Protein AF-A0A2P8QWW6-F1 (afdb_monomer)

Solvent-accessible surface area (backbone atoms only — not comparable to full-atom values): 24507 Å² total; per-residue (Å²): 107,53,67,57,45,26,68,71,70,24,45,79,62,78,59,72,92,77,47,53,74,68,54,44,53,53,50,50,40,53,51,19,53,49,51,36,50,43,33,29,54,46,40,26,51,48,23,67,79,36,58,87,55,84,77,66,44,39,63,42,48,73,62,30,26,38,61,78,71,45,51,36,66,62,55,50,39,55,51,20,58,80,66,56,42,40,85,56,52,35,38,54,54,59,29,52,33,32,17,50,33,38,35,34,45,54,72,91,54,95,60,62,76,27,74,38,54,46,70,51,93,80,34,44,37,66,38,93,80,54,46,69,45,56,52,55,51,40,50,53,50,34,53,40,50,40,38,38,45,40,24,41,54,26,44,50,48,16,71,66,33,93,74,34,55,73,30,72,67,20,30,37,26,29,38,52,22,20,51,39,32,44,50,46,24,49,53,52,50,47,48,64,70,70,47,71,59,52,50,62,50,42,60,73,49,61,54,28,51,30,41,57,58,51,81,61,79,78,67,68,34,46,37,82,91,62,44,58,48,63,54,41,44,48,32,44,46,29,88,64,63,39,65,72,47,95,96,39,78,18,45,70,49,55,54,59,78,44,46,71,61,41,44,66,68,57,46,52,52,43,52,52,36,66,75,48,87,15,50,53,57,54,49,24,63,73,72,72,41,59,56,73,58,58,69,74,49,54,71,68,56,50,50,52,48,33,71,77,38,60,44,51,33,24,51,20,46,28,37,28,20,54,24,48,30,39,49,42,52,51,48,49,46,42,62,45,38,54,52,52,40,57,52,35,62,77,64,66,46,69,67,65,50,43,52,69,41,64,71,82,36,43,66,74,64,46,39,58,87,44,62,56,43,48,55,37,48,36,40,49,65,32,50,50,18,49,50,37,66,38,67,71,50,39,56,50,30,56,62,58,47,58,78,60,46,91,57,69,84,78,64,56,68,67,66,35,49,33,64,62,93,65,74,74,90,73,38,81,36,55,58,67,68,68,76,63,25,88,81,70,77,63,85,74,88,70,75,69,72,78,87,125

Secondary structure (DSSP, 8-state):
-HHHHIIIIITTPPPGGG--HHHHHHHHHHHHHHHHHHHHHHHHHHHHH-TTSPP-TTTTGGG-EETTTEEHHHHHHHHHHHTT--SS--HIIIIISSSS-EEE--TT-SS-SEEE--SSTT-PEEESS--HHHHHHHHHHHHHHHHHHHHHHHHHHHHH-TT-TTSHHHHHHHHHHHHHHHHHHHHHHHHHHH--S-HHIIIIIGGGG---S-SSSSSPPP-GGG-HHHHHHHHHH-S-SS--BTTB--HHHHHHTTGGGS-HHHHHHHHHHHTS--HHHHHHHHHTS-HHHHTTS-HHHHHHHHHH-THHHHHHHHHHHHHHHHHHHHHHHIIIIIHHHHHHHHTT-GGGGG-SS-TTS-TTS--IIIIIHHHHHHHHHSHHHHHHTSHHHHHHHHHHHTTT-SS---S-HHHHEEEPS--GGG-EEES--TTSGGGT----TT-S----

Nearest PDB structures (foldseek):
  5m4y-assembly2_C  TM=2.525E-01  e=2.458E+00  Saccharomyces cerevisiae S288C

pLDDT: mean 85.43, std 16.79, range [24.7, 98.5]

Sequence (452 aa):
MASIVNDCALKDLPTIDALSTREGWQLLTLLGILGTSVERHAQQAVRRHSPAEAVLPSKGLALLLVNGKQPFLEYFQALANTLHHPHRDSFITYIEMNGPCTEVQHPGMRQPMYRLGNLFEDDSFITFTGKFQEVEFITLLKKSVSLQGAANLLIEEAINHPKGIQAHESIQALTAAATLMFAIRDLIADFIRRNPFSTDFFLDEHRQYAVRWYADRTVKASSAANDDSSLLRDLLLFTELVPLRQGFGGFRSHVRDTYHVLLPDAVARLEQAMNRESLEVLISKAIHLDLEALLTLDESQVCALIQKQPWLAACLVLYRSQHEVSKAHFSTIMKYLVWPKRKRDKLEDSREQVTVVSNTRGSTGMEPMGIMAWLDQSRARHPLAMLGHRLPIVQLCSTLLQQYVSHPIEMSFEELVTFLPTDMSDTLRPCALGRWSNRIGVDLVSLVPEAN

Foldseek 3Di:
DQVCCQVPPQADDDDLVVDDLLRLLVNLLLLQLVLLLQQLVQQLVCLVVPLPDDRAAQPSQQSHDHNNHHRSLVRSVVSCVVNQAFSHHACCSQAQQFAFKKFFDDPPDPGGLFIRHHSDPQRFGFDNPLDVLVVLVSVLLNLLLRLLVSLLVLLVCQCPPPVHCLDLSNLQSLLSSLVSLLLNLVSLVVCVVVVSDDLCCLQQPRLLSLFDNHPDLLDGGYDSVLSLSLLLVCLQADLFLFDDDVVDNTSLVVNVSNVSRDGPVSVVSNVVSNPDDHPQRSVCVVLVHHLVVLVVDDPVRNLVSCVVRVSLLSVLSSLLSSLSSLVSVLVCCCRNQVVVVVVCVVVVPPSQSSGRQHSQAHSRRHGSVPPSVSSNVSSCPRSSNVQSPDVVSVVSSVVSCVVSCPDPPPDDSCVSMDRDDDDPVPRRDHSPPVVVCVVPPDDPPCPPPPDD

Structure (mmCIF, N/CA/C/O backbone):
data_AF-A0A2P8QWW6-F1
#
_entry.id   AF-A0A2P8QWW6-F1
#
loop_
_atom_site.group_PDB
_atom_site.id
_atom_site.type_symbol
_atom_site.label_atom_id
_atom_site.label_alt_id
_atom_site.label_comp_id
_atom_site.label_asym_id
_atom_site.label_entity_id
_atom_site.label_seq_id
_atom_site.pdbx_PDB_ins_code
_atom_site.Cartn_x
_atom_site.Cartn_y
_atom_site.Cartn_z
_atom_site.occupancy
_atom_site.B_iso_or_equiv
_atom_site.auth_seq_id
_atom_site.auth_comp_id
_atom_site.auth_asym_id
_atom_site.auth_atom_id
_atom_site.pdbx_PDB_model_num
ATOM 1 N N . MET A 1 1 ? 22.592 -2.433 -25.505 1.00 58.97 1 MET A N 1
ATOM 2 C CA . MET A 1 1 ? 21.378 -2.759 -24.724 1.00 58.97 1 MET A CA 1
ATOM 3 C C . MET A 1 1 ? 20.161 -2.962 -25.625 1.00 58.97 1 MET A C 1
ATOM 5 O O . MET A 1 1 ? 19.740 -4.099 -25.734 1.00 58.97 1 MET A O 1
ATOM 9 N N . ALA A 1 2 ? 19.644 -1.938 -26.322 1.00 54.97 2 ALA A N 1
ATOM 10 C CA . ALA A 1 2 ? 18.413 -2.065 -27.127 1.00 54.97 2 ALA A CA 1
ATOM 11 C C . ALA A 1 2 ? 18.452 -3.167 -28.208 1.00 54.97 2 ALA A C 1
ATOM 13 O O . ALA A 1 2 ? 17.519 -3.951 -28.284 1.00 54.97 2 ALA A O 1
ATOM 14 N N . SER A 1 3 ? 19.543 -3.292 -28.980 1.00 55.41 3 SER A N 1
ATOM 15 C CA . SER A 1 3 ? 19.687 -4.388 -29.963 1.00 55.41 3 SER A CA 1
ATOM 16 C C . SER A 1 3 ? 19.599 -5.770 -29.306 1.00 55.41 3 SER A C 1
ATOM 18 O O . SER A 1 3 ? 18.825 -6.596 -29.760 1.00 55.41 3 SER A O 1
ATOM 20 N N . ILE A 1 4 ? 20.282 -5.988 -28.179 1.00 66.81 4 ILE A N 1
ATOM 21 C CA . ILE A 1 4 ? 20.231 -7.270 -27.460 1.00 66.81 4 ILE A CA 1
ATOM 22 C C . ILE A 1 4 ? 18.819 -7.557 -26.930 1.00 66.81 4 ILE A C 1
ATOM 24 O O . ILE A 1 4 ? 18.328 -8.672 -27.049 1.00 66.81 4 ILE A O 1
ATOM 28 N N . VAL A 1 5 ? 18.144 -6.555 -26.358 1.00 69.38 5 VAL A N 1
ATOM 29 C CA . VAL A 1 5 ? 16.765 -6.715 -25.869 1.00 69.38 5 VAL A CA 1
ATOM 30 C C . VAL A 1 5 ? 15.817 -7.050 -27.022 1.00 69.38 5 VAL A C 1
ATOM 32 O O . VAL A 1 5 ? 15.012 -7.970 -26.903 1.00 69.38 5 VAL A O 1
ATOM 35 N N . ASN A 1 6 ? 15.944 -6.350 -28.151 1.00 70.62 6 ASN A N 1
ATOM 36 C CA . ASN A 1 6 ? 15.147 -6.625 -29.341 1.00 70.62 6 ASN A CA 1
ATOM 37 C C . ASN A 1 6 ? 15.375 -8.054 -29.835 1.00 70.62 6 ASN A C 1
ATOM 39 O O . ASN A 1 6 ? 14.408 -8.768 -30.059 1.00 70.62 6 ASN A O 1
ATOM 43 N N . ASP A 1 7 ? 16.634 -8.477 -29.949 1.00 68.56 7 ASP A N 1
ATOM 44 C CA . ASP A 1 7 ? 16.998 -9.761 -30.543 1.00 68.56 7 ASP A CA 1
ATOM 45 C C . ASP A 1 7 ? 16.760 -10.969 -29.627 1.00 68.56 7 ASP A C 1
ATOM 47 O O . ASP A 1 7 ? 16.522 -12.060 -30.142 1.00 68.56 7 ASP A O 1
ATOM 51 N N . CYS A 1 8 ? 16.805 -10.794 -28.302 1.00 69.75 8 CYS A N 1
ATOM 52 C CA . CYS A 1 8 ? 16.730 -11.907 -27.348 1.00 69.75 8 CYS A CA 1
ATOM 53 C C . CYS A 1 8 ? 15.432 -11.967 -26.529 1.00 69.75 8 CYS A C 1
ATOM 55 O O . CYS A 1 8 ? 15.095 -13.037 -26.033 1.00 69.75 8 CYS A O 1
ATOM 57 N N . ALA A 1 9 ? 14.735 -10.843 -26.326 1.00 74.69 9 ALA A N 1
ATOM 58 C CA . ALA A 1 9 ? 13.559 -10.779 -25.448 1.00 74.69 9 ALA A CA 1
ATOM 59 C C . ALA A 1 9 ? 12.262 -10.386 -26.170 1.00 74.69 9 ALA A C 1
ATOM 61 O O . ALA A 1 9 ? 11.181 -10.716 -25.689 1.00 74.69 9 ALA A O 1
ATOM 62 N N . LEU A 1 10 ? 12.354 -9.659 -27.290 1.00 86.75 10 LEU A N 1
ATOM 63 C CA . LEU A 1 10 ? 11.188 -9.119 -28.006 1.00 86.75 10 LEU A CA 1
ATOM 64 C C . LEU A 1 10 ? 10.973 -9.736 -29.395 1.00 86.75 10 LEU A C 1
ATOM 66 O O . LEU A 1 10 ? 9.917 -9.539 -30.003 1.00 86.75 10 LEU A O 1
ATOM 70 N N . LYS A 1 11 ? 11.972 -10.456 -29.905 1.00 81.50 11 LYS A N 1
ATOM 71 C CA . LYS A 1 11 ? 11.916 -11.264 -31.119 1.00 81.50 11 LYS A CA 1
ATOM 72 C C . LYS A 1 11 ? 11.191 -12.558 -30.762 1.00 81.50 11 LYS A C 1
ATOM 74 O O . LYS A 1 11 ? 11.651 -13.286 -29.897 1.00 81.50 11 LYS A O 1
ATOM 79 N N . ASP A 1 12 ? 10.046 -12.791 -31.387 1.00 85.69 12 ASP A N 1
ATOM 80 C CA . ASP A 1 12 ? 9.163 -13.952 -31.197 1.00 85.69 12 ASP A CA 1
ATOM 81 C C . ASP A 1 12 ? 8.130 -13.832 -30.062 1.00 85.69 12 ASP A C 1
ATOM 83 O O . ASP A 1 12 ? 7.623 -14.839 -29.564 1.00 85.69 12 ASP A O 1
ATOM 87 N N . LEU A 1 13 ? 7.737 -12.606 -29.691 1.00 90.12 13 LEU A N 1
ATOM 88 C CA . LEU A 1 13 ? 6.557 -12.425 -28.839 1.00 90.12 13 LEU A CA 1
ATOM 89 C C . LEU A 1 13 ? 5.267 -12.799 -29.593 1.00 90.12 13 LEU A C 1
ATOM 91 O O . LEU A 1 13 ? 5.136 -12.492 -30.786 1.00 90.12 13 LEU A O 1
ATOM 95 N N . PRO A 1 14 ? 4.293 -13.429 -28.912 1.00 91.12 14 PRO A N 1
ATOM 96 C CA . PRO A 1 14 ? 3.035 -13.838 -29.526 1.00 91.12 14 PRO A CA 1
ATOM 97 C C . PRO A 1 14 ? 2.184 -12.626 -29.920 1.00 91.12 14 PRO A C 1
ATOM 99 O O . PRO A 1 14 ? 2.354 -11.524 -29.410 1.00 91.12 14 PRO A O 1
ATOM 102 N N . THR A 1 15 ? 1.222 -12.823 -30.819 1.00 91.31 15 THR A N 1
ATOM 103 C CA . THR A 1 15 ? 0.152 -11.837 -31.015 1.00 91.31 15 THR A CA 1
ATOM 104 C C . THR A 1 15 ? -0.758 -11.817 -29.791 1.00 91.31 15 THR A C 1
ATOM 106 O O . THR A 1 15 ? -1.039 -12.874 -29.230 1.00 91.31 15 THR A O 1
ATOM 109 N N . ILE A 1 16 ? -1.270 -10.643 -29.414 1.00 93.88 16 ILE A N 1
ATOM 110 C CA . ILE A 1 16 ? -2.115 -10.483 -28.217 1.00 93.88 16 ILE A CA 1
ATOM 111 C C . ILE A 1 16 ? -3.342 -11.408 -28.264 1.00 93.88 16 ILE A C 1
ATOM 113 O O . ILE A 1 16 ? -3.642 -12.060 -27.271 1.00 93.88 16 ILE A O 1
ATOM 117 N N . ASP A 1 17 ? -3.970 -11.564 -29.433 1.00 92.44 17 ASP A N 1
ATOM 118 C CA . ASP A 1 17 ? -5.147 -12.430 -29.623 1.00 92.44 17 ASP A CA 1
ATOM 119 C C . ASP A 1 17 ? -4.869 -13.930 -29.408 1.00 92.44 17 ASP A C 1
ATOM 121 O O . ASP A 1 17 ? -5.799 -14.721 -29.273 1.00 92.44 17 ASP A O 1
ATOM 125 N N . ALA A 1 18 ? -3.597 -14.341 -29.399 1.00 92.81 18 ALA A N 1
ATOM 126 C CA . ALA A 1 18 ? -3.201 -15.731 -29.178 1.00 92.81 18 ALA A CA 1
ATOM 127 C C . ALA A 1 18 ? -2.972 -16.062 -27.693 1.00 92.81 18 ALA A C 1
ATOM 129 O O . ALA A 1 18 ? -2.724 -17.222 -27.367 1.00 92.81 18 ALA A O 1
ATOM 130 N N . LEU A 1 19 ? -3.017 -15.064 -26.806 1.00 94.25 19 LEU A N 1
ATOM 131 C CA . LEU A 1 19 ? -2.768 -15.226 -25.378 1.00 94.25 19 LEU A CA 1
ATOM 132 C C . LEU A 1 19 ? -4.067 -15.533 -24.632 1.00 94.25 19 LEU A C 1
ATOM 134 O O . LEU A 1 19 ? -5.073 -14.841 -24.790 1.00 94.25 19 LEU A O 1
ATOM 138 N N . SER A 1 20 ? -4.030 -16.510 -23.728 1.00 94.81 20 SER A N 1
ATOM 139 C CA . SER A 1 20 ? -5.026 -16.579 -22.656 1.00 94.81 20 SER A CA 1
ATOM 140 C C . SER A 1 20 ? -4.877 -15.387 -21.703 1.00 94.81 20 SER A C 1
ATOM 142 O O . SER A 1 20 ? -3.819 -14.761 -21.617 1.00 94.81 20 SER A O 1
ATOM 144 N N . THR A 1 21 ? -5.908 -15.099 -20.902 1.00 94.06 21 THR A N 1
ATOM 145 C CA . THR A 1 21 ? -5.851 -14.028 -19.892 1.00 94.06 21 THR A CA 1
ATOM 146 C C . THR A 1 21 ? -4.653 -14.184 -18.952 1.00 94.06 21 THR A C 1
ATOM 148 O O . THR A 1 21 ? -3.960 -13.207 -18.672 1.00 94.06 21 THR A O 1
ATOM 151 N N . ARG A 1 22 ? -4.364 -15.410 -18.489 1.00 92.12 22 ARG A N 1
ATOM 152 C CA . ARG A 1 22 ? -3.235 -15.676 -17.584 1.00 92.12 22 ARG A CA 1
ATOM 153 C C . ARG A 1 22 ? -1.890 -15.417 -18.260 1.00 92.12 22 ARG A C 1
ATOM 155 O O . ARG A 1 22 ? -1.037 -14.761 -17.665 1.00 92.12 22 ARG A O 1
ATOM 162 N N . GLU A 1 23 ? -1.708 -15.904 -19.485 1.00 93.81 23 GLU A N 1
ATOM 163 C CA . GLU A 1 23 ? -0.478 -15.667 -20.251 1.00 93.81 23 GLU A CA 1
ATOM 164 C C . GLU A 1 23 ? -0.303 -14.177 -20.563 1.00 93.81 23 GLU A C 1
ATOM 166 O O . GLU A 1 23 ? 0.811 -13.662 -20.488 1.00 93.81 23 GLU A O 1
ATOM 171 N N . GLY A 1 24 ? -1.402 -13.465 -20.828 1.00 95.62 24 GLY A N 1
ATOM 172 C CA . GLY A 1 24 ? -1.415 -12.015 -20.980 1.00 95.62 24 GLY A CA 1
ATOM 173 C C . GLY A 1 24 ? -0.881 -11.300 -19.740 1.00 95.62 24 GLY A C 1
ATOM 174 O O . GLY A 1 24 ? 0.023 -10.475 -19.857 1.00 95.62 24 GLY A O 1
ATOM 175 N N . TRP A 1 25 ? -1.378 -11.643 -18.548 1.00 94.56 25 TRP A N 1
ATOM 176 C CA . TRP A 1 25 ? -0.896 -11.075 -17.282 1.00 94.56 25 TRP A CA 1
ATOM 177 C C . TRP A 1 25 ? 0.580 -11.389 -17.011 1.00 94.56 25 TRP A C 1
ATOM 179 O O . TRP A 1 25 ? 1.337 -10.506 -16.595 1.00 94.56 25 TRP A O 1
ATOM 189 N N . GLN A 1 26 ? 1.005 -12.631 -17.266 1.00 92.56 26 GLN A N 1
ATOM 190 C CA . GLN A 1 26 ? 2.402 -13.055 -17.123 1.00 92.56 26 GLN A CA 1
ATOM 191 C C . GLN A 1 26 ? 3.316 -12.256 -18.052 1.00 92.56 26 GLN A C 1
ATOM 193 O O . GLN A 1 26 ? 4.313 -11.688 -17.601 1.00 92.56 26 GLN A O 1
ATOM 198 N N . LEU A 1 27 ? 2.952 -12.157 -19.333 1.00 93.81 27 LEU A N 1
ATOM 199 C CA . LEU A 1 27 ? 3.709 -11.393 -20.314 1.00 93.81 27 LEU A CA 1
ATOM 200 C C . LEU A 1 27 ? 3.738 -9.905 -19.953 1.00 93.81 27 LEU A C 1
ATOM 202 O O . LEU A 1 27 ? 4.806 -9.300 -19.962 1.00 93.81 27 LEU A O 1
ATOM 206 N N . LEU A 1 28 ? 2.598 -9.324 -19.574 1.00 95.50 28 LEU A N 1
ATOM 207 C CA . LEU A 1 28 ? 2.507 -7.921 -19.178 1.00 95.50 28 LEU A CA 1
ATOM 208 C C . LEU A 1 28 ? 3.417 -7.607 -17.980 1.00 95.50 28 LEU A C 1
ATOM 210 O O . LEU A 1 28 ? 4.113 -6.593 -17.995 1.00 95.50 28 LEU A O 1
ATOM 214 N N . THR A 1 29 ? 3.474 -8.493 -16.984 1.00 92.88 29 THR A N 1
ATOM 215 C CA . THR A 1 29 ? 4.354 -8.339 -15.813 1.00 92.88 29 THR A CA 1
ATOM 216 C C . THR A 1 29 ? 5.827 -8.321 -16.223 1.00 92.88 29 THR A C 1
ATOM 218 O O . THR A 1 29 ? 6.574 -7.420 -15.835 1.00 92.88 29 THR A O 1
ATOM 221 N N . LEU A 1 30 ? 6.243 -9.274 -17.064 1.00 92.12 30 LEU A N 1
ATOM 222 C CA . LEU A 1 30 ? 7.626 -9.369 -17.543 1.00 92.12 30 LEU A CA 1
ATOM 223 C C . LEU A 1 30 ? 8.014 -8.164 -18.411 1.00 92.12 30 LEU A C 1
ATOM 225 O O . LEU A 1 30 ? 9.088 -7.587 -18.226 1.00 92.12 30 LEU A O 1
ATOM 229 N N . LEU A 1 31 ? 7.133 -7.739 -19.322 1.00 94.25 31 LEU A N 1
ATOM 230 C CA . LEU A 1 31 ? 7.363 -6.560 -20.158 1.00 94.25 31 LEU A CA 1
ATOM 231 C C . LEU A 1 31 ? 7.384 -5.270 -19.328 1.00 94.25 31 LEU A C 1
ATOM 233 O O . LEU A 1 31 ? 8.167 -4.373 -19.630 1.00 94.25 31 LEU A O 1
ATOM 237 N N . GLY A 1 32 ? 6.586 -5.180 -18.262 1.00 93.94 32 GLY A N 1
ATOM 238 C CA . GLY A 1 32 ? 6.617 -4.063 -17.318 1.00 93.94 32 GLY A CA 1
ATOM 239 C C . GLY A 1 32 ? 7.983 -3.938 -16.642 1.00 93.94 32 GLY A C 1
ATOM 240 O O . GLY A 1 32 ? 8.599 -2.872 -16.647 1.00 93.94 32 GLY A O 1
ATOM 241 N N . ILE A 1 33 ? 8.517 -5.049 -16.134 1.00 91.62 33 ILE A N 1
ATOM 242 C CA . ILE A 1 33 ? 9.833 -5.064 -15.484 1.00 91.62 33 ILE A CA 1
ATOM 243 C C . ILE A 1 33 ? 10.958 -4.759 -16.482 1.00 91.62 33 ILE A C 1
ATOM 245 O O . ILE A 1 33 ? 11.874 -3.985 -16.174 1.00 91.62 33 ILE A O 1
ATOM 249 N N . LEU A 1 34 ? 10.865 -5.294 -17.703 1.00 91.94 34 LEU A N 1
ATOM 250 C CA . LEU A 1 34 ? 11.793 -4.989 -18.791 1.00 91.94 34 LEU A CA 1
ATOM 251 C C . LEU A 1 34 ? 11.774 -3.498 -19.149 1.00 91.94 34 LEU A C 1
ATOM 253 O O . LEU A 1 34 ? 12.830 -2.868 -19.213 1.00 91.94 34 LEU A O 1
ATOM 257 N N . GLY A 1 35 ? 10.587 -2.925 -19.361 1.00 92.75 35 GLY A N 1
ATOM 258 C CA . GLY A 1 35 ? 10.435 -1.529 -19.759 1.00 92.75 35 GLY A CA 1
ATOM 259 C C . GLY A 1 35 ? 10.993 -0.570 -18.706 1.00 92.75 35 GLY A C 1
ATOM 260 O O . GLY A 1 35 ? 11.773 0.330 -19.021 1.00 92.75 35 GLY A O 1
ATOM 261 N N . THR A 1 36 ? 10.696 -0.826 -17.432 1.00 93.44 36 THR A N 1
ATOM 262 C CA . THR A 1 36 ? 11.238 -0.048 -16.314 1.00 93.44 36 THR A CA 1
ATOM 263 C C . THR A 1 36 ? 12.756 -0.182 -16.199 1.00 93.44 36 THR A C 1
ATOM 265 O O . THR A 1 36 ? 13.444 0.819 -15.990 1.00 93.44 36 THR A O 1
ATOM 268 N N . SER A 1 37 ? 13.303 -1.382 -16.403 1.00 92.12 37 SER A N 1
ATOM 269 C CA . SER A 1 37 ? 14.754 -1.596 -16.432 1.00 92.12 37 SER A CA 1
ATOM 270 C C . SER A 1 37 ? 15.424 -0.808 -17.560 1.00 92.12 37 SER A C 1
ATOM 272 O O . SER A 1 37 ? 16.386 -0.074 -17.320 1.00 92.12 37 SER A O 1
ATOM 274 N N . VAL A 1 38 ? 14.894 -0.892 -18.784 1.00 91.50 38 VAL A N 1
ATOM 275 C CA . VAL A 1 38 ? 15.426 -0.161 -19.944 1.00 91.50 38 VAL A CA 1
ATOM 276 C C . VAL A 1 38 ? 15.404 1.345 -19.701 1.00 91.50 38 VAL A C 1
ATOM 278 O O . VAL A 1 38 ? 16.420 2.007 -19.925 1.00 91.50 38 VAL A O 1
ATOM 281 N N . GLU A 1 39 ? 14.295 1.887 -19.194 1.00 91.94 39 GLU A N 1
ATOM 282 C CA . GLU A 1 39 ? 14.199 3.314 -18.880 1.00 91.94 39 GLU A CA 1
ATOM 283 C C . GLU A 1 39 ? 15.160 3.723 -17.767 1.00 91.94 39 GLU A C 1
ATOM 285 O O . GLU A 1 39 ? 15.864 4.718 -17.925 1.00 91.94 39 GLU A O 1
ATOM 290 N N . ARG A 1 40 ? 15.287 2.945 -16.684 1.00 91.56 40 ARG A N 1
ATOM 291 C CA . ARG A 1 40 ? 16.277 3.225 -15.634 1.00 91.56 40 ARG A CA 1
ATOM 292 C C . ARG A 1 40 ? 17.670 3.365 -16.222 1.00 91.56 40 ARG A C 1
ATOM 294 O O . ARG A 1 40 ? 18.341 4.365 -15.973 1.00 91.56 40 ARG A O 1
ATOM 301 N N . HIS A 1 41 ? 18.117 2.375 -16.985 1.00 89.38 41 HIS A N 1
ATOM 302 C CA . HIS A 1 41 ? 19.480 2.356 -17.500 1.00 89.38 41 HIS A CA 1
ATOM 303 C C . HIS A 1 41 ? 19.720 3.432 -18.565 1.00 89.38 41 HIS A C 1
ATOM 305 O O . HIS A 1 41 ? 20.773 4.069 -18.550 1.00 89.38 41 HIS A O 1
ATOM 311 N N . ALA A 1 42 ? 18.743 3.698 -19.437 1.00 89.31 42 ALA A N 1
ATOM 312 C CA . ALA A 1 42 ? 18.831 4.778 -20.418 1.00 89.31 42 ALA A CA 1
ATOM 313 C C . ALA A 1 42 ? 18.931 6.153 -19.736 1.00 89.31 42 ALA A C 1
ATOM 315 O O . ALA A 1 42 ? 19.800 6.960 -20.068 1.00 89.31 42 ALA A O 1
ATOM 316 N N . GLN A 1 43 ? 18.088 6.404 -18.734 1.00 90.19 43 GLN A N 1
ATOM 317 C CA . GLN A 1 43 ? 18.074 7.661 -17.987 1.00 90.19 43 GLN A CA 1
ATOM 318 C C . GLN A 1 43 ? 19.332 7.837 -17.123 1.00 90.19 43 GLN A C 1
ATOM 320 O O . GLN A 1 43 ? 19.891 8.933 -17.049 1.00 90.19 43 GLN A O 1
ATOM 325 N N . GLN A 1 44 ? 19.825 6.757 -16.513 1.00 88.31 44 GLN A N 1
ATOM 326 C CA . GLN A 1 44 ? 21.069 6.770 -15.745 1.00 88.31 44 GLN A CA 1
ATOM 327 C C . GLN A 1 44 ? 22.287 7.037 -16.635 1.00 88.31 44 GLN A C 1
ATOM 329 O O . GLN A 1 44 ? 23.194 7.761 -16.224 1.00 88.31 44 GLN A O 1
ATOM 334 N N . ALA A 1 45 ? 22.317 6.491 -17.855 1.00 87.00 45 ALA A N 1
ATOM 335 C CA . ALA A 1 45 ? 23.395 6.751 -18.802 1.00 87.00 45 ALA A CA 1
ATOM 336 C C . ALA A 1 45 ? 23.505 8.248 -19.127 1.00 87.00 45 ALA A C 1
ATOM 338 O O . ALA A 1 45 ? 24.608 8.788 -19.088 1.00 87.00 45 ALA A O 1
ATOM 339 N N . VAL A 1 46 ? 22.380 8.937 -19.350 1.00 87.31 46 VAL A N 1
ATOM 340 C CA . VAL A 1 46 ? 22.365 10.398 -19.551 1.00 87.31 46 VAL A CA 1
ATOM 341 C C . VAL A 1 46 ? 22.945 11.117 -18.332 1.00 87.31 46 VAL A C 1
ATOM 343 O O . VAL A 1 46 ? 23.863 11.917 -18.476 1.00 87.31 46 VAL A O 1
ATOM 346 N N . ARG A 1 47 ? 22.493 10.772 -17.118 1.00 86.06 47 ARG A N 1
ATOM 347 C CA . ARG A 1 47 ? 23.002 11.382 -15.877 1.00 86.06 47 ARG A CA 1
ATOM 348 C C . ARG A 1 47 ? 24.506 11.205 -15.682 1.00 86.06 47 ARG A C 1
ATOM 350 O O . ARG A 1 47 ? 25.159 12.134 -15.228 1.00 86.06 47 ARG A O 1
ATOM 357 N N . ARG A 1 48 ? 25.062 10.041 -16.033 1.00 86.31 48 ARG A N 1
ATOM 358 C CA . ARG A 1 48 ? 26.507 9.779 -15.922 1.00 86.31 48 ARG A CA 1
ATOM 359 C C . ARG A 1 48 ? 27.337 10.642 -16.871 1.00 86.31 48 ARG A C 1
ATOM 361 O O . ARG A 1 48 ? 28.389 11.124 -16.472 1.00 86.31 48 ARG A O 1
ATOM 368 N N . HIS A 1 49 ? 26.876 10.832 -18.105 1.00 85.06 49 HIS A N 1
ATOM 369 C CA . HIS A 1 49 ? 27.612 11.609 -19.107 1.00 85.06 49 HIS A CA 1
ATOM 370 C C . HIS A 1 49 ? 27.376 13.114 -18.967 1.00 85.06 49 HIS A C 1
ATOM 372 O O . HIS A 1 49 ? 28.242 13.918 -19.301 1.00 85.06 49 HIS A O 1
ATOM 378 N N . SER A 1 50 ? 26.191 13.516 -18.514 1.00 85.06 50 SER A N 1
ATOM 379 C CA . SER A 1 50 ? 25.787 14.916 -18.401 1.00 85.06 50 SER A CA 1
ATOM 380 C C . SER A 1 50 ? 24.815 15.095 -17.230 1.00 85.06 50 SER A C 1
ATOM 382 O O . SER A 1 50 ? 23.601 15.159 -17.428 1.00 85.06 50 SER A O 1
ATOM 384 N N . PRO A 1 51 ? 25.324 15.220 -15.986 1.00 79.06 51 PRO A N 1
ATOM 385 C CA . PRO A 1 51 ? 24.486 15.338 -14.788 1.00 79.06 51 PRO A CA 1
ATOM 386 C C . PRO A 1 51 ? 23.481 16.497 -14.842 1.00 79.06 51 PRO A C 1
ATOM 388 O O . PRO A 1 51 ? 22.373 16.386 -14.311 1.00 79.06 51 PRO A O 1
ATOM 391 N N . ALA A 1 52 ? 23.856 17.592 -15.514 1.00 78.50 52 ALA A N 1
ATOM 392 C CA . ALA A 1 52 ? 23.032 18.784 -15.702 1.00 78.50 52 ALA A CA 1
ATOM 393 C C . ALA A 1 52 ? 21.974 18.647 -16.816 1.00 78.50 52 ALA A C 1
ATOM 395 O O . ALA A 1 52 ? 21.070 19.479 -16.893 1.00 78.50 52 ALA A O 1
ATOM 396 N N . GLU A 1 53 ? 22.061 17.625 -17.674 1.00 79.50 53 GLU A N 1
ATOM 397 C CA . GLU A 1 53 ? 21.104 17.425 -18.762 1.00 79.50 53 GLU A CA 1
ATOM 398 C C . GLU A 1 53 ? 19.740 16.979 -18.218 1.00 79.50 53 GLU A C 1
ATOM 400 O O . GLU A 1 53 ? 19.620 16.203 -17.260 1.00 79.50 53 GLU A O 1
ATOM 405 N N . ALA A 1 54 ? 18.676 17.484 -18.843 1.00 77.25 54 ALA A N 1
ATOM 406 C CA . ALA A 1 54 ? 17.328 17.028 -18.560 1.00 77.25 54 ALA A CA 1
ATOM 407 C C . ALA A 1 54 ? 17.155 15.586 -19.053 1.00 77.25 54 ALA A C 1
ATOM 409 O O . ALA A 1 54 ? 17.205 15.302 -20.248 1.00 77.25 54 ALA A O 1
ATOM 410 N N . VAL A 1 55 ? 16.893 14.672 -18.122 1.00 82.00 55 VAL A N 1
ATOM 411 C CA . VAL A 1 55 ? 16.526 13.295 -18.448 1.00 82.00 55 VAL A CA 1
ATOM 412 C C . VAL A 1 55 ? 15.166 13.290 -19.145 1.00 82.00 55 VAL A C 1
ATOM 414 O O . VAL A 1 55 ? 14.166 13.724 -18.568 1.00 82.00 55 VAL A O 1
ATOM 417 N N . LEU A 1 56 ? 15.135 12.785 -20.378 1.00 84.06 56 LEU A N 1
ATOM 418 C CA . LEU A 1 56 ? 13.923 12.660 -21.183 1.00 84.06 56 LEU A CA 1
ATOM 419 C C . LEU A 1 56 ? 13.368 11.227 -21.079 1.00 84.06 56 LEU A C 1
ATOM 421 O O . LEU A 1 56 ? 14.050 10.302 -21.527 1.00 84.06 56 LEU A O 1
ATOM 425 N N . PRO A 1 57 ? 12.161 11.037 -20.506 1.00 88.31 57 PRO A N 1
ATOM 426 C CA . PRO A 1 57 ? 11.484 9.740 -20.481 1.00 88.31 57 PRO A CA 1
ATOM 427 C C . PRO A 1 57 ? 11.221 9.185 -21.887 1.00 88.31 57 PRO A C 1
ATOM 429 O O . PRO A 1 57 ? 11.234 9.930 -22.867 1.00 88.31 57 PRO A O 1
ATOM 432 N N . SER A 1 58 ? 10.937 7.886 -21.970 1.00 89.06 58 SER A N 1
ATOM 433 C CA . SER A 1 58 ? 10.560 7.144 -23.188 1.00 89.06 58 SER A CA 1
ATOM 434 C C . SER A 1 58 ? 11.681 6.932 -24.206 1.00 89.06 58 SER A C 1
ATOM 436 O O . SER A 1 58 ? 11.501 6.154 -25.141 1.00 89.06 58 SER A O 1
ATOM 438 N N . LYS A 1 59 ? 12.836 7.600 -24.070 1.00 89.19 59 LYS A N 1
ATOM 439 C CA . LYS A 1 59 ? 13.944 7.467 -25.030 1.00 89.19 59 LYS A CA 1
ATOM 440 C C . LYS A 1 59 ? 14.492 6.043 -25.106 1.00 89.19 59 LYS A C 1
ATOM 442 O O . LYS A 1 59 ? 14.913 5.629 -26.181 1.00 89.19 59 LYS A O 1
ATOM 447 N N . GLY A 1 60 ? 14.513 5.311 -23.992 1.00 88.38 60 GLY A N 1
ATOM 448 C CA . GLY A 1 60 ? 14.954 3.919 -23.976 1.00 88.38 60 GLY A CA 1
ATOM 449 C C . GLY A 1 60 ? 13.938 3.016 -24.670 1.00 88.38 60 GLY A C 1
ATOM 450 O O . GLY A 1 60 ? 14.306 2.229 -25.540 1.00 88.38 60 GLY A O 1
ATOM 451 N N . LEU A 1 61 ? 12.656 3.180 -24.333 1.00 92.44 61 LEU A N 1
ATOM 452 C CA . LEU A 1 61 ? 11.559 2.388 -24.904 1.00 92.44 61 LEU A CA 1
ATOM 453 C C . LEU A 1 61 ? 11.340 2.647 -26.396 1.00 92.44 61 LEU A C 1
ATOM 455 O O . LEU A 1 61 ? 10.968 1.728 -27.117 1.00 92.44 61 LEU A O 1
ATOM 459 N N . ALA A 1 62 ? 11.610 3.862 -26.878 1.00 92.12 62 ALA A N 1
ATOM 460 C CA . ALA A 1 62 ? 11.490 4.217 -28.293 1.00 92.12 62 ALA A CA 1
ATOM 461 C C . ALA A 1 62 ? 12.440 3.419 -29.208 1.00 92.12 62 ALA A C 1
ATOM 463 O O . ALA A 1 62 ? 12.227 3.362 -30.415 1.00 92.12 62 ALA A O 1
ATOM 464 N N . LEU A 1 63 ? 13.485 2.802 -28.645 1.00 91.06 63 LEU A N 1
ATOM 465 C CA . LEU A 1 63 ? 14.430 1.951 -29.375 1.00 91.06 63 LEU A CA 1
ATOM 466 C C . LEU A 1 63 ? 14.003 0.476 -29.412 1.00 91.06 63 LEU A C 1
ATOM 468 O O . LEU A 1 63 ? 14.680 -0.344 -30.040 1.00 91.06 63 LEU A O 1
ATOM 472 N N . LEU A 1 64 ? 12.927 0.122 -28.706 1.00 93.00 64 LEU A N 1
ATOM 473 C CA . LEU A 1 64 ? 12.474 -1.253 -28.573 1.00 93.00 64 LEU A CA 1
ATOM 474 C C . LEU A 1 64 ? 11.413 -1.594 -29.621 1.00 93.00 64 LEU A C 1
ATOM 476 O O . LEU A 1 64 ? 10.414 -0.885 -29.771 1.00 93.00 64 LEU A O 1
ATOM 480 N N . LEU A 1 65 ? 11.621 -2.718 -30.307 1.00 93.88 65 LEU A N 1
ATOM 481 C CA . LEU A 1 65 ? 10.728 -3.227 -31.343 1.00 93.88 65 LEU A CA 1
ATOM 482 C C . LEU A 1 65 ? 10.329 -4.670 -31.040 1.00 93.88 65 LEU A C 1
ATOM 484 O O . LEU A 1 65 ? 11.170 -5.567 -31.002 1.00 93.88 65 LEU A O 1
ATOM 488 N N . VAL A 1 66 ? 9.028 -4.899 -30.897 1.00 91.56 66 VAL A N 1
ATOM 489 C CA . VAL A 1 66 ? 8.438 -6.234 -30.810 1.00 91.56 66 VAL A CA 1
ATOM 490 C C . VAL A 1 66 ? 8.418 -6.866 -32.195 1.00 91.56 66 VAL A C 1
ATOM 492 O O . VAL A 1 66 ? 7.987 -6.249 -33.177 1.00 91.56 66 VAL A O 1
ATOM 495 N N . ASN A 1 67 ? 8.940 -8.091 -32.283 1.00 89.56 67 ASN A N 1
ATOM 496 C CA . ASN A 1 67 ? 9.099 -8.847 -33.527 1.00 89.56 67 ASN A CA 1
ATOM 497 C C . ASN A 1 67 ? 9.833 -8.058 -34.629 1.00 89.56 67 ASN A C 1
ATOM 499 O O . ASN A 1 67 ? 9.567 -8.239 -35.819 1.00 89.56 67 ASN A O 1
ATOM 503 N N . GLY A 1 68 ? 10.722 -7.138 -34.229 1.00 89.25 68 GLY A N 1
ATOM 504 C CA . GLY A 1 68 ? 11.483 -6.263 -35.125 1.00 89.25 68 GLY A CA 1
ATOM 505 C C . GLY A 1 68 ? 10.644 -5.267 -35.933 1.00 89.25 68 GLY A C 1
ATOM 506 O O . GLY A 1 68 ? 11.162 -4.688 -36.885 1.00 89.25 68 GLY A O 1
ATOM 507 N N . LYS A 1 69 ? 9.356 -5.086 -35.605 1.00 91.69 69 LYS A N 1
ATOM 508 C CA . LYS A 1 69 ? 8.415 -4.300 -36.422 1.00 91.69 69 LYS A CA 1
ATOM 509 C C . LYS A 1 69 ? 7.591 -3.307 -35.612 1.00 91.69 69 LYS A C 1
ATOM 511 O O . LYS A 1 69 ? 7.521 -2.143 -35.988 1.00 91.69 69 LYS A O 1
ATOM 516 N N . GLN A 1 70 ? 6.949 -3.760 -34.539 1.00 95.31 70 GLN A N 1
ATOM 517 C CA . GLN A 1 70 ? 5.994 -2.947 -33.788 1.00 95.31 70 GLN A CA 1
ATOM 518 C C . GLN A 1 70 ? 6.694 -2.216 -32.633 1.00 95.31 70 GLN A C 1
ATOM 520 O O . GLN A 1 70 ? 7.434 -2.862 -31.890 1.00 95.31 70 GLN A O 1
ATOM 525 N N . PRO A 1 71 ? 6.459 -0.910 -32.421 1.00 96.38 71 PRO A N 1
ATOM 526 C CA . PRO A 1 71 ? 6.973 -0.201 -31.252 1.00 96.38 71 PRO A CA 1
ATOM 527 C C . PRO A 1 71 ? 6.547 -0.859 -29.933 1.00 96.38 71 PRO A C 1
ATOM 529 O O . PRO A 1 71 ? 5.377 -1.192 -29.738 1.00 96.38 71 PRO A O 1
ATOM 532 N N . PHE A 1 72 ? 7.488 -1.008 -28.995 1.00 95.44 72 PHE A N 1
ATOM 533 C CA . PHE A 1 72 ? 7.230 -1.647 -27.698 1.00 95.44 72 PHE A CA 1
ATOM 534 C C . PHE A 1 72 ? 6.072 -1.009 -26.926 1.00 95.44 72 PHE A C 1
ATOM 536 O O . PHE A 1 72 ? 5.228 -1.726 -26.397 1.00 95.44 72 PHE A O 1
ATOM 543 N N . LEU A 1 73 ? 6.014 0.327 -26.872 1.00 94.94 73 LEU A N 1
ATOM 544 C CA . LEU A 1 73 ? 4.956 1.037 -26.148 1.00 94.94 73 LEU A CA 1
ATOM 545 C C . LEU A 1 73 ? 3.570 0.741 -26.726 1.00 94.94 73 LEU A C 1
ATOM 547 O O . LEU A 1 73 ? 2.634 0.534 -25.960 1.00 94.94 73 LEU A O 1
ATOM 551 N N . GLU A 1 74 ? 3.448 0.662 -28.051 1.00 96.25 74 GLU A N 1
ATOM 552 C CA . GLU A 1 74 ? 2.182 0.336 -28.712 1.00 96.25 74 GLU A CA 1
ATOM 553 C C . GLU A 1 74 ? 1.748 -1.098 -28.399 1.00 96.25 74 GLU A C 1
ATOM 555 O O . GLU A 1 74 ? 0.590 -1.334 -28.056 1.00 96.25 74 GLU A O 1
ATOM 560 N N . TYR A 1 75 ? 2.682 -2.054 -28.457 1.00 97.12 75 TYR A N 1
ATOM 561 C CA . TYR A 1 75 ? 2.406 -3.444 -28.092 1.00 97.12 75 TYR A CA 1
ATOM 562 C C . TYR A 1 75 ? 2.002 -3.570 -26.613 1.00 97.12 75 TYR A C 1
ATOM 564 O O . TYR A 1 75 ? 0.999 -4.207 -26.291 1.00 97.12 75 TYR A O 1
ATOM 572 N N . PHE A 1 76 ? 2.750 -2.927 -25.709 1.00 96.38 76 PHE A N 1
ATOM 573 C CA . PHE A 1 76 ? 2.474 -2.951 -24.273 1.00 96.38 76 PHE A CA 1
ATOM 574 C C . PHE A 1 76 ? 1.102 -2.349 -23.957 1.00 96.38 76 PHE A C 1
ATOM 576 O O . PHE A 1 76 ? 0.333 -2.944 -23.209 1.00 96.38 76 PHE A O 1
ATOM 583 N N . GLN A 1 77 ? 0.776 -1.187 -24.530 1.00 95.94 77 GLN A N 1
ATOM 584 C CA . GLN A 1 77 ? -0.514 -0.523 -24.323 1.00 95.94 77 GLN A CA 1
ATOM 585 C C . GLN A 1 77 ? -1.674 -1.364 -24.850 1.00 95.94 77 GLN A C 1
ATOM 587 O O . GLN A 1 77 ? -2.693 -1.482 -24.173 1.00 95.94 77 GLN A O 1
ATOM 592 N N . ALA A 1 78 ? -1.520 -1.985 -26.022 1.00 97.38 78 ALA A N 1
ATOM 593 C CA . ALA A 1 78 ? -2.529 -2.886 -26.563 1.00 97.38 78 ALA A CA 1
ATOM 594 C C . ALA A 1 78 ? -2.772 -4.080 -25.624 1.00 97.38 78 ALA A C 1
ATOM 596 O O . ALA A 1 78 ? -3.922 -4.357 -25.287 1.00 97.38 78 ALA A O 1
ATOM 597 N N . LEU A 1 79 ? -1.709 -4.723 -25.124 1.00 97.50 79 LEU A N 1
ATOM 598 C CA . LEU A 1 79 ? -1.827 -5.817 -24.157 1.00 97.50 79 LEU A CA 1
ATOM 599 C C . LEU A 1 79 ? -2.484 -5.339 -22.853 1.00 97.50 79 LEU A C 1
ATOM 601 O O . LEU A 1 79 ? -3.434 -5.953 -22.373 1.00 97.50 79 LEU A O 1
ATOM 605 N N . ALA A 1 80 ? -2.032 -4.209 -22.309 1.00 96.31 80 ALA A N 1
ATOM 606 C CA . ALA A 1 80 ? -2.572 -3.631 -21.084 1.00 96.31 80 ALA A CA 1
ATOM 607 C C . ALA A 1 80 ? -4.068 -3.305 -21.206 1.00 96.31 80 ALA A C 1
ATOM 609 O O . ALA A 1 80 ? -4.832 -3.604 -20.291 1.00 96.31 80 ALA A O 1
ATOM 610 N N . ASN A 1 81 ? -4.513 -2.788 -22.355 1.00 96.50 81 ASN A N 1
ATOM 611 C CA . ASN A 1 81 ? -5.924 -2.509 -22.619 1.00 96.50 81 ASN A CA 1
ATOM 612 C C . ASN A 1 81 ? -6.795 -3.771 -22.558 1.00 96.50 81 ASN A C 1
ATOM 614 O O . ASN A 1 81 ? -7.880 -3.716 -21.983 1.00 96.50 81 ASN A O 1
ATOM 618 N N . THR A 1 82 ? -6.323 -4.906 -23.090 1.00 96.38 82 THR A N 1
ATOM 619 C CA . THR A 1 82 ? -7.074 -6.180 -23.024 1.00 96.38 82 THR A CA 1
ATOM 620 C C . THR A 1 82 ? -7.245 -6.715 -21.602 1.00 96.38 82 THR A C 1
ATOM 622 O O . THR A 1 82 ? -8.174 -7.470 -21.335 1.00 96.38 82 THR A O 1
ATOM 625 N N . LEU A 1 83 ? -6.367 -6.305 -20.686 1.00 95.56 83 LEU A N 1
ATOM 626 C CA . LEU A 1 83 ? -6.352 -6.733 -19.286 1.00 95.56 83 LEU A CA 1
ATOM 627 C C . LEU A 1 83 ? -6.851 -5.637 -18.334 1.00 95.56 83 LEU A C 1
ATOM 629 O O . LEU A 1 83 ? -6.789 -5.811 -17.120 1.00 95.56 83 LEU A O 1
ATOM 633 N N . HIS A 1 84 ? -7.306 -4.501 -18.876 1.00 94.62 84 HIS A N 1
ATOM 634 C CA . HIS A 1 84 ? -7.656 -3.292 -18.125 1.00 94.62 84 HIS A CA 1
ATOM 635 C C . HIS A 1 84 ? -6.561 -2.835 -17.145 1.00 94.62 84 HIS A C 1
ATOM 637 O O . HIS A 1 84 ? -6.841 -2.301 -16.073 1.00 94.62 84 HIS A O 1
ATOM 643 N N . HIS A 1 85 ? -5.302 -3.050 -17.520 1.00 94.31 85 HIS A N 1
ATOM 644 C CA . HIS A 1 85 ? -4.130 -2.749 -16.714 1.00 94.31 85 HIS A CA 1
ATOM 645 C C . HIS A 1 85 ? -3.574 -1.347 -17.030 1.00 94.31 85 HIS A C 1
ATOM 647 O O . HIS A 1 85 ? -3.650 -0.900 -18.181 1.00 94.31 85 HIS A O 1
ATOM 653 N N . PRO A 1 86 ? -2.946 -0.655 -16.058 1.00 91.81 86 PRO A N 1
ATOM 654 C CA . PRO A 1 86 ? -2.174 0.556 -16.324 1.00 91.81 86 PRO A CA 1
ATOM 655 C C . PRO A 1 86 ? -1.136 0.385 -17.445 1.00 91.81 86 PRO A C 1
ATOM 657 O O . PRO A 1 86 ? -0.533 -0.670 -17.626 1.00 91.81 86 PRO A O 1
ATOM 660 N N . HIS A 1 87 ? -0.852 1.452 -18.190 1.00 93.31 87 HIS A N 1
ATOM 661 C CA . HIS A 1 87 ? 0.069 1.410 -19.340 1.00 93.31 87 HIS A CA 1
ATOM 662 C C . HIS A 1 87 ? 1.559 1.435 -18.951 1.00 93.31 87 HIS A C 1
ATOM 664 O O . HIS A 1 87 ? 2.374 2.064 -19.623 1.00 93.31 87 HIS A O 1
ATOM 670 N N . ARG A 1 88 ? 1.922 0.789 -17.842 1.00 91.81 88 ARG A N 1
ATOM 671 C CA . ARG A 1 88 ? 3.295 0.588 -17.356 1.00 91.81 88 ARG A CA 1
ATOM 672 C C . ARG A 1 88 ? 3.320 -0.520 -16.301 1.00 91.81 88 ARG A C 1
ATOM 674 O O . ARG A 1 88 ? 2.271 -1.056 -15.973 1.00 91.81 88 ARG A O 1
ATOM 681 N N . ASP A 1 89 ? 4.481 -0.814 -15.725 1.00 91.19 89 ASP A N 1
ATOM 682 C CA . ASP A 1 89 ? 4.576 -1.611 -14.497 1.00 91.19 89 ASP A CA 1
ATOM 683 C C . ASP A 1 89 ? 3.708 -1.041 -13.355 1.00 91.19 89 ASP A C 1
ATOM 685 O O . ASP A 1 89 ? 3.644 0.175 -13.157 1.00 91.19 89 ASP A O 1
ATOM 689 N N . SER A 1 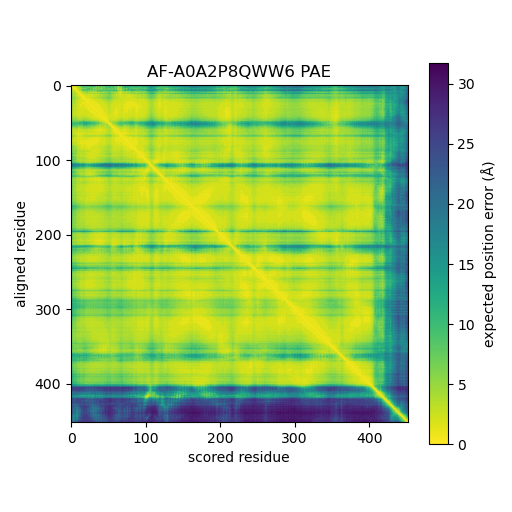90 ? 3.048 -1.912 -12.585 1.00 91.31 90 SER A N 1
ATOM 690 C CA . SER A 1 90 ? 2.148 -1.517 -11.490 1.00 91.31 90 SER A CA 1
ATOM 691 C C . SER A 1 90 ? 2.485 -2.218 -10.176 1.00 91.31 90 SER A C 1
ATOM 693 O O . SER A 1 90 ? 3.167 -3.248 -10.157 1.00 91.31 90 SER A O 1
ATOM 695 N N . PHE A 1 91 ? 1.984 -1.665 -9.067 1.00 93.06 91 PHE A N 1
ATOM 696 C CA . PHE A 1 91 ? 2.122 -2.263 -7.737 1.00 93.06 91 PHE A CA 1
ATOM 697 C C . PHE A 1 91 ? 1.501 -3.666 -7.700 1.00 93.06 91 PHE A C 1
ATOM 699 O O . PHE A 1 91 ? 2.085 -4.584 -7.135 1.00 93.06 91 PHE A O 1
ATOM 706 N N . ILE A 1 92 ? 0.397 -3.858 -8.419 1.00 91.94 92 ILE A N 1
ATOM 707 C CA . ILE A 1 92 ? -0.332 -5.124 -8.509 1.00 91.94 92 ILE A CA 1
ATOM 708 C C . ILE A 1 92 ? 0.546 -6.207 -9.140 1.00 91.94 92 ILE A C 1
ATOM 710 O O . ILE A 1 92 ? 0.751 -7.270 -8.560 1.00 91.94 92 ILE A O 1
ATOM 714 N N . THR A 1 93 ? 1.148 -5.922 -10.297 1.00 91.00 93 THR A N 1
ATOM 715 C CA . THR A 1 93 ? 2.013 -6.893 -10.991 1.00 91.00 93 THR A CA 1
ATOM 716 C C . THR A 1 93 ? 3.341 -7.132 -10.280 1.00 91.00 93 THR A C 1
ATOM 718 O O . THR A 1 93 ? 3.889 -8.228 -10.353 1.00 91.00 93 THR A O 1
ATOM 721 N N . TYR A 1 94 ? 3.870 -6.116 -9.592 1.00 92.12 94 TYR A N 1
ATOM 722 C CA . TYR A 1 94 ? 5.185 -6.193 -8.961 1.00 92.12 94 TYR A CA 1
ATOM 723 C C . TYR A 1 94 ? 5.139 -6.747 -7.531 1.00 92.12 94 TYR A C 1
ATOM 725 O O . TYR A 1 94 ? 6.113 -7.356 -7.094 1.00 92.12 94 TYR A O 1
ATOM 733 N N . ILE A 1 95 ? 4.027 -6.573 -6.812 1.00 93.94 95 ILE A N 1
ATOM 734 C CA . ILE A 1 95 ? 3.876 -6.978 -5.408 1.00 93.94 95 ILE A CA 1
ATOM 735 C C . ILE A 1 95 ? 2.768 -8.012 -5.241 1.00 93.94 95 ILE A C 1
ATOM 737 O O . ILE A 1 95 ? 3.034 -9.115 -4.775 1.00 93.94 95 ILE A O 1
ATOM 741 N N . GLU A 1 96 ? 1.530 -7.679 -5.600 1.00 92.62 96 GLU A N 1
ATOM 742 C CA . GLU A 1 96 ? 0.369 -8.505 -5.242 1.00 92.62 96 GLU A CA 1
ATOM 743 C C . GLU A 1 96 ? 0.376 -9.860 -5.945 1.00 92.62 96 GLU A C 1
ATOM 745 O O . GLU A 1 96 ? 0.181 -10.902 -5.324 1.00 92.62 96 GLU A O 1
ATOM 750 N N . MET A 1 97 ? 0.667 -9.844 -7.241 1.00 91.38 97 MET A N 1
ATOM 751 C CA . MET A 1 97 ? 0.693 -11.022 -8.104 1.00 91.38 97 MET A CA 1
ATOM 752 C C . MET A 1 97 ? 2.063 -11.719 -8.145 1.00 91.38 97 MET A C 1
ATOM 754 O O . MET A 1 97 ? 2.187 -12.803 -8.719 1.00 91.38 97 MET A O 1
ATOM 758 N N . ASN A 1 98 ? 3.091 -11.112 -7.546 1.00 90.88 98 ASN A N 1
ATOM 759 C CA . ASN A 1 98 ? 4.481 -11.556 -7.629 1.00 90.88 98 ASN A CA 1
ATOM 760 C C . ASN A 1 98 ? 4.863 -12.477 -6.462 1.00 90.88 98 ASN A C 1
ATOM 762 O O . ASN A 1 98 ? 4.442 -12.241 -5.331 1.00 90.88 98 ASN A O 1
ATOM 766 N N . GLY A 1 99 ? 5.665 -13.510 -6.715 1.00 88.75 99 GLY A N 1
ATOM 767 C CA . GLY A 1 99 ? 6.043 -14.496 -5.703 1.00 88.75 99 GLY A CA 1
ATOM 768 C C . GLY A 1 99 ? 4.889 -15.403 -5.248 1.00 88.75 99 GLY A C 1
ATOM 769 O O . GLY A 1 99 ? 3.790 -15.357 -5.821 1.00 88.75 99 GLY A O 1
ATOM 770 N N . PRO A 1 100 ? 5.111 -16.207 -4.194 1.00 89.50 100 PRO A N 1
ATOM 771 C CA . PRO A 1 100 ? 4.180 -17.246 -3.781 1.00 89.50 100 PRO A CA 1
ATOM 772 C C . PRO A 1 100 ? 2.838 -16.698 -3.298 1.00 89.50 100 PRO A C 1
ATOM 774 O O . PRO A 1 100 ? 2.720 -15.543 -2.872 1.00 89.50 100 PRO A O 1
ATOM 777 N N . CYS A 1 101 ? 1.814 -17.547 -3.348 1.00 91.31 101 CYS A N 1
ATOM 778 C CA . CYS A 1 101 ? 0.506 -17.251 -2.771 1.00 91.31 101 CYS A CA 1
ATOM 779 C C . CYS A 1 101 ? 0.618 -17.070 -1.249 1.00 91.31 101 CYS A C 1
ATOM 781 O O . CYS A 1 101 ? 1.269 -17.867 -0.568 1.00 91.31 101 CYS A O 1
ATOM 783 N N . THR A 1 102 ? -0.059 -16.060 -0.708 1.00 91.75 102 THR A N 1
ATOM 784 C CA . THR A 1 102 ? -0.160 -15.825 0.739 1.00 91.75 102 THR A CA 1
ATOM 785 C C . THR A 1 102 ? -1.568 -16.105 1.239 1.00 91.75 102 THR A C 1
ATOM 787 O O . THR A 1 102 ? -2.560 -15.794 0.574 1.00 91.75 102 THR A O 1
ATOM 790 N N . GLU A 1 103 ? -1.656 -16.658 2.444 1.00 92.06 103 GLU A N 1
ATOM 791 C CA . GLU A 1 103 ? -2.915 -16.887 3.146 1.00 92.06 103 GLU A CA 1
ATOM 792 C C . GLU A 1 103 ? -2.888 -16.254 4.527 1.00 92.06 103 GLU A C 1
ATOM 794 O O . GLU A 1 103 ? -1.922 -16.421 5.269 1.00 92.06 103 GLU A O 1
ATOM 799 N N . VAL A 1 104 ? -3.971 -15.560 4.878 1.00 89.75 104 VAL A N 1
ATOM 800 C CA . VAL A 1 104 ? -4.209 -15.066 6.237 1.00 89.75 104 VAL A CA 1
ATOM 801 C C . VAL A 1 104 ? -5.172 -16.015 6.935 1.00 89.75 104 VAL A C 1
ATOM 803 O O . VAL A 1 104 ? -6.306 -16.199 6.483 1.00 89.75 104 VAL A O 1
ATOM 806 N N . GLN A 1 105 ? -4.723 -16.611 8.035 1.00 83.12 105 GLN A N 1
ATOM 807 C CA . GLN A 1 105 ? -5.468 -17.616 8.790 1.00 83.12 105 GLN A CA 1
ATOM 808 C C . GLN A 1 105 ? -5.815 -17.081 10.180 1.00 83.12 105 GLN A C 1
ATOM 810 O O . GLN A 1 105 ? -4.933 -16.642 10.911 1.00 83.12 105 GLN A O 1
ATOM 815 N N . HIS A 1 106 ? -7.088 -17.146 10.576 1.00 71.50 106 HIS A N 1
ATOM 816 C CA . HIS A 1 106 ? -7.483 -16.858 11.958 1.00 71.50 106 HIS A CA 1
ATOM 817 C C . HIS A 1 106 ? -7.551 -18.152 12.771 1.00 71.50 106 HIS A C 1
ATOM 819 O O . HIS A 1 106 ? -8.122 -19.135 12.283 1.00 71.50 106 HIS A O 1
ATOM 825 N N . PRO A 1 107 ? -7.060 -18.160 14.025 1.00 61.16 107 PRO A N 1
ATOM 826 C CA . PRO A 1 107 ? -7.227 -19.295 14.921 1.00 61.16 107 PRO A CA 1
ATOM 827 C C . PRO A 1 107 ? -8.688 -19.770 14.966 1.00 61.16 107 PRO A C 1
ATOM 829 O O . PRO A 1 107 ? -9.608 -18.989 15.212 1.00 61.16 107 PRO A O 1
ATOM 832 N N . GLY A 1 108 ? -8.905 -21.059 14.701 1.00 60.19 108 GLY A N 1
ATOM 833 C CA . GLY A 1 108 ? -10.224 -21.703 14.714 1.00 60.19 108 GLY A CA 1
ATOM 834 C C . GLY A 1 108 ? -11.059 -21.576 13.436 1.00 60.19 108 GLY A C 1
ATOM 835 O O . GLY A 1 108 ? -12.126 -22.188 13.364 1.00 60.19 108 GLY A O 1
ATOM 836 N N . MET A 1 109 ? -10.587 -20.872 12.401 1.00 68.88 109 MET A N 1
ATOM 837 C CA . MET A 1 109 ? -11.197 -20.943 11.070 1.00 68.88 109 MET A CA 1
ATOM 838 C C . MET A 1 109 ? -10.619 -22.118 10.270 1.00 68.88 109 MET A C 1
ATOM 840 O O . MET A 1 109 ? -9.422 -22.384 10.298 1.00 68.88 109 MET A O 1
ATOM 844 N N . ARG A 1 110 ? -11.483 -22.847 9.549 1.00 72.31 110 ARG A N 1
ATOM 845 C CA . ARG A 1 110 ? -11.068 -23.963 8.671 1.00 72.31 110 ARG A CA 1
ATOM 846 C C . ARG A 1 110 ? -10.579 -23.508 7.296 1.00 72.31 110 ARG A C 1
ATOM 848 O O . ARG A 1 110 ? -9.966 -24.296 6.585 1.00 72.31 110 ARG A O 1
ATOM 855 N N . GLN A 1 111 ? -10.925 -22.289 6.897 1.00 82.38 111 GLN A N 1
ATOM 856 C CA . GLN A 1 111 ? -10.557 -21.700 5.614 1.00 82.38 111 GLN A CA 1
ATOM 857 C C . GLN A 1 111 ? -9.836 -20.373 5.853 1.00 82.38 111 GLN A C 1
ATOM 859 O O . GLN A 1 111 ? -10.172 -19.691 6.828 1.00 82.38 111 GLN A O 1
ATOM 864 N N . PRO A 1 112 ? -8.893 -20.000 4.966 1.00 86.56 112 PRO A N 1
ATOM 865 C CA . PRO A 1 112 ? -8.229 -18.709 5.049 1.00 86.56 112 PRO A CA 1
ATOM 866 C C . PRO A 1 112 ? -9.251 -17.579 4.970 1.00 86.56 112 PRO A C 1
ATOM 868 O O . PRO A 1 112 ? -10.167 -17.611 4.148 1.00 86.56 112 PRO A O 1
ATOM 871 N N . MET A 1 113 ? -9.056 -16.559 5.802 1.00 87.38 113 MET A N 1
ATOM 872 C CA . MET A 1 113 ? -9.850 -15.329 5.756 1.00 87.38 113 MET A CA 1
ATOM 873 C C . MET A 1 113 ? -9.601 -14.549 4.472 1.00 87.38 113 MET A C 1
ATOM 875 O O . MET A 1 113 ? -10.484 -13.875 3.952 1.00 87.38 113 MET A O 1
ATOM 879 N N . TYR A 1 114 ? -8.357 -14.597 4.005 1.00 92.50 114 TYR A N 1
ATOM 880 C CA . TYR A 1 114 ? -7.904 -13.861 2.845 1.00 92.50 114 TYR A CA 1
ATOM 881 C C . TYR A 1 114 ? -6.812 -14.644 2.140 1.00 92.50 114 TYR A C 1
ATOM 883 O O . TYR A 1 114 ? -5.948 -15.245 2.785 1.00 92.50 114 TYR A O 1
ATOM 891 N N . ARG A 1 115 ? -6.839 -14.606 0.811 1.00 93.19 115 ARG A N 1
ATOM 892 C CA . ARG A 1 115 ? -5.816 -15.204 -0.038 1.00 93.19 115 ARG A CA 1
ATOM 893 C C . ARG A 1 115 ? -5.406 -14.192 -1.096 1.00 93.19 115 ARG A C 1
ATOM 895 O O . ARG A 1 115 ? -6.264 -13.673 -1.806 1.00 93.19 115 ARG A O 1
ATOM 902 N N . LEU A 1 116 ? -4.105 -13.954 -1.219 1.00 92.44 116 LEU A N 1
ATOM 903 C CA . LEU A 1 116 ? -3.539 -13.165 -2.306 1.00 92.44 116 LEU A CA 1
ATOM 904 C C . LEU A 1 116 ? -2.759 -14.101 -3.226 1.00 92.44 116 LEU A C 1
ATOM 906 O O . LEU A 1 116 ? -1.822 -14.776 -2.797 1.00 92.44 116 LEU A O 1
ATOM 910 N N . GLY A 1 117 ? -3.206 -14.181 -4.476 1.00 90.00 117 GLY A N 1
ATOM 911 C CA . GLY A 1 117 ? -2.729 -15.178 -5.428 1.00 90.00 117 GLY A CA 1
ATOM 912 C C . GLY A 1 117 ? -1.287 -14.979 -5.901 1.00 90.00 117 GLY A C 1
ATOM 913 O O . GLY A 1 117 ? -0.604 -14.000 -5.597 1.00 90.00 117 GLY A O 1
ATOM 914 N N . ASN A 1 118 ? -0.840 -15.942 -6.697 1.00 88.75 118 ASN A N 1
ATOM 915 C CA . ASN A 1 118 ? 0.403 -15.932 -7.456 1.00 88.75 118 ASN A CA 1
ATOM 916 C C . ASN A 1 118 ? 0.088 -15.958 -8.957 1.00 88.75 118 ASN A C 1
ATOM 918 O O . ASN A 1 118 ? -0.836 -16.632 -9.415 1.00 88.75 118 ASN A O 1
ATOM 922 N N . LEU A 1 119 ? 0.873 -15.232 -9.747 1.00 89.56 119 LEU A N 1
ATOM 923 C CA . LEU A 1 119 ? 0.723 -15.233 -11.200 1.00 89.56 119 LEU A CA 1
ATOM 924 C C . LEU A 1 119 ? 1.502 -16.376 -11.867 1.00 89.56 119 LEU A C 1
ATOM 926 O O . LEU A 1 119 ? 1.015 -17.007 -12.817 1.00 89.56 119 LEU A O 1
ATOM 930 N N . PHE A 1 120 ? 2.690 -16.679 -11.347 1.00 85.25 120 PHE A N 1
ATOM 931 C CA . PHE A 1 120 ? 3.587 -17.720 -11.849 1.00 85.25 120 PHE A CA 1
ATOM 932 C C . PHE A 1 120 ? 3.435 -19.005 -11.028 1.00 85.25 120 PHE A C 1
ATOM 934 O O . PHE A 1 120 ? 3.436 -18.965 -9.805 1.00 85.25 120 PHE A O 1
ATOM 941 N N . GLU A 1 121 ? 3.289 -20.146 -11.708 1.00 82.25 121 GLU A N 1
ATOM 942 C CA . GLU A 1 121 ? 3.006 -21.452 -11.077 1.00 82.25 121 GLU A CA 1
ATOM 943 C C . GLU A 1 121 ? 4.154 -22.012 -10.236 1.00 82.25 121 GLU A C 1
ATOM 945 O O . GLU A 1 121 ? 3.945 -22.933 -9.461 1.00 82.25 121 GLU A O 1
ATOM 950 N N . ASP A 1 122 ? 5.365 -21.495 -10.421 1.00 77.31 122 ASP A N 1
ATOM 951 C CA . ASP A 1 122 ? 6.544 -21.893 -9.652 1.00 77.31 122 ASP A CA 1
ATOM 952 C C . ASP A 1 122 ? 6.830 -20.992 -8.464 1.00 77.31 122 ASP A C 1
ATOM 954 O O . ASP A 1 122 ? 7.918 -21.086 -7.899 1.00 77.31 122 ASP A O 1
ATOM 958 N N . ASP A 1 123 ? 5.894 -20.094 -8.146 1.00 79.06 123 ASP A N 1
ATOM 959 C CA . ASP A 1 123 ? 5.975 -19.195 -6.999 1.00 79.06 123 ASP A CA 1
ATOM 960 C C . ASP A 1 123 ? 7.240 -18.321 -6.982 1.00 79.06 123 ASP A C 1
ATOM 962 O O . ASP A 1 123 ? 7.633 -17.770 -5.953 1.00 79.06 123 ASP A O 1
ATOM 966 N N . SER A 1 124 ? 7.882 -18.156 -8.140 1.00 79.12 124 SER A N 1
ATOM 967 C CA . SER A 1 124 ? 9.107 -17.379 -8.249 1.00 79.12 124 SER A CA 1
ATOM 968 C C . SER A 1 124 ? 8.850 -15.885 -8.063 1.00 79.12 124 SER A C 1
ATOM 970 O O . SER A 1 124 ? 7.840 -15.330 -8.508 1.00 79.12 124 SER A O 1
ATOM 972 N N . PHE A 1 125 ? 9.804 -15.211 -7.420 1.00 85.94 125 PHE A N 1
ATOM 973 C CA . PHE A 1 125 ? 9.828 -13.756 -7.384 1.00 85.94 125 PHE A CA 1
ATOM 974 C C . PHE A 1 125 ? 10.449 -13.219 -8.669 1.00 85.94 125 PHE A C 1
ATOM 976 O O . PHE A 1 125 ? 11.586 -13.550 -9.011 1.00 85.94 125 PHE A O 1
ATOM 983 N N . ILE A 1 126 ? 9.730 -12.334 -9.352 1.00 88.38 126 ILE A N 1
ATOM 984 C CA . ILE A 1 126 ? 10.279 -11.534 -10.439 1.00 88.38 126 ILE A CA 1
ATOM 985 C C . ILE A 1 126 ? 10.872 -10.260 -9.842 1.00 88.38 126 ILE A C 1
ATOM 987 O O . ILE A 1 126 ? 10.201 -9.527 -9.117 1.00 88.38 126 ILE A O 1
ATOM 991 N N . THR A 1 127 ? 12.143 -10.008 -10.136 1.00 88.88 127 THR A N 1
ATOM 992 C CA . THR A 1 127 ? 12.922 -8.921 -9.536 1.00 88.88 127 THR A CA 1
ATOM 993 C C . THR A 1 127 ? 13.606 -8.084 -10.612 1.00 88.88 127 THR A C 1
ATOM 995 O O . THR A 1 127 ? 13.984 -8.593 -11.670 1.00 88.88 127 THR A O 1
ATOM 998 N N . PHE A 1 128 ? 13.789 -6.797 -10.331 1.00 89.00 128 PHE A N 1
ATOM 999 C CA . PHE A 1 128 ? 14.586 -5.873 -11.126 1.00 89.00 128 PHE A CA 1
ATOM 1000 C C . PHE A 1 128 ? 16.086 -6.132 -10.980 1.00 89.00 128 PHE A C 1
ATOM 1002 O O . PHE A 1 128 ? 16.839 -6.016 -11.942 1.00 89.00 128 PHE A O 1
ATOM 1009 N N . THR A 1 129 ? 16.539 -6.442 -9.765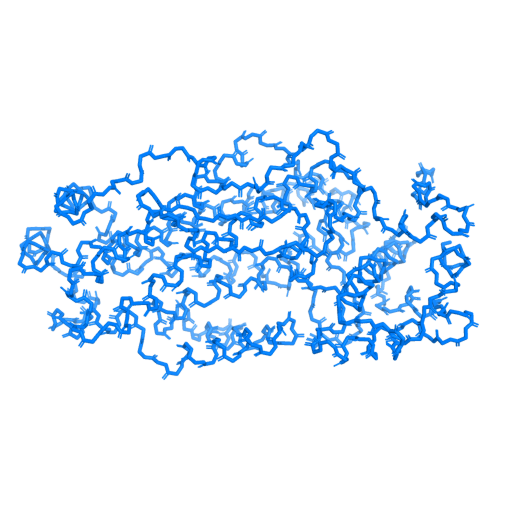 1.00 85.69 129 THR A N 1
ATOM 1010 C CA . THR A 1 129 ? 17.966 -6.513 -9.423 1.00 85.69 129 THR A CA 1
ATOM 1011 C C . THR A 1 129 ? 18.524 -7.930 -9.402 1.00 85.69 129 THR A C 1
ATOM 1013 O O . THR A 1 129 ? 19.742 -8.088 -9.408 1.00 85.69 129 THR A O 1
ATOM 1016 N N . GLY A 1 130 ? 17.670 -8.957 -9.332 1.00 84.19 130 GLY A N 1
ATOM 1017 C CA . GLY A 1 130 ? 18.105 -10.336 -9.089 1.00 84.19 130 GLY A CA 1
ATOM 1018 C C . GLY A 1 130 ? 18.663 -10.570 -7.680 1.00 84.19 130 GLY A C 1
ATOM 1019 O O . GLY A 1 130 ? 19.196 -11.643 -7.407 1.00 84.19 130 GLY A O 1
ATOM 1020 N N . LYS A 1 131 ? 18.581 -9.580 -6.781 1.00 84.44 131 LYS A N 1
ATOM 1021 C CA . LYS A 1 131 ? 19.173 -9.650 -5.444 1.00 84.44 131 LYS A CA 1
ATOM 1022 C C . LYS A 1 131 ? 18.157 -10.090 -4.396 1.00 84.44 131 LYS A C 1
ATOM 1024 O O . LYS A 1 131 ? 17.012 -9.642 -4.384 1.00 84.44 131 LYS A O 1
ATOM 1029 N N . PHE A 1 132 ? 18.613 -10.895 -3.439 1.00 85.81 132 PHE A N 1
ATOM 1030 C CA . PHE A 1 132 ? 17.779 -11.400 -2.344 1.00 85.81 132 PHE A CA 1
ATOM 1031 C C . PHE A 1 132 ? 17.154 -10.288 -1.485 1.00 85.81 132 PHE A C 1
ATOM 1033 O O . PHE A 1 132 ? 16.035 -10.425 -1.002 1.00 85.81 132 PHE A O 1
ATOM 1040 N N . GLN A 1 133 ? 17.828 -9.143 -1.346 1.00 88.94 133 GLN A N 1
ATOM 1041 C CA . GLN A 1 133 ? 17.294 -7.987 -0.622 1.00 88.94 133 GLN A CA 1
ATOM 1042 C C . GLN A 1 133 ? 15.974 -7.476 -1.224 1.00 88.94 133 GLN A C 1
ATOM 1044 O O . GLN A 1 133 ? 15.093 -7.029 -0.492 1.00 88.94 133 GLN A O 1
ATOM 1049 N N . GLU A 1 134 ? 15.817 -7.545 -2.547 1.00 89.75 134 GLU A N 1
ATOM 1050 C CA . GLU A 1 134 ? 14.568 -7.181 -3.217 1.00 89.75 134 GLU A CA 1
ATOM 1051 C C . GLU A 1 134 ? 13.460 -8.201 -2.941 1.00 89.75 134 GLU A C 1
ATOM 1053 O O . GLU A 1 134 ? 12.328 -7.805 -2.677 1.00 89.75 134 GLU A O 1
ATOM 1058 N N . VAL A 1 135 ? 13.788 -9.496 -2.896 1.00 90.25 135 VAL A N 1
ATOM 1059 C CA . VAL A 1 135 ? 12.833 -10.550 -2.513 1.00 90.25 135 VAL A CA 1
ATOM 1060 C C . VAL A 1 135 ? 12.316 -10.353 -1.090 1.00 90.25 135 VAL A C 1
ATOM 1062 O O . VAL A 1 135 ? 11.109 -10.431 -0.864 1.00 90.25 135 VAL A O 1
ATOM 1065 N N . GLU A 1 136 ? 13.189 -10.023 -0.137 1.00 90.31 136 GLU A N 1
ATOM 1066 C CA . GLU A 1 136 ? 12.779 -9.696 1.236 1.00 90.31 136 GLU A CA 1
ATOM 1067 C C . GLU A 1 136 ? 11.842 -8.478 1.277 1.00 90.31 136 GLU A C 1
ATOM 1069 O O . GLU A 1 136 ? 10.884 -8.450 2.052 1.00 90.31 136 GLU A O 1
ATOM 1074 N N . PHE A 1 137 ? 12.087 -7.473 0.430 1.00 91.00 137 PHE A N 1
ATOM 1075 C CA . PHE A 1 137 ? 11.235 -6.288 0.326 1.00 91.00 137 PHE A CA 1
ATOM 1076 C C . PHE A 1 137 ? 9.862 -6.603 -0.289 1.00 91.00 137 PHE A C 1
ATOM 1078 O O . PHE A 1 137 ? 8.840 -6.191 0.261 1.00 91.00 137 PHE A O 1
ATOM 1085 N N . ILE A 1 138 ? 9.813 -7.370 -1.384 1.00 92.38 138 ILE A N 1
ATOM 1086 C CA . ILE A 1 138 ? 8.551 -7.812 -2.000 1.00 92.38 138 ILE A CA 1
ATOM 1087 C C . ILE A 1 138 ? 7.769 -8.686 -1.014 1.00 92.38 138 ILE A C 1
ATOM 1089 O O . ILE A 1 138 ? 6.571 -8.487 -0.835 1.00 92.38 138 ILE A O 1
ATOM 1093 N N . THR A 1 139 ? 8.450 -9.589 -0.305 1.00 91.94 139 THR A N 1
ATOM 1094 C CA . THR A 1 139 ? 7.859 -10.442 0.735 1.00 91.94 139 THR A CA 1
ATOM 1095 C C . THR A 1 139 ? 7.212 -9.620 1.846 1.00 91.94 139 THR A C 1
ATOM 1097 O O . THR A 1 139 ? 6.063 -9.879 2.210 1.00 91.94 139 THR A O 1
ATOM 1100 N N . LEU A 1 140 ? 7.913 -8.603 2.364 1.00 92.94 140 LEU A N 1
ATOM 1101 C CA . LEU A 1 140 ? 7.366 -7.671 3.352 1.00 92.94 140 LEU A CA 1
ATOM 1102 C C . LEU A 1 140 ? 6.065 -7.036 2.845 1.00 92.94 140 LEU A C 1
ATOM 1104 O O . LEU A 1 140 ? 5.053 -7.050 3.552 1.00 92.94 140 LEU A O 1
ATOM 1108 N N . LEU A 1 141 ? 6.091 -6.477 1.633 1.00 94.31 141 LEU A N 1
ATOM 1109 C CA . LEU A 1 141 ? 4.936 -5.781 1.074 1.00 94.31 141 LEU A CA 1
ATOM 1110 C C . LEU A 1 141 ? 3.775 -6.739 0.803 1.00 94.31 141 LEU A C 1
ATOM 1112 O O . LEU A 1 141 ? 2.663 -6.451 1.227 1.00 94.31 141 LEU A O 1
ATOM 1116 N N . LYS A 1 142 ? 4.016 -7.905 0.195 1.00 94.62 142 LYS A N 1
ATOM 1117 C CA . LYS A 1 142 ? 2.965 -8.884 -0.116 1.00 94.62 142 LYS A CA 1
ATOM 1118 C C . LYS A 1 142 ? 2.263 -9.408 1.138 1.00 94.62 142 LYS A C 1
ATOM 1120 O O . LYS A 1 142 ? 1.030 -9.459 1.188 1.00 94.62 142 LYS A O 1
ATOM 1125 N N . LYS A 1 143 ? 3.025 -9.732 2.190 1.00 93.69 143 LYS A N 1
ATOM 1126 C CA . LYS A 1 143 ? 2.447 -10.122 3.488 1.00 93.69 143 LYS A CA 1
ATOM 1127 C C . LYS A 1 143 ? 1.658 -8.973 4.118 1.00 93.69 143 LYS A C 1
ATOM 1129 O O . LYS A 1 143 ? 0.558 -9.197 4.618 1.00 93.69 143 LYS A O 1
ATOM 1134 N N . SER A 1 144 ? 2.175 -7.745 4.033 1.00 94.56 144 SER A N 1
ATOM 1135 C CA . SER A 1 144 ? 1.471 -6.552 4.523 1.00 94.56 144 SER A CA 1
ATOM 1136 C C . SER A 1 144 ? 0.152 -6.331 3.780 1.00 94.56 144 SER A C 1
ATOM 1138 O O . SER A 1 144 ? -0.874 -6.156 4.423 1.00 94.56 144 SER A O 1
ATOM 1140 N N . VAL A 1 145 ? 0.134 -6.394 2.445 1.00 95.38 145 VAL A N 1
ATOM 1141 C CA . VAL A 1 145 ? -1.092 -6.269 1.633 1.00 95.38 145 VAL A CA 1
ATOM 1142 C C . VAL A 1 145 ? -2.107 -7.351 1.997 1.00 95.38 145 VAL A C 1
ATOM 1144 O O . VAL A 1 145 ? -3.283 -7.049 2.167 1.00 95.38 145 VAL A O 1
ATOM 1147 N N . SER A 1 146 ? -1.662 -8.590 2.211 1.00 94.88 146 SER A N 1
ATOM 1148 C CA . SER A 1 146 ? -2.551 -9.695 2.604 1.00 94.88 146 SER A CA 1
ATOM 1149 C C . SER A 1 146 ? -3.247 -9.428 3.941 1.00 94.88 146 SER A C 1
ATOM 1151 O O . SER A 1 146 ? -4.463 -9.576 4.054 1.00 94.88 146 SER A O 1
ATOM 1153 N N . LEU A 1 147 ? -2.487 -8.974 4.944 1.00 94.50 147 LEU A N 1
ATOM 1154 C CA . LEU A 1 147 ? -3.028 -8.590 6.250 1.00 94.50 147 LEU A CA 1
ATOM 1155 C C . LEU A 1 147 ? -3.970 -7.389 6.155 1.00 94.50 147 LEU A C 1
ATOM 1157 O O . LEU A 1 147 ? -5.009 -7.374 6.811 1.00 94.50 147 LEU A O 1
ATOM 1161 N N . GLN A 1 148 ? -3.629 -6.396 5.331 1.00 96.00 148 GLN A N 1
ATOM 1162 C CA . GLN A 1 148 ? -4.478 -5.226 5.106 1.00 96.00 148 GLN A CA 1
ATOM 1163 C C . GLN A 1 148 ? -5.796 -5.611 4.430 1.00 96.00 148 GLN A C 1
ATOM 1165 O O . GLN A 1 148 ? -6.849 -5.146 4.859 1.00 96.00 148 GLN A O 1
ATOM 1170 N N . GLY A 1 149 ? -5.755 -6.489 3.424 1.00 95.81 149 GLY A N 1
ATOM 1171 C CA . GLY A 1 149 ? -6.942 -7.021 2.759 1.00 95.81 149 GLY A CA 1
ATOM 1172 C C . GLY A 1 149 ? -7.864 -7.755 3.733 1.00 95.81 149 GLY A C 1
ATOM 1173 O O . GLY A 1 149 ? -9.055 -7.450 3.797 1.00 95.81 149 GLY A O 1
ATOM 1174 N N . ALA A 1 150 ? -7.305 -8.644 4.561 1.00 94.94 150 ALA A N 1
ATOM 1175 C CA . ALA A 1 150 ? -8.046 -9.351 5.606 1.00 94.94 150 ALA A CA 1
ATOM 1176 C C . ALA A 1 150 ? -8.663 -8.396 6.647 1.00 94.94 150 ALA A C 1
ATOM 1178 O O . ALA A 1 150 ? -9.836 -8.530 6.994 1.00 94.94 150 ALA A O 1
ATOM 1179 N N . ALA A 1 151 ? -7.903 -7.398 7.114 1.00 96.12 151 ALA A N 1
ATOM 1180 C CA . ALA A 1 151 ? -8.404 -6.399 8.055 1.00 96.12 151 ALA A CA 1
ATOM 1181 C C . ALA A 1 151 ? -9.545 -5.566 7.449 1.00 96.12 151 ALA A C 1
ATOM 1183 O O . ALA A 1 151 ? -10.542 -5.315 8.122 1.00 96.12 151 ALA A O 1
ATOM 1184 N N . ASN A 1 152 ? -9.436 -5.178 6.176 1.00 98.12 152 ASN A N 1
ATOM 1185 C CA . ASN A 1 152 ? -10.476 -4.411 5.492 1.00 98.12 152 ASN A CA 1
ATOM 1186 C C . ASN A 1 152 ? -11.781 -5.197 5.354 1.00 98.12 152 ASN A C 1
ATOM 1188 O O . ASN A 1 152 ? -12.834 -4.616 5.596 1.00 98.12 152 ASN A O 1
ATOM 1192 N N . LEU A 1 153 ? -11.725 -6.501 5.045 1.00 96.06 153 LEU A N 1
ATOM 1193 C CA . LEU A 1 153 ? -12.927 -7.345 4.990 1.00 96.06 153 LEU A CA 1
ATOM 1194 C C . LEU A 1 153 ? -13.683 -7.344 6.324 1.00 96.06 153 LEU A C 1
ATOM 1196 O O . LEU A 1 153 ? -14.897 -7.162 6.343 1.00 96.06 153 LEU A O 1
ATOM 1200 N N . LEU A 1 154 ? -12.961 -7.473 7.439 1.00 95.25 154 LEU A N 1
ATOM 1201 C CA . LEU A 1 154 ? -13.545 -7.451 8.782 1.00 95.25 154 LEU A CA 1
ATOM 1202 C C . LEU A 1 154 ? -14.117 -6.081 9.163 1.00 95.25 154 LEU A C 1
ATOM 1204 O O . LEU A 1 154 ? -15.173 -5.990 9.789 1.00 95.25 154 LEU A O 1
ATOM 1208 N N . ILE A 1 155 ? -13.432 -4.999 8.789 1.00 98.06 155 ILE A N 1
ATOM 1209 C CA . ILE A 1 155 ? -13.931 -3.637 9.012 1.00 98.06 155 ILE A CA 1
ATOM 1210 C C . ILE A 1 155 ? -15.212 -3.418 8.202 1.00 98.06 155 ILE A C 1
ATOM 1212 O O . ILE A 1 155 ? -16.197 -2.912 8.734 1.00 98.06 155 ILE A O 1
ATOM 1216 N N . GLU A 1 156 ? -15.231 -3.820 6.931 1.00 97.56 156 GLU A N 1
ATOM 1217 C CA . GLU A 1 156 ? -16.421 -3.724 6.086 1.00 97.56 156 GLU A CA 1
ATOM 1218 C C . GLU A 1 156 ? -17.577 -4.565 6.627 1.00 97.56 156 GLU A C 1
ATOM 1220 O O . GLU A 1 156 ? -18.708 -4.079 6.631 1.00 97.56 156 GLU A O 1
ATOM 1225 N N . GLU A 1 157 ? -17.311 -5.779 7.113 1.00 95.50 157 GLU A N 1
ATOM 1226 C CA . GLU A 1 157 ? -18.304 -6.635 7.768 1.00 95.50 157 GLU A CA 1
ATOM 1227 C C . GLU A 1 157 ? -18.937 -5.928 8.972 1.00 95.50 157 GLU A C 1
ATOM 1229 O O . GLU A 1 157 ? -20.161 -5.821 9.047 1.00 95.50 157 GLU A O 1
ATOM 1234 N N . ALA A 1 158 ? -18.121 -5.360 9.864 1.00 96.50 158 ALA A N 1
ATOM 1235 C CA . ALA A 1 158 ? -18.606 -4.645 11.041 1.00 96.50 158 ALA A CA 1
ATOM 1236 C C . ALA A 1 158 ? -19.423 -3.389 10.688 1.00 96.50 158 ALA A C 1
ATOM 1238 O O . ALA A 1 158 ? -20.463 -3.134 11.300 1.00 96.50 158 ALA A O 1
ATOM 1239 N N . ILE A 1 159 ? -18.979 -2.604 9.697 1.00 97.31 159 ILE A N 1
ATOM 1240 C CA . ILE A 1 159 ? -19.695 -1.400 9.242 1.00 97.31 159 ILE A CA 1
ATOM 1241 C C . ILE A 1 159 ? -21.026 -1.784 8.569 1.00 97.31 159 ILE A C 1
ATOM 1243 O O . ILE A 1 159 ? -22.018 -1.073 8.723 1.00 97.31 159 ILE A O 1
ATOM 1247 N N . ASN A 1 160 ? -21.068 -2.900 7.834 1.00 96.19 160 ASN A N 1
ATOM 1248 C CA . ASN A 1 160 ? -22.258 -3.372 7.115 1.00 96.19 160 ASN A CA 1
ATOM 1249 C C . ASN A 1 160 ? -23.195 -4.253 7.956 1.00 96.19 160 ASN A C 1
ATOM 1251 O O . ASN A 1 160 ? -24.252 -4.655 7.464 1.00 96.19 160 ASN A O 1
ATOM 1255 N N . HIS A 1 161 ? -22.828 -4.586 9.193 1.00 96.69 161 HIS A N 1
ATOM 1256 C CA . HIS A 1 161 ? -23.592 -5.527 9.996 1.00 96.69 161 HIS A CA 1
ATOM 1257 C C . HIS A 1 161 ? -25.028 -5.010 10.253 1.00 96.69 161 HIS A C 1
ATOM 1259 O O . HIS A 1 161 ? -25.191 -3.870 10.696 1.00 96.69 161 HIS A O 1
ATOM 1265 N N . PRO A 1 162 ? -26.094 -5.821 10.068 1.00 95.75 162 PRO A N 1
ATOM 1266 C CA . PRO A 1 162 ? -27.484 -5.349 10.174 1.00 95.75 162 PRO A CA 1
ATOM 1267 C C . PRO A 1 162 ? -27.868 -4.763 11.539 1.00 95.75 162 PRO A C 1
ATOM 1269 O O . PRO A 1 162 ? -28.769 -3.933 11.634 1.00 95.75 162 PRO A O 1
ATOM 1272 N N . LYS A 1 163 ? -27.195 -5.206 12.608 1.00 93.94 163 LYS A N 1
ATOM 1273 C CA . LYS A 1 163 ? -27.378 -4.692 13.979 1.00 93.94 163 LYS A CA 1
ATOM 1274 C C . LYS A 1 163 ? -26.397 -3.564 14.340 1.00 93.94 163 LYS A C 1
ATOM 1276 O O . LYS A 1 163 ? -26.322 -3.182 15.503 1.00 93.94 163 LYS A O 1
ATOM 1281 N N . GL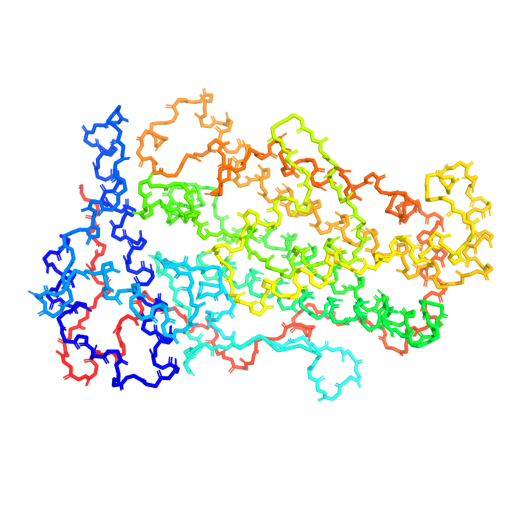Y A 1 164 ? -25.637 -3.064 13.368 1.00 93.88 164 GLY A N 1
ATOM 1282 C CA . GLY A 1 164 ? -24.632 -2.023 13.543 1.00 93.88 164 GLY A CA 1
ATOM 1283 C C . GLY A 1 164 ? -23.346 -2.496 14.223 1.00 93.88 164 GLY A C 1
ATOM 1284 O O . GLY A 1 164 ? -23.136 -3.682 14.498 1.00 93.88 164 GLY A O 1
ATOM 1285 N N . ILE A 1 165 ? -22.484 -1.526 14.524 1.00 95.62 165 ILE A N 1
ATOM 1286 C CA . ILE A 1 165 ? -21.152 -1.738 15.111 1.00 95.62 165 ILE A CA 1
ATOM 1287 C C . ILE A 1 165 ? -21.191 -2.216 16.572 1.00 95.62 165 ILE A C 1
ATOM 1289 O O . ILE A 1 165 ? -20.173 -2.656 17.095 1.00 95.62 165 ILE A O 1
ATOM 1293 N N . GLN A 1 166 ? -22.354 -2.152 17.236 1.00 95.25 166 GLN A N 1
ATOM 1294 C CA . GLN A 1 166 ? -22.525 -2.642 18.609 1.00 95.25 166 GLN A CA 1
ATOM 1295 C C . GLN A 1 166 ? -22.779 -4.155 18.690 1.00 95.25 166 GLN A C 1
ATOM 1297 O O . GLN A 1 166 ? -22.814 -4.707 19.791 1.00 95.25 166 GLN A O 1
ATOM 1302 N N . ALA A 1 167 ? -23.012 -4.821 17.557 1.00 95.06 167 ALA A N 1
ATOM 1303 C CA . ALA A 1 167 ? -23.260 -6.257 17.523 1.00 95.06 167 ALA A CA 1
ATOM 1304 C C . ALA A 1 167 ? -22.037 -7.053 17.996 1.00 95.06 167 ALA A C 1
ATOM 1306 O O . ALA A 1 167 ? -20.903 -6.631 17.785 1.00 95.06 167 ALA A O 1
ATOM 1307 N N . HIS A 1 168 ? -22.262 -8.220 18.603 1.00 92.50 168 HIS A N 1
ATOM 1308 C CA . HIS A 1 168 ? -21.178 -9.064 19.112 1.00 92.50 168 HIS A CA 1
ATOM 1309 C C . HIS A 1 168 ? -20.192 -9.445 17.998 1.00 92.50 168 HIS A C 1
ATOM 1311 O O . HIS A 1 168 ? -18.982 -9.336 18.174 1.00 92.50 168 HIS A O 1
ATOM 1317 N N . GLU A 1 169 ? -20.727 -9.792 16.833 1.00 91.62 169 GLU A N 1
ATOM 1318 C CA . GLU A 1 169 ? -19.993 -10.139 15.622 1.00 91.62 169 GLU A CA 1
ATOM 1319 C C . GLU A 1 169 ? -19.156 -8.950 15.114 1.00 91.62 169 GLU A C 1
ATOM 1321 O O . GLU A 1 169 ? -17.978 -9.105 14.801 1.00 91.62 169 GLU A O 1
ATOM 1326 N N . SER A 1 170 ? -19.709 -7.731 15.141 1.00 94.69 170 SER A N 1
ATOM 1327 C CA . SER A 1 170 ? -18.971 -6.505 14.799 1.00 94.69 170 SER A CA 1
ATOM 1328 C C . SER A 1 170 ? -17.812 -6.243 15.764 1.00 94.69 170 SER A C 1
ATOM 1330 O O . SER A 1 170 ? -16.726 -5.861 15.334 1.00 94.69 170 SER A O 1
ATOM 1332 N N . ILE A 1 171 ? -18.008 -6.472 17.068 1.00 93.50 171 ILE A N 1
ATOM 1333 C CA . ILE A 1 171 ? -16.945 -6.332 18.076 1.00 93.50 171 ILE A CA 1
ATOM 1334 C C . ILE A 1 171 ? -15.820 -7.332 17.794 1.00 93.50 171 ILE A C 1
ATOM 1336 O O . ILE A 1 171 ? -14.645 -6.954 17.821 1.00 93.50 171 ILE A O 1
ATOM 1340 N N . GLN A 1 172 ? -16.166 -8.587 17.493 1.00 89.44 172 GLN A N 1
ATOM 1341 C CA . GLN A 1 172 ? -15.204 -9.628 17.125 1.00 89.44 172 GLN A CA 1
ATOM 1342 C C . GLN A 1 172 ? -14.419 -9.248 15.870 1.00 89.44 172 GLN A C 1
ATOM 1344 O O . GLN A 1 172 ? -13.188 -9.276 15.894 1.00 89.44 172 GLN A O 1
ATOM 1349 N N . ALA A 1 173 ? -15.113 -8.816 14.817 1.00 91.38 173 ALA A N 1
ATOM 1350 C CA . ALA A 1 173 ? -14.496 -8.433 13.556 1.00 91.38 173 ALA A CA 1
ATOM 1351 C C . ALA A 1 173 ? -13.545 -7.235 13.713 1.00 91.38 173 ALA A C 1
ATOM 1353 O O . ALA A 1 173 ? -12.392 -7.302 13.289 1.00 91.38 173 ALA A O 1
ATOM 1354 N N . LEU A 1 174 ? -13.966 -6.169 14.403 1.00 94.81 174 LEU A N 1
ATOM 1355 C CA . LEU A 1 174 ? -13.115 -4.999 14.663 1.00 94.81 174 LEU A CA 1
ATOM 1356 C C . LEU A 1 174 ? -11.900 -5.345 15.538 1.00 94.81 174 LEU A C 1
ATOM 1358 O O . LEU A 1 174 ? -10.805 -4.830 15.305 1.00 94.81 174 LEU A O 1
ATOM 1362 N N . THR A 1 175 ? -12.070 -6.234 16.520 1.00 91.31 175 THR A N 1
ATOM 1363 C CA . THR A 1 175 ? -10.963 -6.703 17.370 1.00 91.31 175 THR A CA 1
ATOM 1364 C C . THR A 1 175 ? -9.955 -7.519 16.563 1.00 91.31 175 THR A C 1
ATOM 1366 O O . THR A 1 175 ? -8.752 -7.279 16.657 1.00 91.31 175 THR A O 1
ATOM 1369 N N . ALA A 1 176 ? -10.431 -8.447 15.730 1.00 88.50 176 ALA A N 1
ATOM 1370 C CA . ALA A 1 176 ? -9.582 -9.232 14.842 1.00 88.50 176 ALA A CA 1
ATOM 1371 C C . ALA A 1 176 ? -8.845 -8.335 13.834 1.00 88.50 176 ALA A C 1
ATOM 1373 O O . ALA A 1 176 ? -7.631 -8.469 13.677 1.00 88.50 176 ALA A O 1
ATOM 1374 N N . ALA A 1 177 ? -9.529 -7.351 13.239 1.00 93.88 177 ALA A N 1
ATOM 1375 C CA . ALA A 1 177 ? -8.912 -6.368 12.353 1.00 93.88 177 ALA A CA 1
ATOM 1376 C C . ALA A 1 177 ? -7.778 -5.612 13.057 1.00 93.88 177 ALA A C 1
ATOM 1378 O O . ALA A 1 177 ? -6.681 -5.503 12.513 1.00 93.88 177 ALA A O 1
ATOM 1379 N N . ALA A 1 178 ? -7.993 -5.153 14.293 1.00 93.31 178 ALA A N 1
ATOM 1380 C CA . ALA A 1 178 ? -6.960 -4.458 15.056 1.00 93.31 178 ALA A CA 1
ATOM 1381 C C . ALA A 1 178 ? -5.735 -5.345 15.348 1.00 93.31 178 ALA A C 1
ATOM 1383 O O . ALA A 1 178 ? -4.597 -4.870 15.329 1.00 93.31 178 ALA A O 1
ATOM 1384 N N . THR A 1 179 ? -5.942 -6.642 15.572 1.00 89.38 179 THR A N 1
ATOM 1385 C CA . THR A 1 179 ? -4.838 -7.588 15.759 1.00 89.38 179 THR A CA 1
ATOM 1386 C C . THR A 1 179 ? -4.033 -7.793 14.476 1.00 89.38 179 THR A C 1
ATOM 1388 O O . THR A 1 179 ? -2.803 -7.739 14.519 1.00 89.38 179 THR A O 1
ATOM 1391 N N . LEU A 1 180 ? -4.697 -7.932 13.322 1.00 91.81 180 LEU A N 1
ATOM 1392 C CA . LEU A 1 180 ? -4.024 -7.987 12.016 1.00 91.81 180 LEU A CA 1
ATOM 1393 C C . LEU A 1 180 ? -3.207 -6.711 11.754 1.00 91.81 180 LEU A C 1
ATOM 1395 O O . LEU A 1 180 ? -2.088 -6.771 11.248 1.00 91.81 180 LEU A O 1
ATOM 1399 N N . MET A 1 181 ? -3.727 -5.554 12.168 1.00 94.62 181 MET A N 1
ATOM 1400 C CA . MET A 1 181 ? -3.016 -4.279 12.091 1.00 94.62 181 MET A CA 1
ATOM 1401 C C . MET A 1 181 ? -1.762 -4.257 12.974 1.00 94.62 181 MET A C 1
ATOM 1403 O O . MET A 1 181 ? -0.692 -3.855 12.516 1.00 94.62 181 MET A O 1
ATOM 1407 N N . PHE A 1 182 ? -1.828 -4.749 14.213 1.00 90.88 182 PHE A N 1
ATOM 1408 C CA . PHE A 1 182 ? -0.616 -4.892 15.024 1.00 90.88 182 PHE A CA 1
ATOM 1409 C C . PHE A 1 182 ? 0.398 -5.861 14.406 1.00 90.88 182 PHE A C 1
ATOM 1411 O O . PHE A 1 182 ? 1.590 -5.553 14.439 1.00 90.88 182 PHE A O 1
ATOM 1418 N N . ALA A 1 183 ? -0.054 -6.944 13.769 1.00 90.25 183 ALA A N 1
ATOM 1419 C CA . ALA A 1 183 ? 0.830 -7.865 13.059 1.00 90.25 183 ALA A CA 1
ATOM 1420 C C . ALA A 1 183 ? 1.569 -7.191 11.888 1.00 90.25 183 ALA A C 1
ATOM 1422 O O . ALA A 1 183 ? 2.753 -7.452 11.688 1.00 90.25 183 ALA A O 1
ATOM 1423 N N . ILE A 1 184 ? 0.931 -6.264 11.159 1.00 93.81 184 ILE A N 1
ATOM 1424 C CA . ILE A 1 184 ? 1.614 -5.448 10.135 1.00 93.81 184 ILE A CA 1
ATOM 1425 C C . ILE A 1 184 ? 2.705 -4.580 10.775 1.00 93.81 184 ILE A C 1
ATOM 1427 O O . ILE A 1 184 ? 3.823 -4.502 10.264 1.00 93.81 184 ILE A O 1
ATOM 1431 N N . ARG A 1 185 ? 2.403 -3.924 11.903 1.00 94.25 185 ARG A N 1
ATOM 1432 C CA . ARG A 1 185 ? 3.389 -3.109 12.632 1.00 94.25 185 ARG A CA 1
ATOM 1433 C C . ARG A 1 185 ? 4.593 -3.948 13.054 1.00 94.25 185 ARG A C 1
ATOM 1435 O O . ARG A 1 185 ? 5.726 -3.496 12.883 1.00 94.25 185 ARG A O 1
ATOM 1442 N N . ASP A 1 186 ? 4.357 -5.142 13.586 1.00 90.56 186 ASP A N 1
ATOM 1443 C CA . ASP A 1 186 ? 5.421 -6.043 14.034 1.00 90.56 186 ASP A CA 1
ATOM 1444 C C . ASP A 1 186 ? 6.240 -6.578 12.857 1.00 90.56 186 ASP A C 1
ATOM 1446 O O . ASP A 1 186 ? 7.467 -6.557 12.914 1.00 90.56 186 ASP A O 1
ATOM 1450 N N . LEU A 1 187 ? 5.592 -6.905 11.737 1.00 91.25 187 LEU A N 1
ATOM 1451 C CA . LEU A 1 187 ? 6.258 -7.277 10.490 1.00 91.25 187 LEU A CA 1
ATOM 1452 C C . LEU A 1 187 ? 7.211 -6.174 9.986 1.00 91.25 187 LEU A C 1
ATOM 1454 O O . LEU A 1 187 ? 8.358 -6.451 9.621 1.00 91.25 187 LEU A O 1
ATOM 1458 N N . ILE A 1 188 ? 6.770 -4.912 10.000 1.00 93.12 188 ILE A N 1
ATOM 1459 C CA . ILE A 1 188 ? 7.610 -3.765 9.619 1.00 93.12 188 ILE A CA 1
ATOM 1460 C C . ILE A 1 188 ? 8.779 -3.596 10.601 1.00 93.12 188 ILE A C 1
ATOM 1462 O O . ILE A 1 188 ? 9.922 -3.378 10.181 1.00 93.12 188 ILE A O 1
ATOM 1466 N N . ALA A 1 189 ? 8.513 -3.691 11.905 1.00 91.25 189 ALA A N 1
ATOM 1467 C CA . ALA A 1 189 ? 9.533 -3.560 12.941 1.00 91.25 189 ALA A CA 1
ATOM 1468 C C . ALA A 1 189 ? 10.601 -4.659 12.828 1.00 91.25 189 ALA A C 1
ATOM 1470 O O . ALA A 1 189 ? 11.799 -4.367 12.890 1.00 91.25 189 ALA A O 1
ATOM 1471 N N . ASP A 1 190 ? 10.188 -5.901 12.586 1.00 90.81 190 ASP A N 1
ATOM 1472 C CA . ASP A 1 190 ? 11.090 -7.031 12.403 1.00 90.81 190 ASP A CA 1
ATOM 1473 C C . ASP A 1 190 ? 11.928 -6.912 11.137 1.00 90.81 190 ASP A C 1
ATOM 1475 O O . ASP A 1 190 ? 13.131 -7.178 11.176 1.00 90.81 190 ASP A O 1
ATOM 1479 N N . PHE A 1 191 ? 11.350 -6.442 10.032 1.00 90.50 191 PHE A N 1
ATOM 1480 C CA . PHE A 1 191 ? 12.122 -6.132 8.832 1.00 90.50 191 PHE A CA 1
ATOM 1481 C C . PHE A 1 191 ? 13.193 -5.065 9.112 1.00 90.50 191 PHE A C 1
ATOM 1483 O O . PHE A 1 191 ? 14.366 -5.250 8.780 1.00 90.50 191 PHE A O 1
ATOM 1490 N N . ILE A 1 192 ? 12.830 -3.970 9.793 1.00 90.38 192 ILE A N 1
ATOM 1491 C CA . ILE A 1 192 ? 13.783 -2.920 10.188 1.00 90.38 192 ILE A CA 1
ATOM 1492 C C . ILE A 1 192 ? 14.906 -3.490 11.065 1.00 90.38 192 ILE A C 1
ATOM 1494 O O . ILE A 1 192 ? 16.066 -3.106 10.875 1.00 90.38 192 ILE A O 1
ATOM 1498 N N . ARG A 1 193 ? 14.562 -4.355 12.026 1.00 89.94 193 ARG A N 1
ATOM 1499 C CA . ARG A 1 193 ? 15.479 -4.945 13.008 1.00 89.94 193 ARG A CA 1
ATOM 1500 C C . ARG A 1 193 ? 16.450 -5.934 12.370 1.00 89.94 193 ARG A C 1
ATOM 1502 O O . ARG A 1 193 ? 17.645 -5.843 12.633 1.00 89.94 193 ARG A O 1
ATOM 1509 N N . ARG A 1 194 ? 15.956 -6.849 11.527 1.00 88.69 194 ARG A N 1
ATOM 1510 C CA . ARG A 1 194 ? 16.789 -7.805 10.772 1.00 88.69 194 ARG A CA 1
ATOM 1511 C C . ARG A 1 194 ? 17.691 -7.099 9.763 1.00 88.69 194 ARG A C 1
ATOM 1513 O O . ARG A 1 194 ? 18.748 -7.616 9.425 1.00 88.69 194 ARG A O 1
ATOM 1520 N N . ASN A 1 195 ? 17.278 -5.915 9.308 1.00 85.38 195 ASN A N 1
ATOM 1521 C CA . ASN A 1 195 ? 18.005 -5.092 8.351 1.00 85.38 195 ASN A CA 1
ATOM 1522 C C . ASN A 1 195 ? 18.458 -5.876 7.096 1.00 85.38 195 ASN A C 1
ATOM 1524 O O . ASN A 1 195 ? 19.611 -5.728 6.685 1.00 85.38 195 ASN A O 1
ATOM 1528 N N . PRO A 1 196 ? 17.575 -6.675 6.453 1.00 82.31 196 PRO A N 1
ATOM 1529 C CA . PRO A 1 196 ? 17.930 -7.431 5.247 1.00 82.31 196 PRO A CA 1
ATOM 1530 C C . PRO A 1 196 ? 18.199 -6.504 4.051 1.00 82.31 196 PRO A C 1
ATOM 1532 O O . PRO A 1 196 ? 18.691 -6.924 3.014 1.00 82.31 196 PRO A O 1
ATOM 1535 N N . PHE A 1 197 ? 17.871 -5.224 4.201 1.00 80.50 197 PHE A N 1
ATOM 1536 C CA . PHE A 1 197 ? 17.826 -4.213 3.167 1.00 80.50 197 PHE A CA 1
ATOM 1537 C C . PHE A 1 197 ? 18.668 -3.019 3.630 1.00 80.50 197 PHE A C 1
ATOM 1539 O O . PHE A 1 197 ? 18.361 -2.427 4.668 1.00 80.50 197 PHE A O 1
ATOM 1546 N N . SER A 1 198 ? 19.755 -2.686 2.921 1.00 89.62 198 SER A N 1
ATOM 1547 C CA . SER A 1 198 ? 20.638 -1.567 3.289 1.00 89.62 198 SER A CA 1
ATOM 1548 C C . SER A 1 198 ? 20.115 -0.232 2.746 1.00 89.62 198 SER A C 1
ATOM 1550 O O . SER A 1 198 ? 19.393 -0.186 1.750 1.00 89.62 198 SER A O 1
ATOM 1552 N N . THR A 1 199 ? 20.489 0.882 3.384 1.00 91.69 199 THR A N 1
ATOM 1553 C CA . THR A 1 199 ? 20.104 2.226 2.913 1.00 91.69 199 THR A CA 1
ATOM 1554 C C . THR A 1 199 ? 20.685 2.543 1.540 1.00 91.69 199 THR A C 1
ATOM 1556 O O . THR A 1 199 ? 20.018 3.181 0.734 1.00 91.69 199 THR A O 1
ATOM 1559 N N . ASP A 1 200 ? 21.900 2.073 1.257 1.00 92.12 200 ASP A N 1
ATOM 1560 C CA . ASP A 1 200 ? 22.549 2.286 -0.037 1.00 92.12 200 ASP A CA 1
ATOM 1561 C C . ASP A 1 200 ? 21.884 1.447 -1.131 1.00 92.12 200 ASP A C 1
ATOM 1563 O O . ASP A 1 200 ? 21.570 1.983 -2.189 1.00 92.12 200 ASP A O 1
ATOM 1567 N N . PHE A 1 201 ? 21.540 0.184 -0.852 1.00 91.25 201 PHE A N 1
ATOM 1568 C CA . PHE A 1 201 ? 20.756 -0.624 -1.788 1.00 91.25 201 PHE A CA 1
ATOM 1569 C C . PHE A 1 201 ? 19.403 0.031 -2.098 1.00 91.25 201 PHE A C 1
ATOM 1571 O O . PHE A 1 201 ? 19.009 0.131 -3.260 1.00 91.25 201 PHE A O 1
ATOM 1578 N N . PHE A 1 202 ? 18.708 0.547 -1.077 1.00 91.44 202 PHE A N 1
ATOM 1579 C CA . PHE A 1 202 ? 17.452 1.259 -1.291 1.00 91.44 202 PHE A CA 1
ATOM 1580 C C . PHE A 1 202 ? 17.621 2.485 -2.187 1.00 91.44 202 PHE A C 1
ATOM 1582 O O . PHE A 1 202 ? 16.865 2.637 -3.146 1.00 91.44 202 PHE A O 1
ATOM 1589 N N . LEU A 1 203 ? 18.569 3.367 -1.850 1.00 91.88 203 LEU A N 1
ATOM 1590 C CA . LEU A 1 203 ? 18.728 4.665 -2.499 1.00 91.88 203 LEU A CA 1
ATOM 1591 C C . LEU A 1 203 ? 19.344 4.566 -3.893 1.00 91.88 203 LEU A C 1
ATOM 1593 O O . LEU A 1 203 ? 18.910 5.297 -4.780 1.00 91.88 203 LEU A O 1
ATOM 1597 N N . ASP A 1 204 ? 20.315 3.681 -4.097 1.00 90.69 204 ASP A N 1
ATOM 1598 C CA . ASP A 1 204 ? 21.141 3.661 -5.310 1.00 90.69 204 ASP A CA 1
ATOM 1599 C C . ASP A 1 204 ? 20.687 2.596 -6.317 1.00 90.69 204 ASP A C 1
ATOM 1601 O O . ASP A 1 204 ? 20.943 2.714 -7.520 1.00 90.69 204 ASP A O 1
ATOM 1605 N N . GLU A 1 205 ? 19.966 1.574 -5.852 1.00 89.12 205 GLU A N 1
ATOM 1606 C CA . GLU A 1 205 ? 19.540 0.458 -6.692 1.00 89.12 205 GLU A CA 1
ATOM 1607 C C . GLU A 1 205 ? 18.021 0.338 -6.761 1.00 89.12 205 GLU A C 1
ATOM 1609 O O . GLU A 1 205 ? 17.432 0.677 -7.788 1.00 89.12 205 GLU A O 1
ATOM 1614 N N . HIS A 1 206 ? 17.375 -0.103 -5.679 1.00 90.00 206 HIS A N 1
ATOM 1615 C CA . HIS A 1 206 ? 15.981 -0.543 -5.720 1.00 90.00 206 HIS A CA 1
ATOM 1616 C C . HIS A 1 206 ? 15.017 0.588 -6.098 1.00 90.00 206 HIS A C 1
ATOM 1618 O O . HIS A 1 206 ? 14.258 0.478 -7.060 1.00 90.00 206 HIS A O 1
ATOM 1624 N N . ARG A 1 207 ? 15.062 1.732 -5.400 1.00 90.50 207 ARG A N 1
ATOM 1625 C CA . 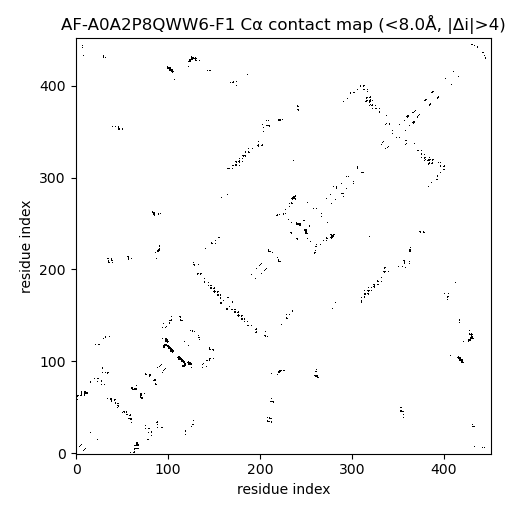ARG A 1 207 ? 14.137 2.840 -5.704 1.00 90.50 207 ARG A CA 1
ATOM 1626 C C . ARG A 1 207 ? 14.339 3.419 -7.102 1.00 90.50 207 ARG A C 1
ATOM 1628 O O . ARG A 1 207 ? 13.455 4.108 -7.604 1.00 90.50 207 ARG A O 1
ATOM 1635 N N . GLN A 1 208 ? 15.524 3.221 -7.683 1.00 91.12 208 GLN A N 1
ATOM 1636 C CA . GLN A 1 208 ? 15.904 3.811 -8.960 1.00 91.12 208 GLN A CA 1
ATOM 1637 C C . GLN A 1 208 ? 15.166 3.153 -10.124 1.00 91.12 208 GLN A C 1
ATOM 1639 O O . GLN A 1 208 ? 15.272 3.657 -11.231 1.00 91.12 208 GLN A O 1
ATOM 1644 N N . TYR A 1 209 ? 14.394 2.088 -9.880 1.00 92.12 209 TYR A N 1
ATOM 1645 C CA . TYR A 1 209 ? 13.439 1.520 -10.831 1.00 92.12 209 TYR A CA 1
ATOM 1646 C C . TYR A 1 209 ? 12.075 2.230 -10.819 1.00 92.12 209 TYR A C 1
ATOM 1648 O O . TYR A 1 209 ? 11.288 2.046 -11.734 1.00 92.12 209 TYR A O 1
ATOM 1656 N N . ALA A 1 210 ? 11.788 3.146 -9.889 1.00 91.25 210 ALA A N 1
ATOM 1657 C CA . ALA A 1 210 ? 10.565 3.957 -9.949 1.00 91.25 210 ALA A CA 1
ATOM 1658 C C . ALA A 1 210 ? 10.671 5.123 -10.959 1.00 91.25 210 ALA A C 1
ATOM 1660 O O . ALA A 1 210 ? 10.365 6.280 -10.657 1.00 91.25 210 ALA A O 1
ATOM 1661 N N . VAL A 1 211 ? 11.162 4.826 -12.162 1.00 90.50 211 VAL A N 1
ATOM 1662 C CA . VAL A 1 211 ? 11.438 5.799 -13.219 1.00 90.50 211 VAL A CA 1
ATOM 1663 C C . VAL A 1 211 ? 10.186 6.186 -13.985 1.00 90.50 211 VAL A C 1
ATOM 1665 O O . VAL A 1 211 ? 9.141 5.523 -13.963 1.00 90.50 211 VAL A O 1
ATOM 1668 N N . ARG A 1 212 ? 10.296 7.299 -14.703 1.00 89.12 212 ARG A N 1
ATOM 1669 C CA . ARG A 1 212 ? 9.232 7.778 -15.579 1.00 89.12 212 ARG A CA 1
ATOM 1670 C C . ARG A 1 212 ? 9.346 7.093 -16.928 1.00 89.12 212 ARG A C 1
ATOM 1672 O O . ARG A 1 212 ? 10.391 7.194 -17.553 1.00 89.12 212 ARG A O 1
ATOM 1679 N N . TRP A 1 213 ? 8.268 6.464 -17.378 1.00 91.25 213 TRP A N 1
ATOM 1680 C CA . TRP A 1 213 ? 8.167 5.997 -18.759 1.00 91.25 213 TRP A CA 1
ATOM 1681 C C . TRP A 1 213 ? 7.758 7.120 -19.694 1.00 91.25 213 TRP A C 1
ATOM 1683 O O . TRP A 1 213 ? 8.288 7.195 -20.788 1.00 91.25 213 TRP A O 1
ATOM 1693 N N . TYR A 1 214 ? 6.854 7.998 -19.255 1.00 89.69 214 TYR A N 1
ATOM 1694 C CA . TYR A 1 214 ? 6.227 9.019 -20.091 1.00 89.69 214 TYR A CA 1
ATOM 1695 C C . TYR A 1 214 ? 6.667 10.433 -19.701 1.00 89.69 214 TYR A C 1
ATOM 1697 O O . TYR A 1 214 ? 6.970 10.730 -18.536 1.00 89.69 214 TYR A O 1
ATOM 1705 N N . ALA A 1 215 ? 6.723 11.311 -20.704 1.00 84.25 215 ALA A N 1
ATOM 1706 C CA . ALA A 1 215 ? 7.055 12.723 -20.529 1.00 84.25 215 ALA A CA 1
ATOM 1707 C C . ALA A 1 215 ? 5.911 13.511 -19.877 1.00 84.25 215 ALA A C 1
ATOM 1709 O O . ALA A 1 215 ? 6.175 14.440 -19.103 1.00 84.25 215 ALA A O 1
ATOM 1710 N N . ASP A 1 216 ? 4.661 13.109 -20.118 1.00 79.50 216 ASP A N 1
ATOM 1711 C CA . ASP A 1 216 ? 3.538 13.581 -19.323 1.00 79.50 216 ASP A CA 1
ATOM 1712 C C . ASP A 1 216 ? 3.657 13.071 -17.875 1.00 79.50 216 ASP A C 1
ATOM 1714 O O . ASP A 1 216 ? 4.394 12.133 -17.554 1.00 79.50 216 ASP A O 1
ATOM 1718 N N . ARG A 1 217 ? 3.008 13.774 -16.950 1.00 71.00 217 ARG A N 1
ATOM 1719 C CA . ARG A 1 217 ? 2.997 13.406 -15.526 1.00 71.00 217 ARG A CA 1
ATOM 1720 C C . ARG A 1 217 ? 1.720 12.671 -15.135 1.00 71.00 217 ARG A C 1
ATOM 1722 O O . ARG A 1 217 ? 1.468 12.520 -13.942 1.00 71.00 217 ARG A O 1
ATOM 1729 N N . THR A 1 218 ? 0.920 12.267 -16.119 1.00 71.69 218 THR A N 1
ATOM 1730 C CA . THR A 1 218 ? -0.378 11.644 -15.870 1.00 71.69 218 THR A CA 1
ATOM 1731 C C . THR A 1 218 ? -0.171 10.234 -15.337 1.00 71.69 218 THR A C 1
ATOM 1733 O O . THR A 1 218 ? -0.711 9.903 -14.289 1.00 71.69 218 THR A O 1
ATOM 1736 N N . VAL A 1 219 ? 0.734 9.459 -15.945 1.00 78.75 219 VAL A N 1
ATOM 1737 C CA . VAL A 1 219 ? 1.043 8.098 -15.495 1.00 78.75 219 VAL A CA 1
ATOM 1738 C C . VAL A 1 219 ? 2.250 8.084 -14.546 1.00 78.75 219 VAL A C 1
ATOM 1740 O O . VAL A 1 219 ? 3.415 8.016 -14.953 1.00 78.75 219 VAL A O 1
ATOM 1743 N N . LYS A 1 220 ? 1.966 8.160 -13.241 1.00 81.62 220 LYS A N 1
ATOM 1744 C CA . LYS A 1 220 ? 2.974 8.093 -12.161 1.00 81.62 220 LYS A CA 1
ATOM 1745 C C . LYS A 1 220 ? 3.648 6.717 -12.075 1.00 81.62 220 LYS A C 1
ATOM 1747 O O . LYS A 1 220 ? 3.112 5.726 -12.553 1.00 81.62 220 LYS A O 1
ATOM 1752 N N . ALA A 1 221 ? 4.836 6.672 -11.469 1.00 84.88 221 ALA A N 1
ATOM 1753 C CA . ALA A 1 221 ? 5.548 5.423 -11.219 1.00 84.88 221 ALA A CA 1
ATOM 1754 C C . ALA A 1 221 ? 4.876 4.551 -10.164 1.00 84.88 221 ALA A C 1
ATOM 1756 O O . ALA A 1 221 ? 4.310 5.082 -9.207 1.00 84.88 221 ALA A O 1
ATOM 1757 N N . SER A 1 222 ? 4.997 3.232 -10.350 1.00 82.69 222 SER A N 1
ATOM 1758 C CA . SER A 1 222 ? 4.588 2.233 -9.368 1.00 82.69 222 SER A CA 1
ATOM 1759 C C . SER A 1 222 ? 5.291 2.476 -8.031 1.00 82.69 222 SER A C 1
ATOM 1761 O O . SER A 1 222 ? 6.492 2.764 -7.967 1.00 82.69 222 SER A O 1
ATOM 1763 N N . SER A 1 223 ? 4.528 2.410 -6.945 1.00 84.69 223 SER A N 1
ATOM 1764 C CA . SER A 1 223 ? 5.012 2.628 -5.589 1.00 84.69 223 SER A CA 1
ATOM 1765 C C . SER A 1 223 ? 4.097 1.951 -4.575 1.00 84.69 223 SER A C 1
ATOM 1767 O O . SER A 1 223 ? 2.913 1.781 -4.831 1.00 84.69 223 SER A O 1
ATOM 1769 N N . ALA A 1 224 ? 4.613 1.670 -3.375 1.00 84.62 224 ALA A N 1
ATOM 1770 C CA . ALA A 1 224 ? 3.800 1.223 -2.240 1.00 84.62 224 ALA A CA 1
ATOM 1771 C C . ALA A 1 224 ? 2.700 2.221 -1.834 1.00 84.62 224 ALA A C 1
ATOM 1773 O O . ALA A 1 224 ? 1.738 1.846 -1.182 1.00 84.62 224 ALA A O 1
ATOM 1774 N N . ALA A 1 225 ? 2.792 3.485 -2.262 1.00 84.19 225 ALA A N 1
ATOM 1775 C CA . ALA A 1 225 ? 1.692 4.440 -2.128 1.00 84.19 225 ALA A CA 1
ATOM 1776 C C . ALA A 1 225 ? 0.484 4.134 -3.044 1.00 84.19 225 ALA A C 1
ATOM 1778 O O . ALA A 1 225 ? -0.519 4.836 -2.966 1.00 84.19 225 ALA A O 1
ATOM 1779 N N . ASN A 1 226 ? 0.591 3.143 -3.935 1.00 87.06 226 ASN A N 1
ATOM 1780 C CA . ASN A 1 226 ? -0.488 2.664 -4.801 1.00 87.06 226 ASN A CA 1
ATOM 1781 C C . ASN A 1 226 ? -1.153 1.386 -4.269 1.00 87.06 226 ASN A C 1
ATOM 1783 O O . ASN A 1 226 ? -1.947 0.794 -4.984 1.00 87.06 226 ASN A O 1
ATOM 1787 N N . ASP A 1 227 ? -0.831 0.975 -3.041 1.00 92.38 227 ASP A N 1
ATOM 1788 C CA . ASP A 1 227 ? -1.542 -0.079 -2.318 1.00 92.38 227 ASP A CA 1
ATOM 1789 C C . ASP A 1 227 ? -2.984 0.370 -2.024 1.00 92.38 227 ASP A C 1
ATOM 1791 O O . ASP A 1 227 ? -3.234 1.211 -1.150 1.00 92.38 227 ASP A O 1
ATOM 1795 N N . ASP A 1 228 ? -3.937 -0.180 -2.773 1.00 94.19 228 ASP A N 1
ATOM 1796 C CA . ASP A 1 228 ? -5.358 0.134 -2.656 1.00 94.19 228 ASP A CA 1
ATOM 1797 C C . ASP A 1 228 ? -5.938 -0.317 -1.308 1.00 94.19 228 ASP A C 1
ATOM 1799 O O . ASP A 1 228 ? -6.827 0.346 -0.774 1.00 94.19 228 ASP A O 1
ATOM 1803 N N . SER A 1 229 ? -5.391 -1.370 -0.695 1.00 95.38 229 SER A N 1
ATOM 1804 C CA . SER A 1 229 ? -5.825 -1.853 0.616 1.00 95.38 229 SER A CA 1
ATOM 1805 C C . SER A 1 229 ? -5.492 -0.852 1.724 1.00 95.38 229 SER A C 1
ATOM 1807 O O . SER A 1 229 ? -6.294 -0.661 2.644 1.00 95.38 229 SER A O 1
ATOM 1809 N N . SER A 1 230 ? -4.355 -0.155 1.643 1.00 94.94 230 SER A N 1
ATOM 1810 C CA . SER A 1 230 ? -4.071 0.947 2.572 1.00 94.94 230 SER A CA 1
ATOM 1811 C C . SER A 1 230 ? -5.014 2.133 2.364 1.00 94.94 230 SER A C 1
ATOM 1813 O O . SER A 1 230 ? -5.489 2.701 3.349 1.00 94.94 230 SER A O 1
ATOM 1815 N N . LEU A 1 231 ? -5.281 2.513 1.111 1.00 96.19 231 LEU A N 1
ATOM 1816 C CA . LEU A 1 231 ? -6.159 3.644 0.786 1.00 96.19 231 LEU A CA 1
ATOM 1817 C C . LEU A 1 231 ? -7.603 3.369 1.221 1.00 96.19 231 LEU A C 1
ATOM 1819 O O . LEU A 1 231 ? -8.232 4.215 1.856 1.00 96.19 231 LEU A O 1
ATOM 1823 N N . LEU A 1 232 ? -8.101 2.164 0.940 1.00 98.00 232 LEU A N 1
ATOM 1824 C CA . LEU A 1 232 ? -9.428 1.710 1.332 1.00 98.00 232 LEU A CA 1
ATOM 1825 C C . LEU A 1 232 ? -9.604 1.769 2.846 1.00 98.00 232 LEU A C 1
ATOM 1827 O O . LEU A 1 232 ? -10.608 2.291 3.321 1.00 98.00 232 LEU A O 1
ATOM 1831 N N . ARG A 1 233 ? -8.620 1.287 3.612 1.00 97.75 233 ARG A N 1
ATOM 1832 C CA . ARG A 1 233 ? -8.699 1.290 5.076 1.00 97.75 233 ARG A CA 1
ATOM 1833 C C . ARG A 1 233 ? -8.902 2.691 5.631 1.00 97.75 233 ARG A C 1
ATOM 1835 O O . ARG A 1 233 ? -9.749 2.890 6.495 1.00 97.75 233 ARG A O 1
ATOM 1842 N N . ASP A 1 234 ? -8.149 3.667 5.132 1.00 97.81 234 ASP A N 1
ATOM 1843 C CA . ASP A 1 234 ? -8.318 5.048 5.578 1.00 97.81 234 ASP A CA 1
ATOM 1844 C C . ASP A 1 234 ? -9.692 5.613 5.183 1.00 97.81 234 ASP A C 1
ATOM 1846 O O . ASP A 1 234 ? -10.281 6.343 5.970 1.00 97.81 234 ASP A O 1
ATOM 1850 N N . LEU A 1 235 ? -10.247 5.250 4.021 1.00 98.38 235 LEU A N 1
ATOM 1851 C CA . LEU A 1 235 ? -11.609 5.655 3.638 1.00 98.38 235 LEU A CA 1
ATOM 1852 C C . LEU A 1 235 ? -12.697 4.999 4.503 1.00 98.38 235 LEU A C 1
ATOM 1854 O O . LEU A 1 235 ? -13.720 5.619 4.781 1.00 98.38 235 LEU A O 1
ATOM 1858 N N . LEU A 1 236 ? -12.484 3.757 4.945 1.00 98.50 236 LEU A N 1
ATOM 1859 C CA . LEU A 1 236 ? -13.399 3.067 5.857 1.00 98.50 236 LEU A CA 1
ATOM 1860 C C . LEU A 1 236 ? -13.369 3.681 7.260 1.00 98.50 236 LEU A C 1
ATOM 1862 O O . LEU A 1 236 ? -14.402 3.749 7.924 1.00 98.50 236 LEU A O 1
ATOM 1866 N N . LEU A 1 237 ? -12.197 4.117 7.725 1.00 98.44 237 LEU A N 1
ATOM 1867 C CA . LEU A 1 237 ? -12.012 4.632 9.081 1.00 98.44 237 LEU A CA 1
ATOM 1868 C C . LEU A 1 237 ? -12.303 6.130 9.200 1.00 98.44 237 LEU A C 1
ATOM 1870 O O . LEU A 1 237 ? -12.857 6.547 10.214 1.00 98.44 237 LEU A O 1
ATOM 1874 N N . PHE A 1 238 ? -11.962 6.930 8.192 1.00 97.94 238 PHE A N 1
ATOM 1875 C CA . PHE A 1 238 ? -11.983 8.388 8.280 1.00 97.94 238 PHE A CA 1
ATOM 1876 C C . PHE A 1 238 ? -12.908 9.000 7.229 1.00 97.94 238 PHE A C 1
ATOM 1878 O O . PHE A 1 238 ? -12.877 8.641 6.054 1.00 97.94 238 PHE A O 1
ATOM 1885 N N . THR A 1 239 ? -13.698 9.994 7.627 1.00 94.50 239 THR A N 1
ATOM 1886 C CA . THR A 1 239 ? -14.491 10.811 6.695 1.00 94.50 239 THR A CA 1
ATOM 1887 C C . THR A 1 239 ? -13.561 11.592 5.778 1.00 94.50 239 THR A C 1
ATOM 1889 O O . THR A 1 239 ? -13.733 11.591 4.556 1.00 94.50 239 THR A O 1
ATOM 1892 N N . GLU A 1 240 ? -12.551 12.225 6.378 1.00 94.31 240 GLU A N 1
ATOM 1893 C CA . GLU A 1 240 ? -11.479 12.947 5.701 1.00 94.31 240 GLU A CA 1
ATOM 1894 C C . GLU A 1 240 ? -10.208 12.892 6.562 1.00 94.31 240 GLU A C 1
ATOM 1896 O O . GLU A 1 240 ? -10.056 13.651 7.517 1.00 94.31 240 GLU A O 1
ATOM 1901 N N . LEU A 1 241 ? -9.281 11.987 6.229 1.00 95.56 241 LEU A N 1
ATOM 1902 C CA . LEU A 1 241 ? -8.063 11.782 7.022 1.00 95.56 241 LEU A CA 1
ATOM 1903 C C . LEU A 1 241 ? -7.175 13.039 7.070 1.00 95.56 241 LEU A C 1
ATOM 1905 O O . LEU A 1 241 ? -6.624 13.399 8.111 1.00 95.56 241 LEU A O 1
ATOM 1909 N N . VAL A 1 242 ? -7.000 13.712 5.932 1.00 94.81 242 VAL A N 1
ATOM 1910 C CA . VAL A 1 242 ? -6.255 14.972 5.850 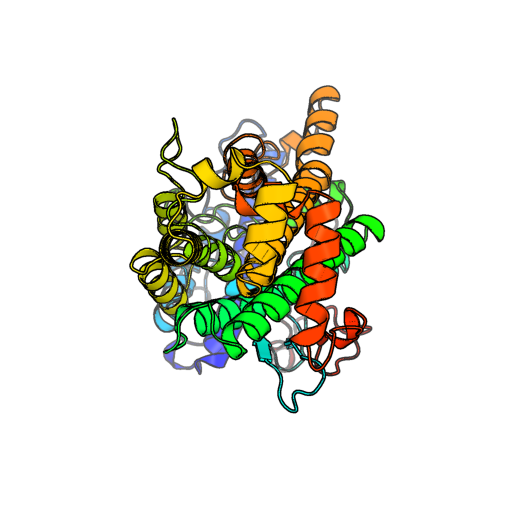1.00 94.81 242 VAL A CA 1
ATOM 1911 C C . VAL A 1 242 ? -7.105 15.955 5.053 1.00 94.81 242 VAL A C 1
ATOM 1913 O O . VAL A 1 242 ? -7.291 15.735 3.857 1.00 94.81 242 VAL A O 1
ATOM 1916 N N . PRO A 1 243 ? -7.587 17.052 5.663 1.00 91.06 243 PRO A N 1
ATOM 1917 C CA . PRO A 1 243 ? -8.380 18.040 4.945 1.00 91.06 243 PRO A CA 1
ATOM 1918 C C . PRO A 1 243 ? -7.536 18.799 3.914 1.00 91.06 243 PRO A C 1
ATOM 1920 O O . PRO A 1 243 ? -6.307 18.683 3.871 1.00 91.06 243 PRO A O 1
ATOM 1923 N N . LEU A 1 244 ? -8.203 19.621 3.102 1.00 92.56 244 LEU A N 1
ATOM 1924 C CA . LEU A 1 244 ? -7.561 20.534 2.158 1.00 92.56 244 LEU A CA 1
ATOM 1925 C C . LEU A 1 244 ? -6.468 21.365 2.852 1.00 92.56 244 LEU A C 1
ATOM 1927 O O . LEU A 1 244 ? -6.704 22.012 3.874 1.00 92.56 244 LEU A O 1
ATOM 1931 N N . ARG A 1 245 ? -5.268 21.371 2.267 1.00 88.38 245 ARG A N 1
ATOM 1932 C CA . ARG A 1 245 ? -4.119 22.177 2.703 1.00 88.38 245 ARG A CA 1
ATOM 1933 C C . ARG A 1 245 ? -3.448 22.816 1.494 1.00 88.38 245 ARG A C 1
ATOM 1935 O O . ARG A 1 245 ? -3.659 22.404 0.355 1.00 88.38 245 ARG A O 1
ATOM 1942 N N . GLN A 1 246 ? -2.611 23.825 1.727 1.00 84.62 246 GLN A N 1
ATOM 1943 C CA . GLN A 1 246 ? -1.841 24.445 0.650 1.00 84.62 246 GLN A CA 1
ATOM 1944 C C . GLN A 1 246 ? -1.001 23.379 -0.077 1.00 84.62 246 GLN A C 1
ATOM 1946 O O . GLN A 1 246 ? -0.152 22.731 0.529 1.00 84.62 246 GLN A O 1
ATOM 1951 N N . GLY A 1 247 ? -1.264 23.185 -1.373 1.00 80.19 247 GLY A N 1
ATOM 1952 C CA . GLY A 1 247 ? -0.580 22.179 -2.192 1.00 80.19 247 GLY A CA 1
ATOM 1953 C C . GLY A 1 247 ? -1.070 20.734 -2.019 1.00 80.19 247 GLY A C 1
ATOM 1954 O O . GLY A 1 247 ? -0.437 19.830 -2.558 1.00 80.19 247 GLY A O 1
ATOM 1955 N N . PHE A 1 248 ? -2.175 20.494 -1.304 1.00 87.69 248 PHE A N 1
ATOM 1956 C CA . PHE A 1 248 ? -2.762 19.163 -1.132 1.00 87.69 248 PHE A CA 1
ATOM 1957 C C . PHE A 1 248 ? -4.289 19.224 -1.101 1.00 87.69 248 PHE A C 1
ATOM 1959 O O . PHE A 1 248 ? -4.874 19.771 -0.169 1.00 87.69 248 PHE A O 1
ATOM 1966 N N . GLY A 1 249 ? -4.930 18.630 -2.110 1.00 89.69 249 GLY A N 1
ATOM 1967 C CA . GLY A 1 249 ? -6.376 18.699 -2.359 1.00 89.69 249 GLY A CA 1
ATOM 1968 C C . GLY A 1 249 ? -7.279 17.965 -1.358 1.00 89.69 249 GLY A C 1
ATOM 1969 O O . GLY A 1 249 ? -8.460 17.800 -1.644 1.00 89.69 249 GLY A O 1
ATOM 1970 N N . GLY A 1 250 ? -6.742 17.500 -0.229 1.00 93.69 250 GLY A N 1
ATOM 1971 C CA . GLY A 1 250 ? -7.410 16.583 0.696 1.00 93.69 250 GLY A CA 1
ATOM 1972 C C . GLY A 1 250 ? -7.126 15.113 0.371 1.00 93.69 250 GLY A C 1
ATOM 1973 O O . GLY A 1 250 ? -6.680 14.783 -0.733 1.00 93.69 250 GLY A O 1
ATOM 1974 N N . PHE A 1 251 ? -7.363 14.219 1.333 1.00 95.06 251 PHE A N 1
ATOM 1975 C CA . PHE A 1 251 ? -7.046 12.798 1.193 1.00 95.06 251 PHE A CA 1
ATOM 1976 C C . PHE A 1 251 ? -7.895 12.131 0.111 1.00 95.06 251 PHE A C 1
ATOM 1978 O O . PHE A 1 251 ? -7.362 11.398 -0.717 1.00 95.06 251 PHE A O 1
ATOM 1985 N N . ARG A 1 252 ? -9.187 12.458 0.019 1.00 95.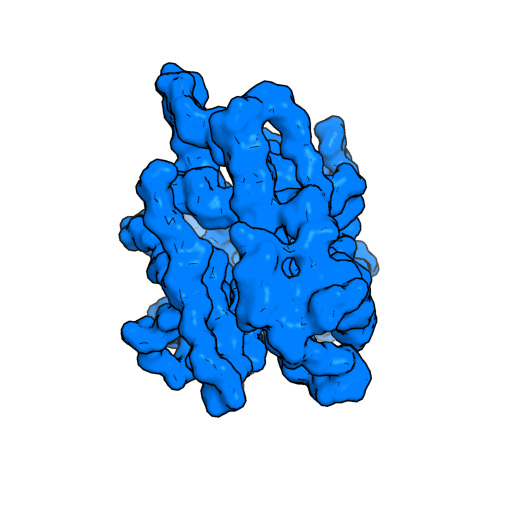50 252 ARG A N 1
ATOM 1986 C CA . ARG A 1 252 ? -10.055 11.930 -1.051 1.00 95.50 252 ARG A CA 1
ATOM 1987 C C . ARG A 1 252 ? -9.579 12.321 -2.453 1.00 95.50 252 ARG A C 1
ATOM 1989 O O . ARG A 1 252 ? -9.586 11.497 -3.363 1.00 95.50 252 ARG A O 1
ATOM 1996 N N . SER A 1 253 ? -9.122 13.562 -2.627 1.00 93.69 253 SER A N 1
ATOM 1997 C CA . SER A 1 253 ? -8.525 14.018 -3.891 1.00 93.69 253 SER A CA 1
ATOM 1998 C C . SER A 1 253 ? -7.218 13.276 -4.186 1.00 93.69 253 SER A C 1
ATOM 2000 O O . SER A 1 253 ? -7.015 12.776 -5.289 1.00 93.69 253 SER A O 1
ATOM 2002 N N . HIS A 1 254 ? -6.379 13.092 -3.162 1.00 91.56 254 HIS A N 1
ATOM 2003 C CA . HIS A 1 254 ? -5.151 12.309 -3.270 1.00 91.56 254 HIS A CA 1
ATOM 2004 C C . HIS A 1 254 ? -5.392 10.852 -3.687 1.00 91.56 254 HIS A C 1
ATOM 2006 O O . HIS A 1 254 ? -4.619 10.321 -4.479 1.00 91.56 254 HIS A O 1
ATOM 2012 N N . VAL A 1 255 ? -6.459 10.214 -3.202 1.00 94.25 255 VAL A N 1
ATOM 2013 C CA . VAL A 1 255 ? -6.839 8.863 -3.637 1.00 94.25 255 VAL A CA 1
ATOM 2014 C C . VAL A 1 255 ? -7.221 8.864 -5.123 1.00 94.25 255 VAL A C 1
ATOM 2016 O O . VAL A 1 255 ? -6.708 8.039 -5.876 1.00 94.25 255 VAL A O 1
ATOM 2019 N N . ARG A 1 256 ? -8.039 9.819 -5.588 1.00 94.12 256 ARG A N 1
ATOM 2020 C CA . ARG A 1 256 ? -8.413 9.928 -7.016 1.00 94.12 256 ARG A CA 1
ATOM 2021 C C . ARG A 1 256 ? -7.209 10.146 -7.931 1.00 94.12 256 ARG A C 1
ATOM 2023 O O . ARG A 1 256 ? -7.146 9.572 -9.014 1.00 94.12 256 ARG A O 1
ATOM 2030 N N . ASP A 1 257 ? -6.204 10.874 -7.452 1.00 89.88 257 ASP A N 1
ATOM 2031 C CA . ASP A 1 257 ? -4.914 11.072 -8.125 1.00 89.88 257 ASP A CA 1
ATOM 2032 C C . ASP A 1 257 ? -4.078 9.784 -8.295 1.00 89.88 257 ASP A C 1
ATOM 2034 O O . ASP A 1 257 ? -2.964 9.855 -8.837 1.00 89.88 257 ASP A O 1
ATOM 2038 N N . THR A 1 258 ? -4.548 8.637 -7.786 1.00 90.00 258 THR A N 1
ATOM 2039 C CA . THR A 1 258 ? -3.928 7.313 -7.967 1.00 90.00 258 THR A CA 1
ATOM 2040 C C . THR A 1 258 ? -4.675 6.410 -8.949 1.00 90.00 258 THR A C 1
ATOM 2042 O O . THR A 1 258 ? -4.112 5.402 -9.362 1.00 90.00 258 THR A O 1
ATOM 2045 N N . TYR A 1 259 ? -5.890 6.754 -9.390 1.00 91.94 259 TYR A N 1
ATOM 2046 C CA . TYR A 1 259 ? -6.735 5.841 -10.179 1.00 91.94 259 TYR A CA 1
ATOM 2047 C C . TYR A 1 259 ? -6.107 5.367 -11.488 1.00 91.94 259 TYR A C 1
ATOM 2049 O O . TYR A 1 259 ? -6.347 4.244 -11.913 1.00 91.94 259 TYR A O 1
ATOM 2057 N N . HIS A 1 260 ? -5.251 6.178 -12.108 1.00 88.38 260 HIS A N 1
ATOM 2058 C CA . HIS A 1 260 ? -4.572 5.826 -13.357 1.00 88.38 260 HIS A CA 1
ATOM 2059 C C . HIS A 1 260 ? -3.534 4.695 -13.210 1.00 88.38 260 HIS A C 1
ATOM 2061 O O . HIS A 1 260 ? -3.008 4.227 -14.219 1.00 88.38 260 HIS A O 1
ATOM 2067 N N . VAL A 1 261 ? -3.193 4.284 -11.982 1.00 89.62 261 VAL A N 1
ATOM 2068 C CA . VAL A 1 261 ? -2.282 3.158 -11.686 1.00 89.62 261 VAL A CA 1
ATOM 2069 C C . VAL A 1 261 ? -2.963 2.008 -10.936 1.00 89.62 261 VAL A C 1
ATOM 2071 O O . VAL A 1 261 ? -2.276 1.082 -10.509 1.00 89.62 261 VAL A O 1
ATOM 2074 N N . LEU A 1 262 ? -4.291 2.041 -10.797 1.00 92.31 262 LEU A N 1
ATOM 2075 C CA . LEU A 1 262 ? -5.087 0.992 -10.155 1.00 92.31 262 LEU A CA 1
ATOM 2076 C C . LEU A 1 262 ? -5.925 0.226 -11.185 1.00 92.31 262 LEU A C 1
ATOM 2078 O O . LEU A 1 262 ? -6.179 0.719 -12.285 1.00 92.31 262 LEU A O 1
ATOM 2082 N N . LEU A 1 263 ? -6.380 -0.974 -10.815 1.00 93.44 263 LEU A N 1
ATOM 2083 C CA . LEU A 1 263 ? -7.365 -1.710 -11.610 1.00 93.44 263 LEU A CA 1
ATOM 2084 C C . LEU A 1 263 ? -8.779 -1.141 -11.430 1.00 93.44 263 LEU A C 1
ATOM 2086 O O . LEU A 1 263 ? -9.078 -0.581 -10.371 1.00 93.44 263 LEU A O 1
ATOM 2090 N N . PRO A 1 264 ? -9.676 -1.328 -12.419 1.00 94.56 264 PRO A N 1
ATOM 2091 C CA . PRO A 1 264 ? -11.049 -0.829 -12.347 1.00 94.56 264 PRO A CA 1
ATOM 2092 C C . PRO A 1 264 ? -11.807 -1.257 -11.085 1.00 94.56 264 PRO A C 1
ATOM 2094 O O . PRO A 1 264 ? -12.493 -0.432 -10.487 1.00 94.56 264 PRO A O 1
ATOM 2097 N N . ASP A 1 265 ? -11.641 -2.505 -10.641 1.00 94.75 265 ASP A N 1
ATOM 2098 C CA . ASP A 1 265 ? -12.325 -3.019 -9.447 1.00 94.75 265 ASP A CA 1
ATOM 2099 C C . ASP A 1 265 ? -11.839 -2.331 -8.163 1.00 94.75 265 ASP A C 1
ATOM 2101 O O . ASP A 1 265 ? -12.646 -1.982 -7.298 1.00 94.75 265 ASP A O 1
ATOM 2105 N N . ALA A 1 266 ? -10.534 -2.055 -8.062 1.00 95.31 266 ALA A N 1
ATOM 2106 C CA . ALA A 1 266 ? -9.968 -1.293 -6.951 1.00 95.31 266 ALA A CA 1
ATOM 2107 C C . ALA A 1 266 ? -10.496 0.151 -6.953 1.00 95.31 266 ALA A C 1
ATOM 2109 O O . ALA A 1 266 ? -10.930 0.656 -5.918 1.00 95.31 266 ALA A O 1
ATOM 2110 N N . VAL A 1 267 ? -10.550 0.799 -8.124 1.00 96.94 267 VAL A N 1
ATOM 2111 C CA . VAL A 1 267 ? -11.140 2.142 -8.275 1.00 96.94 267 VAL A CA 1
ATOM 2112 C C . VAL A 1 267 ? -12.609 2.151 -7.846 1.00 96.94 267 VAL A C 1
ATOM 2114 O O . VAL A 1 267 ? -13.018 3.018 -7.071 1.00 96.94 267 VAL A O 1
ATOM 2117 N N . ALA A 1 268 ? -13.400 1.176 -8.297 1.00 97.50 268 ALA A N 1
ATOM 2118 C CA . ALA A 1 268 ? -14.810 1.065 -7.940 1.00 97.50 268 ALA A CA 1
ATOM 2119 C C . ALA A 1 268 ? -15.001 0.889 -6.427 1.00 97.50 268 ALA A C 1
ATOM 2121 O O . ALA A 1 268 ? -15.850 1.558 -5.834 1.00 97.50 268 ALA A O 1
ATOM 2122 N N . ARG A 1 269 ? -14.183 0.047 -5.784 1.00 97.31 269 ARG A N 1
ATOM 2123 C CA . ARG A 1 269 ? -14.228 -0.171 -4.332 1.00 97.31 269 ARG A CA 1
ATOM 2124 C C . ARG A 1 269 ? -13.847 1.085 -3.546 1.00 97.31 269 ARG A C 1
ATOM 2126 O O . ARG A 1 269 ? -14.510 1.409 -2.561 1.00 97.31 269 ARG A O 1
ATOM 2133 N N . LEU A 1 270 ? -12.837 1.834 -3.995 1.00 98.12 270 LEU A N 1
ATOM 2134 C CA . LEU A 1 270 ? -12.448 3.106 -3.377 1.00 98.12 270 LEU A CA 1
ATOM 2135 C C . LEU A 1 270 ? -13.546 4.170 -3.517 1.00 98.12 270 LEU A C 1
ATOM 2137 O O . LEU A 1 270 ? -13.870 4.834 -2.534 1.00 98.12 270 LEU A O 1
ATOM 2141 N N . GLU A 1 271 ? -14.182 4.306 -4.685 1.00 98.12 271 GLU A N 1
ATOM 2142 C CA . GLU A 1 271 ? -15.319 5.226 -4.855 1.00 98.12 271 GLU A CA 1
ATOM 2143 C C . GLU A 1 271 ? -16.521 4.814 -3.993 1.00 98.12 271 GLU A C 1
ATOM 2145 O O . GLU A 1 271 ? -17.161 5.664 -3.375 1.00 98.12 271 GLU A O 1
ATOM 2150 N N . GLN A 1 272 ? -16.821 3.518 -3.878 1.00 97.44 272 GLN A N 1
ATOM 2151 C CA . GLN A 1 272 ? -17.861 3.043 -2.958 1.00 97.44 272 GLN A CA 1
ATOM 2152 C C . GLN A 1 272 ? -17.536 3.410 -1.504 1.00 97.44 272 GLN A C 1
ATOM 2154 O O . GLN A 1 272 ? -18.407 3.910 -0.790 1.00 97.44 272 GLN A O 1
ATOM 2159 N N . ALA A 1 273 ? -16.282 3.237 -1.078 1.00 97.50 273 ALA A N 1
ATOM 2160 C CA . ALA A 1 273 ? -15.829 3.620 0.256 1.00 97.50 273 ALA A CA 1
ATOM 2161 C C . ALA A 1 273 ? -15.878 5.141 0.491 1.00 97.50 273 ALA A C 1
ATOM 2163 O O . ALA A 1 273 ? -16.217 5.585 1.584 1.00 97.50 273 ALA A O 1
ATOM 2164 N N . MET A 1 274 ? -15.623 5.962 -0.531 1.00 97.06 274 MET A N 1
ATOM 2165 C CA . MET A 1 274 ? -15.810 7.413 -0.428 1.00 97.06 274 MET A CA 1
ATOM 2166 C C . MET A 1 274 ? -17.283 7.806 -0.253 1.00 97.06 274 MET A C 1
ATOM 2168 O O . MET A 1 274 ? -17.571 8.811 0.399 1.00 97.06 274 MET A O 1
ATOM 2172 N N . ASN A 1 275 ? -18.219 7.056 -0.830 1.00 95.88 275 ASN A N 1
ATOM 2173 C CA . ASN A 1 275 ? -19.639 7.422 -0.863 1.00 95.88 275 ASN A CA 1
ATOM 2174 C C . ASN A 1 275 ? -20.469 6.847 0.299 1.00 95.88 275 ASN A C 1
ATOM 2176 O O . ASN A 1 275 ? -21.673 7.092 0.367 1.00 95.88 275 ASN A O 1
ATOM 2180 N N . ARG A 1 276 ? -19.848 6.106 1.221 1.00 94.56 276 ARG A N 1
ATOM 2181 C CA . ARG A 1 276 ? -20.489 5.561 2.428 1.00 94.56 276 ARG A CA 1
ATOM 2182 C C . ARG A 1 276 ? -20.089 6.334 3.685 1.00 94.56 276 ARG A C 1
ATOM 2184 O O . ARG A 1 276 ? -19.128 7.101 3.683 1.00 94.56 276 ARG A O 1
ATOM 2191 N N . GLU A 1 277 ? -20.814 6.092 4.775 1.00 96.44 277 GLU A N 1
ATOM 2192 C CA . GLU A 1 277 ? -20.400 6.567 6.098 1.00 96.44 277 GLU A CA 1
ATOM 2193 C C . GLU A 1 277 ? -19.172 5.790 6.585 1.00 96.44 277 GLU A C 1
ATOM 2195 O O . GLU A 1 277 ? -19.121 4.559 6.489 1.00 96.44 277 GLU A O 1
ATOM 2200 N N . SER A 1 278 ? -18.194 6.528 7.104 1.00 97.75 278 SER A N 1
ATOM 2201 C CA . SER A 1 278 ? -16.994 5.995 7.742 1.00 97.75 278 SER A CA 1
ATOM 2202 C C . SER A 1 278 ? -17.300 5.494 9.155 1.00 97.75 278 SER A C 1
ATOM 2204 O O . SER A 1 278 ? -18.288 5.886 9.789 1.00 97.75 278 SER A O 1
ATOM 2206 N N . LEU A 1 279 ? -16.422 4.643 9.683 1.00 98.38 279 LEU A N 1
ATOM 2207 C CA . LEU A 1 279 ? -16.554 4.099 11.030 1.00 98.38 279 LEU A CA 1
ATOM 2208 C C . LEU A 1 279 ? -16.586 5.207 12.096 1.00 98.38 279 LEU A C 1
ATOM 2210 O O . LEU A 1 279 ? -17.370 5.111 13.036 1.00 98.38 279 LEU A O 1
ATOM 2214 N N . GLU A 1 280 ? -15.813 6.285 11.938 1.00 97.00 280 GLU A N 1
ATOM 2215 C CA . GLU A 1 280 ? -15.780 7.388 12.912 1.00 97.00 280 GLU A CA 1
ATOM 2216 C C . GLU A 1 280 ? -17.149 8.084 13.045 1.00 97.00 280 GLU A C 1
ATOM 2218 O O . GLU A 1 280 ? -17.578 8.417 14.153 1.00 97.00 280 GLU A O 1
ATOM 2223 N N . VAL A 1 281 ? -17.882 8.223 11.933 1.00 97.19 281 VAL A N 1
ATOM 2224 C CA . VAL A 1 281 ? -19.234 8.800 11.909 1.00 97.19 281 VAL A CA 1
ATOM 2225 C C . VAL A 1 281 ? -20.217 7.871 12.609 1.00 97.19 281 VAL A C 1
ATOM 2227 O O . VAL A 1 281 ? -21.029 8.323 13.420 1.00 97.19 281 VAL A O 1
ATOM 2230 N N . LEU A 1 282 ? -20.133 6.565 12.340 1.00 97.81 282 LEU A N 1
ATOM 2231 C CA . LEU A 1 282 ? -20.983 5.572 12.997 1.00 97.81 282 LEU A CA 1
ATOM 2232 C C . LEU A 1 282 ? -20.743 5.528 14.508 1.00 97.81 282 LEU A C 1
ATOM 2234 O O . LEU A 1 282 ? -21.705 5.466 15.274 1.00 97.81 282 LEU A O 1
ATOM 2238 N N . ILE A 1 283 ? -19.483 5.627 14.939 1.00 98.00 283 ILE A N 1
ATOM 2239 C CA . ILE A 1 283 ? -19.117 5.708 16.356 1.00 98.00 283 ILE A CA 1
ATOM 2240 C C . ILE A 1 283 ? -19.730 6.958 16.980 1.00 98.00 283 ILE A C 1
ATOM 2242 O O . ILE A 1 283 ? -20.445 6.831 17.971 1.00 98.00 283 ILE A O 1
ATOM 2246 N N . SER A 1 284 ? -19.508 8.140 16.391 1.00 97.00 284 SER A N 1
ATOM 2247 C CA . SER A 1 284 ? -20.030 9.411 16.912 1.00 97.00 284 SER A CA 1
ATOM 2248 C C . SER A 1 284 ? -21.553 9.382 17.091 1.00 97.00 284 SER A C 1
ATOM 2250 O O . SER A 1 284 ? -22.072 9.753 18.149 1.00 97.00 284 SER A O 1
ATOM 2252 N N . LYS A 1 285 ? -22.280 8.845 16.100 1.00 96.25 285 LYS A N 1
ATOM 2253 C CA . LYS A 1 285 ? -23.735 8.655 16.182 1.00 96.25 285 LYS A CA 1
ATOM 2254 C C . LYS A 1 285 ? -24.137 7.694 17.299 1.00 96.25 285 LYS A C 1
ATOM 2256 O O . LYS A 1 285 ? -25.089 7.983 18.019 1.00 96.25 285 LYS A O 1
ATOM 2261 N N . ALA A 1 286 ? -23.432 6.573 17.447 1.00 95.44 286 ALA A N 1
ATOM 2262 C CA . ALA A 1 286 ? -23.753 5.532 18.421 1.00 95.44 286 ALA A CA 1
ATOM 2263 C C . ALA A 1 286 ? -23.469 5.944 19.877 1.00 95.44 286 ALA A C 1
ATOM 2265 O O . ALA A 1 286 ? -24.202 5.538 20.780 1.00 95.44 286 ALA A O 1
ATOM 2266 N N . ILE A 1 287 ? -22.434 6.756 20.114 1.00 95.75 287 ILE A N 1
ATOM 2267 C CA . ILE A 1 287 ? -22.135 7.307 21.447 1.00 95.75 287 ILE A CA 1
ATOM 2268 C C . ILE A 1 287 ? -22.903 8.607 21.744 1.00 95.75 287 ILE A C 1
ATOM 2270 O O . ILE A 1 287 ? -22.867 9.081 22.878 1.00 95.75 287 ILE A O 1
ATOM 2274 N N . HIS A 1 288 ? -23.592 9.176 20.746 1.00 94.81 288 HIS A N 1
ATOM 2275 C CA . HIS A 1 288 ? -24.259 10.484 20.798 1.00 94.81 288 HIS A CA 1
ATOM 2276 C C . HIS A 1 288 ? -23.329 11.632 21.221 1.00 94.81 288 HIS A C 1
ATOM 2278 O O . HIS A 1 288 ? -23.711 12.505 22.002 1.00 94.81 288 HIS A O 1
ATOM 2284 N N . LEU A 1 289 ? -22.097 11.621 20.708 1.00 93.38 289 LEU A N 1
ATOM 2285 C CA . LEU A 1 289 ? -21.066 12.595 21.049 1.00 93.38 289 LEU A CA 1
ATOM 2286 C C . LEU A 1 289 ? -20.146 12.836 19.851 1.00 93.38 289 LEU A C 1
ATOM 2288 O O . LEU A 1 289 ? -19.774 11.902 19.138 1.00 93.38 289 LEU A O 1
ATOM 2292 N N . ASP A 1 290 ? -19.760 14.092 19.650 1.00 93.38 290 ASP A N 1
ATOM 2293 C CA . ASP A 1 290 ? -18.688 14.436 18.719 1.00 93.38 290 ASP A CA 1
ATOM 2294 C C . ASP A 1 290 ? -17.353 13.838 19.195 1.00 93.38 290 ASP A C 1
ATOM 2296 O O . ASP A 1 290 ? -17.059 13.803 20.394 1.00 93.38 290 ASP A O 1
ATOM 2300 N N . LEU A 1 291 ? -16.525 13.365 18.267 1.00 93.06 291 LEU A N 1
ATOM 2301 C CA . LEU A 1 291 ? -15.258 12.728 18.616 1.00 93.06 291 LEU A CA 1
ATOM 2302 C C . LEU A 1 291 ? -14.269 13.717 19.236 1.00 93.06 291 LEU A C 1
ATOM 2304 O O . LEU A 1 291 ? -13.502 13.322 20.106 1.00 93.06 291 LEU A O 1
ATOM 2308 N N . GLU A 1 292 ? -14.313 14.999 18.875 1.00 92.19 292 GLU A N 1
ATOM 2309 C CA . GLU A 1 292 ? -13.506 16.018 19.560 1.00 92.19 292 GLU A CA 1
ATOM 2310 C C . GLU A 1 292 ? -13.977 16.231 21.006 1.00 92.19 292 GLU A C 1
ATOM 2312 O O . GLU A 1 292 ? -13.167 16.373 21.925 1.00 92.19 292 GLU A O 1
ATOM 2317 N N . ALA A 1 293 ? -15.289 16.158 21.256 1.00 93.56 293 ALA A N 1
ATOM 2318 C CA . ALA A 1 293 ? -15.831 16.266 22.607 1.00 93.56 293 ALA A CA 1
ATOM 2319 C C . ALA A 1 293 ? -15.408 15.088 23.507 1.00 93.56 293 ALA A C 1
ATOM 2321 O O . ALA A 1 293 ? -15.247 15.285 24.714 1.00 93.56 293 ALA A O 1
ATOM 2322 N N . LEU A 1 294 ? -15.126 13.899 22.952 1.00 91.81 294 LEU A N 1
ATOM 2323 C CA . LEU A 1 294 ? -14.536 12.789 23.722 1.00 91.81 294 LEU A CA 1
ATOM 2324 C C . LEU A 1 294 ? -13.206 13.164 24.387 1.00 91.81 294 LEU A C 1
ATOM 2326 O O . LEU A 1 294 ? -12.906 12.651 25.463 1.00 91.81 294 LEU A O 1
ATOM 2330 N N . LEU A 1 295 ? -12.406 14.049 23.782 1.00 91.62 295 LEU A N 1
ATOM 2331 C CA . LEU A 1 295 ? -11.122 14.466 24.355 1.00 91.62 295 LEU A CA 1
ATOM 2332 C C . LEU A 1 295 ? -11.277 15.387 25.569 1.00 91.62 295 LEU A C 1
ATOM 2334 O O . LEU A 1 295 ? -10.319 15.542 26.327 1.00 91.62 295 LEU A O 1
ATOM 2338 N N . THR A 1 296 ? -12.462 15.972 25.765 1.00 94.56 296 THR A N 1
ATOM 2339 C CA . THR A 1 296 ? -12.768 16.833 26.919 1.00 94.56 296 THR A CA 1
ATOM 2340 C C . THR A 1 296 ? -13.156 16.046 28.169 1.00 94.56 296 THR A C 1
ATOM 2342 O O . THR A 1 296 ? -13.126 16.598 29.267 1.00 94.56 296 THR A O 1
ATOM 2345 N N . LEU A 1 297 ? -13.488 14.761 28.010 1.00 94.56 297 LEU A N 1
ATOM 2346 C CA . LEU A 1 297 ? -13.788 13.866 29.118 1.00 94.56 297 LEU A CA 1
ATOM 2347 C C . LEU A 1 297 ? -12.515 13.531 29.903 1.00 94.56 297 LEU A C 1
ATOM 2349 O O . LEU A 1 297 ? -11.452 13.253 29.331 1.00 94.56 297 LEU A O 1
ATOM 2353 N N . ASP A 1 298 ? -12.638 13.503 31.228 1.00 94.25 298 ASP A N 1
ATOM 2354 C CA . ASP A 1 298 ? -11.587 12.964 32.079 1.00 94.25 298 ASP A CA 1
ATOM 2355 C C . ASP A 1 298 ? -11.476 11.436 31.932 1.00 94.25 298 ASP A C 1
ATOM 2357 O O . ASP A 1 298 ? -12.330 10.758 31.354 1.00 94.25 298 ASP A O 1
ATOM 2361 N N . GLU A 1 299 ? -10.385 10.867 32.441 1.00 94.25 299 GLU A N 1
ATOM 2362 C CA . GLU A 1 299 ? -10.123 9.433 32.317 1.00 94.25 299 GLU A CA 1
ATOM 2363 C C . GLU A 1 299 ? -11.228 8.562 32.933 1.00 94.25 299 GLU A C 1
ATOM 2365 O O . GLU A 1 299 ? -11.596 7.540 32.353 1.00 94.25 299 GLU A O 1
ATOM 2370 N N . SER A 1 300 ? -11.795 8.973 34.069 1.00 95.00 300 SER A N 1
ATOM 2371 C CA . SER A 1 300 ? -12.854 8.222 34.746 1.00 95.00 300 SER A CA 1
ATOM 2372 C C . SER A 1 300 ? -14.144 8.209 33.925 1.00 95.00 300 SER A C 1
ATOM 2374 O O . SER A 1 300 ? -14.789 7.166 33.801 1.00 95.00 300 SER A O 1
ATOM 2376 N N . GLN A 1 301 ? -14.474 9.334 33.288 1.00 96.25 301 GLN A N 1
ATOM 2377 C CA . GLN A 1 301 ? -15.626 9.482 32.405 1.00 96.25 301 GLN A CA 1
ATOM 2378 C C . GLN A 1 301 ? -15.474 8.639 31.137 1.00 96.25 301 GLN A C 1
ATOM 2380 O O . GLN A 1 301 ? -16.424 7.968 30.732 1.00 96.25 301 GLN A O 1
ATOM 2385 N N . VAL A 1 302 ? -14.278 8.615 30.537 1.00 95.44 302 VAL A N 1
ATOM 2386 C CA . VAL A 1 302 ? -14.000 7.756 29.376 1.00 95.44 302 VAL A CA 1
ATOM 2387 C C . VAL A 1 302 ? -14.094 6.278 29.758 1.00 95.44 302 VAL A C 1
ATOM 2389 O O . VAL A 1 302 ? -14.753 5.507 29.060 1.00 95.44 302 VAL A O 1
ATOM 2392 N N . CYS A 1 303 ? -13.505 5.871 30.885 1.00 95.31 303 CYS A N 1
ATOM 2393 C CA . CYS A 1 303 ? -13.606 4.497 31.381 1.00 95.31 303 CYS A CA 1
ATOM 2394 C C . CYS A 1 303 ? -15.062 4.086 31.646 1.00 95.31 303 CYS A C 1
ATOM 2396 O O . CYS A 1 303 ? -15.475 3.003 31.230 1.00 95.31 303 CYS A O 1
ATOM 2398 N N . ALA A 1 304 ? -15.862 4.958 32.266 1.00 95.69 304 ALA A N 1
ATOM 2399 C CA . ALA A 1 304 ? -17.283 4.711 32.500 1.00 95.69 304 ALA A CA 1
ATOM 2400 C C . ALA A 1 304 ? -18.075 4.576 31.187 1.00 95.69 304 ALA A C 1
ATOM 2402 O O . ALA A 1 304 ? -18.942 3.706 31.073 1.00 95.69 304 ALA A O 1
ATOM 2403 N N . LEU A 1 305 ? -17.759 5.392 30.174 1.00 96.31 305 LEU A N 1
ATOM 2404 C CA . LEU A 1 305 ? -18.364 5.284 28.845 1.00 96.31 305 LEU A CA 1
ATOM 2405 C C . LEU A 1 305 ? -18.039 3.934 28.192 1.00 96.31 305 LEU A C 1
ATOM 2407 O O . LEU A 1 305 ? -18.950 3.255 27.725 1.00 96.31 305 LEU A O 1
ATOM 2411 N N . ILE A 1 306 ? -16.770 3.516 28.216 1.00 95.81 306 ILE A N 1
ATOM 2412 C CA . ILE A 1 306 ? -16.325 2.226 27.665 1.00 95.81 306 ILE A CA 1
ATOM 2413 C C . ILE A 1 306 ? -16.995 1.055 28.397 1.00 95.81 306 ILE A C 1
ATOM 2415 O O . ILE A 1 306 ? -17.459 0.117 27.758 1.00 95.81 306 ILE A O 1
ATOM 2419 N N . GLN A 1 307 ? -17.103 1.107 29.727 1.00 94.38 307 GLN A N 1
ATOM 2420 C CA . GLN A 1 307 ? -17.792 0.072 30.507 1.00 94.38 307 GLN A CA 1
ATOM 2421 C C . GLN A 1 307 ? -19.282 -0.026 30.156 1.00 94.38 307 GLN A C 1
ATOM 2423 O O . GLN A 1 307 ? -19.825 -1.125 30.068 1.00 94.38 307 GLN A O 1
ATOM 2428 N N . LYS A 1 308 ? -19.943 1.114 29.922 1.00 95.12 308 LYS A N 1
ATOM 2429 C CA . LYS A 1 308 ? -21.343 1.159 29.479 1.00 95.12 308 LYS A CA 1
ATOM 2430 C C . LYS A 1 308 ? -21.511 0.677 28.034 1.00 95.12 308 LYS A C 1
ATOM 2432 O O . LYS A 1 308 ? -22.580 0.186 27.676 1.00 95.12 308 LYS A O 1
ATOM 2437 N N . GLN A 1 309 ? -20.485 0.843 27.203 1.00 94.44 309 GLN A N 1
ATOM 2438 C CA . GLN A 1 309 ? -20.504 0.540 25.773 1.00 94.44 309 GLN A CA 1
ATOM 2439 C C . GLN A 1 309 ? -19.248 -0.249 25.355 1.00 94.44 309 GLN A C 1
ATOM 2441 O O . GLN A 1 309 ? -18.366 0.306 24.699 1.00 94.44 309 GLN A O 1
ATOM 2446 N N . PRO A 1 310 ? -19.153 -1.555 25.687 1.00 90.12 310 PRO A N 1
ATOM 2447 C CA . PRO A 1 310 ? -17.927 -2.336 25.483 1.00 90.12 310 PRO A CA 1
ATOM 2448 C C . PRO A 1 310 ? -17.432 -2.401 24.032 1.00 90.12 310 PRO A C 1
ATOM 2450 O O . PRO A 1 310 ? -16.234 -2.534 23.797 1.00 90.12 310 PRO A O 1
ATOM 2453 N N . TRP A 1 311 ? -18.322 -2.243 23.047 1.00 95.00 311 TRP A N 1
ATOM 2454 C CA . TRP A 1 311 ? -17.962 -2.174 21.627 1.00 95.00 311 TRP A CA 1
ATOM 2455 C C . TRP A 1 311 ? -17.016 -1.007 21.293 1.00 95.00 311 TRP A C 1
ATOM 2457 O O . TRP A 1 311 ? -16.226 -1.096 20.348 1.00 95.00 311 TRP A O 1
ATOM 2467 N N . LEU A 1 312 ? -17.032 0.066 22.094 1.00 97.00 312 LEU A N 1
ATOM 2468 C CA . LEU A 1 312 ? -16.125 1.200 21.939 1.00 97.00 312 LEU A CA 1
ATOM 2469 C C . LEU A 1 312 ? -14.664 0.788 22.174 1.00 97.00 312 LEU A C 1
ATOM 2471 O O . LEU A 1 312 ? -13.767 1.355 21.553 1.00 97.00 312 LEU A O 1
ATOM 2475 N N . ALA A 1 313 ? -14.414 -0.234 23.003 1.00 95.94 313 ALA A N 1
ATOM 2476 C CA . ALA A 1 313 ? -13.071 -0.766 23.218 1.00 95.94 313 ALA A CA 1
ATOM 2477 C C . ALA A 1 313 ? -12.457 -1.307 21.916 1.00 95.94 313 ALA A C 1
ATOM 2479 O O . ALA A 1 313 ? -11.316 -0.974 21.599 1.00 95.94 313 ALA A O 1
ATOM 2480 N N . ALA A 1 314 ? -13.216 -2.075 21.124 1.00 95.62 314 ALA A N 1
ATOM 2481 C CA . ALA A 1 314 ? -12.736 -2.614 19.847 1.00 95.62 314 ALA A CA 1
ATOM 2482 C C . ALA A 1 314 ? -12.395 -1.490 18.858 1.00 95.62 314 ALA A C 1
ATOM 2484 O O . ALA A 1 314 ? -11.353 -1.521 18.205 1.00 95.62 314 ALA A O 1
ATOM 2485 N N . CYS A 1 315 ? -13.227 -0.446 18.818 1.00 97.94 315 CYS A N 1
ATOM 2486 C CA . CYS A 1 315 ? -12.975 0.737 18.002 1.00 97.94 315 CYS A CA 1
ATOM 2487 C C . CYS A 1 315 ? -11.690 1.461 18.438 1.00 97.94 315 CYS A C 1
ATOM 2489 O O . CYS A 1 315 ? -10.819 1.718 17.613 1.00 97.94 315 CYS A O 1
ATOM 2491 N N . LEU A 1 316 ? -11.522 1.750 19.733 1.00 97.00 316 LEU A N 1
ATOM 2492 C CA . LEU A 1 316 ? -10.321 2.415 20.259 1.00 97.00 316 LEU A CA 1
ATOM 2493 C C . LEU A 1 316 ? -9.040 1.644 19.917 1.00 97.00 316 LEU A C 1
ATOM 2495 O O . LEU A 1 316 ? -8.050 2.238 19.482 1.00 97.00 316 LEU A O 1
ATOM 2499 N N . VAL A 1 317 ? -9.066 0.318 20.074 1.00 95.88 317 VAL A N 1
ATOM 2500 C CA . VAL A 1 317 ? -7.927 -0.549 19.751 1.00 95.88 317 VAL A CA 1
ATOM 2501 C C . VAL A 1 317 ? -7.644 -0.545 18.245 1.00 95.88 317 VAL A C 1
ATOM 2503 O O . VAL A 1 317 ? -6.478 -0.444 17.859 1.00 95.88 317 VAL A O 1
ATOM 2506 N N . LEU A 1 318 ? -8.674 -0.548 17.391 1.00 97.94 318 LEU A N 1
ATOM 2507 C CA . LEU A 1 318 ? -8.517 -0.445 15.939 1.00 97.94 318 LEU A CA 1
ATOM 2508 C C . LEU A 1 318 ? -7.861 0.877 15.513 1.00 97.94 318 LEU A C 1
ATOM 2510 O O . LEU A 1 318 ? -6.848 0.847 14.812 1.00 97.94 318 LEU A O 1
ATOM 2514 N N . TYR A 1 319 ? -8.351 2.032 15.975 1.00 98.50 319 TYR A N 1
ATOM 2515 C CA . TYR A 1 319 ? -7.745 3.329 15.624 1.00 98.50 319 TYR A CA 1
ATOM 2516 C C . TYR A 1 319 ? -6.312 3.459 16.149 1.00 98.50 319 TYR A C 1
ATOM 2518 O O . TYR A 1 319 ? -5.435 3.954 15.437 1.00 98.50 319 TYR A O 1
ATOM 2526 N N . ARG A 1 320 ? -6.038 2.955 17.360 1.00 97.19 320 ARG A N 1
ATOM 2527 C CA . ARG A 1 320 ? -4.666 2.853 17.870 1.00 97.19 320 ARG A CA 1
ATOM 2528 C C . ARG A 1 320 ? -3.791 1.984 16.966 1.00 97.19 320 ARG A C 1
ATOM 2530 O O . ARG A 1 320 ? -2.671 2.376 16.653 1.00 97.19 320 ARG A O 1
ATOM 2537 N N . SER A 1 321 ? -4.272 0.814 16.552 1.00 96.38 321 SER A N 1
ATOM 2538 C CA . SER A 1 321 ? -3.498 -0.091 15.696 1.00 96.38 321 SER A CA 1
ATOM 2539 C C . SER A 1 321 ? -3.181 0.541 14.333 1.00 96.38 321 SER A C 1
ATOM 2541 O O . SER A 1 321 ? -2.051 0.432 13.859 1.00 96.38 321 SER A O 1
ATOM 2543 N N . GLN A 1 322 ? -4.120 1.303 13.755 1.00 97.69 322 GLN A N 1
ATOM 2544 C CA . GLN A 1 322 ? -3.911 2.054 12.514 1.00 97.69 322 GLN A CA 1
ATOM 2545 C C . GLN A 1 322 ? -2.841 3.144 12.670 1.00 97.69 322 GLN A C 1
ATOM 2547 O O . GLN A 1 322 ? -1.995 3.318 11.789 1.00 97.69 322 GLN A O 1
ATOM 2552 N N . HIS A 1 323 ? -2.831 3.856 13.800 1.00 97.12 323 HIS A N 1
ATOM 2553 C CA . HIS A 1 323 ? -1.753 4.792 14.116 1.00 97.12 323 HIS A CA 1
ATOM 2554 C C . HIS A 1 323 ? -0.399 4.077 14.268 1.00 97.12 323 HIS A C 1
ATOM 2556 O O . HIS A 1 323 ? 0.587 4.523 13.684 1.00 97.12 323 HIS A O 1
ATOM 2562 N N . GLU A 1 324 ? -0.331 2.953 14.981 1.00 96.38 324 GLU A N 1
ATOM 2563 C CA . GLU A 1 324 ? 0.931 2.225 15.178 1.00 96.38 324 GLU A CA 1
ATOM 2564 C C . GLU A 1 324 ? 1.507 1.662 13.865 1.00 96.38 324 GLU A C 1
ATOM 2566 O O . GLU A 1 324 ? 2.720 1.736 13.651 1.00 96.38 324 GLU A O 1
ATOM 2571 N N . VAL A 1 325 ? 0.664 1.189 12.937 1.00 96.06 325 VAL A N 1
ATOM 2572 C CA . VAL A 1 325 ? 1.102 0.823 11.575 1.00 96.06 325 VAL A CA 1
ATOM 2573 C C . VAL A 1 325 ? 1.646 2.033 10.823 1.00 96.06 325 VAL A C 1
ATOM 2575 O O . VAL A 1 325 ? 2.728 1.961 10.238 1.00 96.06 325 VAL A O 1
ATOM 2578 N N . SER A 1 326 ? 0.931 3.161 10.863 1.00 95.56 326 SER A N 1
ATOM 2579 C CA . SER A 1 326 ? 1.369 4.402 10.218 1.00 95.56 326 SER A CA 1
ATOM 2580 C C . SER A 1 326 ? 2.731 4.861 10.730 1.00 95.56 326 SER A C 1
ATOM 2582 O O . SER A 1 326 ? 3.626 5.144 9.934 1.00 95.56 326 SER A O 1
ATOM 2584 N N . LYS A 1 327 ? 2.921 4.840 12.050 1.00 95.69 327 LYS A N 1
ATOM 2585 C CA . LYS A 1 327 ? 4.167 5.221 12.713 1.00 95.69 327 LYS A CA 1
ATOM 2586 C C . LYS A 1 327 ? 5.318 4.291 12.341 1.00 95.69 327 LYS A C 1
ATOM 2588 O O . LYS A 1 327 ? 6.434 4.760 12.091 1.00 95.69 327 LYS A O 1
ATOM 2593 N N . ALA A 1 328 ? 5.071 2.981 12.284 1.00 95.06 328 ALA A N 1
ATOM 2594 C CA . ALA A 1 328 ? 6.063 2.008 11.837 1.00 95.06 328 ALA A CA 1
ATOM 2595 C C . ALA A 1 328 ? 6.467 2.262 10.378 1.00 95.06 328 ALA A C 1
ATOM 2597 O O . ALA A 1 328 ? 7.659 2.365 10.077 1.00 95.06 328 ALA A O 1
ATOM 2598 N N . HIS A 1 329 ? 5.495 2.475 9.486 1.00 93.56 329 HIS A N 1
ATOM 2599 C CA . HIS A 1 329 ? 5.759 2.827 8.093 1.00 93.56 329 HIS A CA 1
ATOM 2600 C C . HIS A 1 329 ? 6.518 4.159 7.971 1.00 93.56 329 HIS A C 1
ATOM 2602 O O . HIS A 1 329 ? 7.556 4.211 7.312 1.00 93.56 329 HIS A O 1
ATOM 2608 N N . PHE A 1 330 ? 6.098 5.221 8.661 1.00 93.12 330 PHE A N 1
ATOM 2609 C CA . PHE A 1 330 ? 6.802 6.506 8.646 1.00 93.12 330 PHE A CA 1
ATOM 2610 C C . PHE A 1 330 ? 8.244 6.369 9.158 1.00 93.12 330 PHE A C 1
ATOM 2612 O O . PHE A 1 330 ? 9.170 6.944 8.586 1.00 93.12 330 PHE A O 1
ATOM 2619 N N . SER A 1 331 ? 8.474 5.515 10.158 1.00 92.69 331 SER A N 1
ATOM 2620 C CA . SER A 1 331 ? 9.819 5.193 10.649 1.00 92.69 331 SER A CA 1
ATOM 2621 C C . SER A 1 331 ? 10.695 4.515 9.586 1.00 92.69 331 SER A C 1
ATOM 2623 O O . SER A 1 331 ? 11.883 4.834 9.499 1.00 92.69 331 SER A O 1
ATOM 2625 N N . THR A 1 332 ? 10.138 3.645 8.727 1.00 91.94 332 THR A N 1
ATOM 2626 C CA . THR A 1 332 ? 10.892 3.084 7.583 1.00 91.94 332 THR A CA 1
ATOM 2627 C C . THR A 1 332 ? 11.348 4.183 6.625 1.00 91.94 332 THR A C 1
ATOM 2629 O O . THR A 1 332 ? 12.507 4.202 6.213 1.00 91.94 332 THR A O 1
ATOM 2632 N N . ILE A 1 333 ? 10.478 5.150 6.330 1.00 91.25 333 ILE A N 1
ATOM 2633 C CA . ILE A 1 333 ? 10.779 6.284 5.453 1.00 91.25 333 ILE A CA 1
ATOM 2634 C C . ILE A 1 333 ? 11.858 7.170 6.073 1.00 91.25 333 ILE A C 1
ATOM 2636 O O . ILE A 1 333 ? 12.802 7.574 5.392 1.00 91.25 333 ILE A O 1
ATOM 2640 N N . MET A 1 334 ? 11.795 7.420 7.379 1.00 93.06 334 MET A N 1
ATOM 2641 C CA . MET A 1 334 ? 12.852 8.155 8.071 1.00 93.06 334 MET A CA 1
ATOM 2642 C C . MET A 1 334 ? 14.202 7.428 7.989 1.00 93.06 334 MET A C 1
ATOM 2644 O O . MET A 1 334 ? 15.209 8.055 7.645 1.00 93.06 334 MET A O 1
ATOM 2648 N N . LYS A 1 335 ? 14.211 6.108 8.229 1.00 92.62 335 LYS A N 1
ATOM 2649 C CA . LYS A 1 335 ? 15.412 5.258 8.229 1.00 92.62 335 LYS A CA 1
ATOM 2650 C C . LYS A 1 335 ? 16.046 5.110 6.848 1.00 92.62 335 LYS A C 1
ATOM 2652 O O . LYS A 1 335 ? 17.262 5.235 6.737 1.00 92.62 335 LYS A O 1
ATOM 2657 N N . TYR A 1 336 ? 15.253 4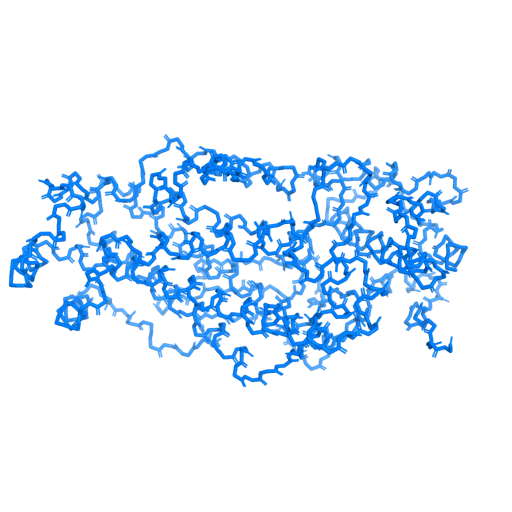.811 5.823 1.00 91.81 336 TYR A N 1
ATOM 2658 C CA . TYR A 1 336 ? 15.755 4.436 4.499 1.00 91.81 336 TYR A CA 1
ATOM 2659 C C . TYR A 1 336 ? 15.863 5.613 3.533 1.00 91.81 336 TYR A C 1
ATOM 2661 O O . TYR A 1 336 ? 16.707 5.584 2.643 1.00 91.81 336 TYR A O 1
ATOM 2669 N N . LEU A 1 337 ? 15.064 6.666 3.723 1.00 91.81 337 LEU A N 1
ATOM 2670 C CA . LEU A 1 337 ? 15.020 7.810 2.819 1.00 91.81 337 LEU A CA 1
ATOM 2671 C C . LEU A 1 337 ? 15.560 9.090 3.462 1.00 91.81 337 LEU A C 1
ATOM 2673 O O . LEU A 1 337 ? 16.572 9.632 3.020 1.00 91.81 337 LEU A O 1
ATOM 2677 N N . VAL A 1 338 ? 14.892 9.586 4.505 1.00 92.81 338 VAL A N 1
ATOM 2678 C CA . VAL A 1 338 ? 15.085 10.972 4.963 1.00 92.81 338 VAL A CA 1
ATOM 2679 C C . VAL A 1 338 ? 16.440 11.182 5.634 1.00 92.81 338 VAL A C 1
ATOM 2681 O O . VAL A 1 338 ? 17.167 12.109 5.269 1.00 92.81 338 VAL A O 1
ATOM 2684 N N . TRP A 1 339 ? 16.804 10.359 6.622 1.00 94.25 339 TRP A N 1
ATOM 2685 C CA . TRP A 1 339 ? 18.083 10.528 7.318 1.00 94.25 339 TRP A CA 1
ATOM 2686 C C . TRP A 1 339 ? 19.294 10.227 6.429 1.00 94.25 339 TRP A C 1
ATOM 2688 O O . TRP A 1 339 ? 20.218 11.049 6.432 1.00 94.25 339 TRP A O 1
ATOM 2698 N N . PRO A 1 340 ? 19.313 9.140 5.629 1.00 93.50 340 PRO A N 1
ATOM 2699 C CA . PRO A 1 340 ? 20.425 8.881 4.721 1.00 93.50 340 PRO A CA 1
ATOM 2700 C C . PRO A 1 340 ? 20.605 9.993 3.686 1.00 93.50 340 PRO A C 1
ATOM 2702 O O . PRO A 1 340 ? 21.727 10.462 3.505 1.00 93.50 340 PRO A O 1
ATOM 2705 N N . LYS A 1 341 ? 19.518 10.506 3.089 1.00 92.56 341 LYS A N 1
ATOM 2706 C CA . LYS A 1 341 ? 19.601 11.636 2.152 1.00 92.56 341 LYS A CA 1
ATOM 2707 C C . LYS A 1 341 ? 20.193 12.882 2.807 1.00 92.56 341 LYS A C 1
ATOM 2709 O O . LYS A 1 341 ? 21.137 13.456 2.279 1.00 92.56 341 LYS A O 1
ATOM 2714 N N . ARG A 1 342 ? 19.713 13.265 3.997 1.00 93.25 342 ARG A N 1
ATOM 2715 C CA . ARG A 1 342 ? 20.274 14.410 4.742 1.00 93.25 342 ARG A CA 1
ATOM 2716 C C . ARG A 1 342 ? 21.762 14.239 5.044 1.00 93.25 342 ARG A C 1
ATOM 2718 O O . ARG A 1 342 ? 22.490 15.227 5.075 1.00 93.25 342 ARG A O 1
ATOM 2725 N N . LYS A 1 343 ? 22.213 13.010 5.310 1.00 94.31 343 LYS A N 1
ATOM 2726 C CA . LYS A 1 343 ? 23.635 12.712 5.516 1.00 94.31 343 LYS A CA 1
ATOM 2727 C C . LYS A 1 343 ? 24.426 12.908 4.221 1.00 94.31 343 LYS A C 1
ATOM 2729 O O . LYS A 1 343 ? 25.468 13.549 4.266 1.00 94.31 343 LYS A O 1
ATOM 2734 N N . ARG A 1 344 ? 23.923 12.402 3.093 1.00 94.06 344 ARG A N 1
ATOM 2735 C CA . ARG A 1 344 ? 24.555 12.547 1.771 1.00 94.06 344 ARG A CA 1
ATOM 2736 C C . ARG A 1 344 ? 24.630 13.999 1.310 1.00 94.06 344 ARG A C 1
ATOM 2738 O O . ARG A 1 344 ? 25.673 14.405 0.822 1.00 94.06 344 ARG A O 1
ATOM 2745 N N . ASP A 1 345 ? 23.591 14.792 1.569 1.00 92.06 345 ASP A N 1
ATOM 2746 C CA . ASP A 1 345 ? 23.583 16.230 1.263 1.00 92.06 345 ASP A CA 1
ATOM 2747 C C . ASP A 1 345 ? 24.676 16.988 2.012 1.00 92.06 345 ASP A C 1
ATOM 2749 O O . ASP A 1 345 ? 25.368 17.815 1.432 1.00 92.06 345 ASP A O 1
ATOM 2753 N N . LYS A 1 346 ? 24.876 16.676 3.298 1.00 94.44 346 LYS A N 1
ATOM 2754 C CA . LYS A 1 346 ? 25.949 17.281 4.102 1.00 94.44 346 LYS A CA 1
ATOM 2755 C C . LYS A 1 346 ? 27.351 16.880 3.644 1.00 94.44 346 LYS A C 1
ATOM 2757 O O . LYS A 1 346 ? 28.299 17.586 3.959 1.00 94.44 346 LYS A O 1
ATOM 2762 N N . LEU A 1 347 ? 27.477 15.724 2.998 1.00 94.81 347 LEU A N 1
ATOM 2763 C CA . LEU A 1 347 ? 28.746 15.173 2.526 1.00 94.81 347 LEU A CA 1
ATOM 2764 C C . LEU A 1 347 ? 28.982 15.429 1.034 1.00 94.81 347 LEU A C 1
ATOM 2766 O O . LEU A 1 347 ? 29.994 14.967 0.519 1.00 94.81 347 LEU A O 1
ATOM 2770 N N . GLU A 1 348 ? 28.055 16.114 0.355 1.00 91.56 348 GLU A N 1
ATOM 2771 C CA . GLU A 1 348 ? 28.095 16.344 -1.094 1.00 91.56 348 GLU A CA 1
ATOM 2772 C C . GLU A 1 348 ? 28.346 15.046 -1.887 1.00 91.56 348 GLU A C 1
ATOM 2774 O O . GLU A 1 348 ? 29.176 14.983 -2.792 1.00 91.56 348 GLU A O 1
ATOM 2779 N N . ASP A 1 349 ? 27.635 13.974 -1.518 1.00 92.81 349 ASP A N 1
ATOM 2780 C CA . ASP A 1 349 ? 27.849 12.637 -2.079 1.00 92.81 349 ASP A CA 1
ATOM 2781 C C . ASP A 1 349 ? 27.618 12.614 -3.602 1.00 92.81 349 ASP A C 1
ATOM 2783 O O . ASP A 1 349 ? 26.505 12.828 -4.094 1.00 92.81 349 ASP A O 1
ATOM 2787 N N . SER A 1 350 ? 28.675 12.312 -4.358 1.00 89.88 350 SER A N 1
ATOM 2788 C CA . SER A 1 350 ? 28.667 12.299 -5.825 1.00 89.88 350 SER A CA 1
ATOM 2789 C C . SER A 1 350 ? 27.696 11.278 -6.420 1.00 89.88 350 SER A C 1
ATOM 2791 O O . SER A 1 350 ? 27.225 11.470 -7.544 1.00 89.88 350 SER A O 1
ATOM 2793 N N . ARG A 1 351 ? 27.314 10.237 -5.665 1.00 89.12 351 ARG A N 1
ATOM 2794 C CA . ARG A 1 351 ? 26.310 9.254 -6.102 1.00 89.12 351 ARG A CA 1
ATOM 2795 C C . ARG A 1 351 ? 24.965 9.901 -6.414 1.00 89.12 351 ARG A C 1
ATOM 2797 O O . ARG A 1 351 ? 24.263 9.433 -7.306 1.00 89.12 351 ARG A O 1
ATOM 2804 N N . GLU A 1 352 ? 24.618 11.006 -5.753 1.00 87.69 352 GLU A N 1
ATOM 2805 C CA . GLU A 1 352 ? 23.358 11.717 -5.994 1.00 87.69 352 GLU A CA 1
ATOM 2806 C C . GLU A 1 352 ? 23.256 12.250 -7.433 1.00 87.69 352 GLU A C 1
ATOM 2808 O O . GLU A 1 352 ? 22.162 12.285 -7.999 1.00 87.69 352 GLU A O 1
ATOM 2813 N N . GLN A 1 353 ? 24.389 12.578 -8.066 1.00 85.06 353 GLN A N 1
ATOM 2814 C CA . GLN A 1 353 ? 24.442 13.118 -9.431 1.00 85.06 353 GLN A CA 1
ATOM 2815 C C . GLN A 1 353 ? 24.047 12.090 -10.501 1.00 85.06 353 GLN A C 1
ATOM 2817 O O . GLN A 1 353 ? 23.615 12.465 -11.590 1.00 85.06 353 GLN A O 1
ATOM 2822 N N . VAL A 1 354 ? 24.170 10.795 -10.188 1.00 84.56 354 VAL A N 1
ATOM 2823 C CA . VAL A 1 354 ? 23.896 9.686 -11.117 1.00 84.56 354 VAL A CA 1
ATOM 2824 C C . VAL A 1 354 ? 22.588 8.948 -10.814 1.00 84.56 354 VAL A C 1
ATOM 2826 O O . VAL A 1 354 ? 22.279 7.944 -11.465 1.00 84.56 354 VAL A O 1
ATOM 2829 N N . THR A 1 355 ? 21.807 9.431 -9.842 1.00 88.31 355 THR A N 1
ATOM 2830 C CA . THR A 1 355 ? 20.468 8.901 -9.551 1.00 88.31 355 THR A CA 1
ATOM 2831 C C . THR A 1 355 ? 19.450 9.358 -10.598 1.00 88.31 355 THR A C 1
ATOM 2833 O O . THR A 1 355 ? 19.480 10.486 -11.096 1.00 88.31 355 THR A O 1
ATOM 2836 N N . VAL A 1 356 ? 18.528 8.464 -10.953 1.00 87.00 356 VAL A N 1
ATOM 2837 C CA . VAL A 1 356 ? 17.430 8.743 -11.890 1.00 87.00 356 VAL A CA 1
ATOM 2838 C C . VAL A 1 356 ? 16.221 9.289 -11.138 1.00 87.00 356 VAL A C 1
ATOM 2840 O O . VAL A 1 356 ? 15.629 10.299 -11.521 1.00 87.00 356 VAL A O 1
ATOM 2843 N N . VAL A 1 357 ? 15.878 8.634 -10.032 1.00 88.00 357 VAL A N 1
ATOM 2844 C CA . VAL A 1 357 ? 14.805 9.020 -9.124 1.00 88.00 357 VAL A CA 1
ATOM 2845 C C . VAL A 1 357 ? 15.409 9.838 -7.992 1.00 88.00 357 VAL A C 1
ATOM 2847 O O . VAL A 1 357 ? 16.250 9.348 -7.240 1.00 88.00 357 VAL A O 1
ATOM 2850 N N . SER A 1 358 ? 14.946 11.082 -7.851 1.00 85.31 358 SER A N 1
ATOM 2851 C CA . SER A 1 358 ? 15.445 12.010 -6.832 1.00 85.31 358 SER A CA 1
ATOM 2852 C C . SER A 1 358 ? 15.298 11.445 -5.424 1.00 85.31 358 SER A C 1
ATOM 2854 O O . SER A 1 358 ? 14.186 11.138 -4.995 1.00 85.31 358 SER A O 1
ATOM 2856 N N . ASN A 1 359 ? 16.393 11.440 -4.660 1.00 87.06 359 ASN A N 1
ATOM 2857 C CA . ASN A 1 359 ? 16.374 11.024 -3.261 1.00 87.06 359 ASN A CA 1
ATOM 2858 C C . ASN A 1 359 ? 15.731 12.032 -2.298 1.00 87.06 359 ASN A C 1
ATOM 2860 O O . ASN A 1 359 ? 15.590 11.742 -1.114 1.00 87.06 359 ASN A O 1
ATOM 2864 N N . THR A 1 360 ? 15.304 13.199 -2.782 1.00 83.12 360 THR A N 1
ATOM 2865 C CA . THR A 1 360 ? 14.673 14.242 -1.956 1.00 83.12 360 THR A CA 1
ATOM 2866 C C . THR A 1 360 ? 13.179 13.990 -1.731 1.00 83.12 360 THR A C 1
ATOM 2868 O O . THR A 1 360 ? 12.615 14.426 -0.728 1.00 83.12 360 THR A O 1
ATOM 2871 N N . ARG A 1 361 ? 12.520 13.288 -2.659 1.00 81.25 361 ARG A N 1
ATOM 2872 C CA . ARG A 1 361 ? 11.076 13.001 -2.630 1.00 81.25 361 ARG A CA 1
ATOM 2873 C C . ARG A 1 361 ? 10.829 11.494 -2.636 1.00 81.25 361 ARG A C 1
ATOM 2875 O O . ARG A 1 361 ? 11.732 10.723 -2.947 1.00 81.25 361 ARG A O 1
ATOM 2882 N N . GLY A 1 362 ? 9.622 11.065 -2.285 1.00 74.81 362 GLY A N 1
ATOM 2883 C CA . GLY A 1 362 ? 9.157 9.701 -2.528 1.00 74.81 362 GLY A CA 1
ATOM 2884 C C . GLY A 1 362 ? 9.012 9.420 -4.028 1.00 74.81 362 GLY A C 1
ATOM 2885 O O . GLY A 1 362 ? 8.961 10.344 -4.840 1.00 74.81 362 GLY A O 1
ATOM 2886 N N . SER A 1 363 ? 8.920 8.143 -4.400 1.00 72.44 363 SER A N 1
ATOM 2887 C CA . SER A 1 363 ? 8.853 7.696 -5.803 1.00 72.44 363 SER A CA 1
ATOM 2888 C C . SER A 1 363 ? 7.661 8.254 -6.591 1.00 72.44 363 SER A C 1
ATOM 2890 O O . SER A 1 363 ? 7.756 8.473 -7.793 1.00 72.44 363 SER A O 1
ATOM 2892 N N . THR A 1 364 ? 6.555 8.566 -5.913 1.00 66.19 364 THR A N 1
ATOM 2893 C CA . THR A 1 364 ? 5.372 9.220 -6.501 1.00 66.19 364 THR A CA 1
ATOM 2894 C C . THR A 1 364 ? 5.478 10.748 -6.555 1.00 66.19 364 THR A C 1
ATOM 2896 O O . THR A 1 364 ? 4.533 11.425 -6.956 1.00 66.19 364 THR A O 1
ATOM 2899 N N . GLY A 1 365 ? 6.613 11.314 -6.131 1.00 71.50 365 GLY A N 1
ATOM 2900 C CA . GLY A 1 365 ? 6.838 12.754 -6.021 1.00 71.50 365 GLY A CA 1
ATOM 2901 C C . GLY A 1 365 ? 6.367 13.376 -4.703 1.00 71.50 365 GLY A C 1
ATOM 2902 O O . GLY A 1 365 ? 6.529 14.582 -4.531 1.00 71.50 365 GLY A O 1
ATOM 2903 N N . MET A 1 366 ? 5.825 12.591 -3.765 1.00 78.19 366 MET A N 1
ATOM 2904 C CA . MET A 1 366 ? 5.419 13.090 -2.446 1.00 78.19 366 MET A CA 1
ATOM 2905 C C . MET A 1 366 ? 6.624 13.510 -1.604 1.00 78.19 366 MET A C 1
ATOM 2907 O O . MET A 1 366 ? 7.604 12.776 -1.501 1.00 78.19 366 MET A O 1
ATOM 2911 N N . GLU A 1 367 ? 6.551 14.668 -0.954 1.00 82.44 367 GLU A N 1
ATOM 2912 C CA . GLU A 1 367 ? 7.573 15.086 0.008 1.00 82.44 367 GLU A CA 1
ATOM 2913 C C . GLU A 1 367 ? 7.388 14.327 1.332 1.00 82.44 367 GLU A C 1
ATOM 2915 O O . GLU A 1 367 ? 6.321 14.445 1.942 1.00 82.44 367 GLU A O 1
ATOM 2920 N N . PRO A 1 368 ? 8.395 13.568 1.816 1.00 81.69 368 PRO A N 1
ATOM 2921 C CA . PRO A 1 368 ? 8.254 12.769 3.035 1.00 81.69 368 PRO A CA 1
ATOM 2922 C C . PRO A 1 368 ? 7.889 13.600 4.271 1.00 81.69 368 PRO A C 1
ATOM 2924 O O . PRO A 1 368 ? 7.060 13.196 5.077 1.00 81.69 368 PRO A O 1
ATOM 2927 N N . MET A 1 369 ? 8.461 14.801 4.391 1.00 86.44 369 MET A N 1
ATOM 2928 C CA . MET A 1 369 ? 8.152 15.735 5.482 1.00 86.44 369 MET A CA 1
ATOM 2929 C C . MET A 1 369 ? 6.896 16.588 5.227 1.00 86.44 369 MET A C 1
ATOM 2931 O O . MET A 1 369 ? 6.551 17.415 6.066 1.00 86.44 369 MET A O 1
ATOM 2935 N N . GLY A 1 370 ? 6.236 16.405 4.081 1.00 86.00 370 GLY A N 1
ATOM 2936 C CA . GLY A 1 370 ? 4.964 17.029 3.730 1.00 86.00 370 GLY A CA 1
ATOM 2937 C C . GLY A 1 370 ? 3.818 16.038 3.909 1.00 86.00 370 GLY A C 1
ATOM 2938 O O . GLY A 1 370 ? 3.457 15.692 5.031 1.00 86.00 370 GLY A O 1
ATOM 2939 N N . ILE A 1 371 ? 3.270 15.548 2.794 1.00 85.94 371 ILE A N 1
ATOM 2940 C CA . ILE A 1 371 ? 2.061 14.707 2.763 1.00 85.94 371 ILE A CA 1
ATOM 2941 C C . ILE A 1 371 ? 2.185 13.474 3.667 1.00 85.94 371 ILE A C 1
ATOM 2943 O O . ILE A 1 371 ? 1.268 13.198 4.433 1.00 85.94 371 ILE A O 1
ATOM 2947 N N . MET A 1 372 ? 3.314 12.754 3.641 1.00 86.31 372 MET A N 1
ATOM 2948 C CA . MET A 1 372 ? 3.459 11.537 4.457 1.00 86.31 372 MET A CA 1
ATOM 2949 C C . MET A 1 372 ? 3.445 11.842 5.959 1.00 86.31 372 MET A C 1
ATOM 2951 O O . MET A 1 372 ? 2.784 11.137 6.717 1.00 86.31 372 MET A O 1
ATOM 2955 N N . ALA A 1 373 ? 4.117 12.917 6.381 1.00 91.00 373 ALA A N 1
ATOM 2956 C CA . ALA A 1 373 ? 4.073 13.378 7.765 1.00 91.00 373 ALA A CA 1
ATOM 2957 C C . ALA A 1 373 ? 2.666 13.846 8.170 1.00 91.00 373 ALA A C 1
ATOM 2959 O O . ALA A 1 373 ? 2.259 13.625 9.306 1.00 91.00 373 ALA A O 1
ATOM 2960 N N . TRP A 1 374 ? 1.902 14.465 7.262 1.00 92.75 374 TRP A N 1
ATOM 2961 C CA . TRP A 1 374 ? 0.510 14.837 7.538 1.00 92.75 374 TRP A CA 1
ATOM 2962 C C . TRP A 1 374 ? -0.393 13.621 7.711 1.00 92.75 374 TRP A C 1
ATOM 2964 O O . TRP A 1 374 ? -1.165 13.601 8.662 1.00 92.75 374 TRP A O 1
ATOM 2974 N N . LEU A 1 375 ? -0.271 12.611 6.845 1.00 92.44 375 LEU A N 1
ATOM 2975 C CA . LEU A 1 375 ? -1.025 11.360 6.967 1.00 92.44 375 LEU A CA 1
ATOM 2976 C C . LEU A 1 375 ? -0.745 10.679 8.312 1.00 92.44 375 LEU A C 1
ATOM 2978 O O . LEU A 1 375 ? -1.678 10.285 9.007 1.00 92.44 375 LEU A O 1
ATOM 2982 N N . ASP A 1 376 ? 0.528 10.594 8.706 1.00 94.88 376 ASP A N 1
ATOM 2983 C CA . ASP A 1 376 ? 0.924 10.011 9.989 1.00 94.88 376 ASP A CA 1
ATOM 2984 C C . ASP A 1 376 ? 0.384 10.799 11.188 1.00 94.88 376 ASP A C 1
ATOM 2986 O O . ASP A 1 376 ? -0.278 10.245 12.067 1.00 94.88 376 ASP A O 1
ATOM 2990 N N . GLN A 1 377 ? 0.576 12.120 11.182 1.00 95.44 377 GLN A N 1
ATOM 2991 C CA . GLN A 1 377 ? 0.092 12.994 12.248 1.00 95.44 377 GLN A CA 1
ATOM 2992 C C . GLN A 1 377 ? -1.430 12.988 12.370 1.00 95.44 377 GLN A C 1
ATOM 2994 O O . GLN A 1 377 ? -1.934 13.047 13.488 1.00 95.44 377 GLN A O 1
ATOM 2999 N N . SER A 1 378 ? -2.163 12.927 11.258 1.00 95.56 378 SER A N 1
ATOM 3000 C CA . SER A 1 378 ? -3.623 12.846 11.282 1.00 95.56 378 SER A CA 1
ATOM 3001 C C . SER A 1 378 ? -4.106 11.568 11.964 1.00 95.56 378 SER A C 1
ATOM 3003 O O . SER A 1 378 ? -4.967 11.641 12.836 1.00 95.56 378 SER A O 1
ATOM 3005 N N . ARG A 1 379 ? -3.503 10.410 11.654 1.00 96.62 379 ARG A N 1
ATOM 3006 C CA . ARG A 1 379 ? -3.839 9.147 12.337 1.00 96.62 379 ARG A CA 1
ATOM 3007 C C . ARG A 1 379 ? -3.476 9.197 13.822 1.00 96.62 379 ARG A C 1
ATOM 3009 O O . ARG A 1 379 ? -4.254 8.741 14.652 1.00 96.62 379 ARG A O 1
ATOM 3016 N N . ALA A 1 380 ? -2.333 9.796 14.165 1.00 95.69 380 ALA A N 1
ATOM 3017 C CA . ALA A 1 380 ? -1.875 9.940 15.548 1.00 95.69 380 ALA A CA 1
ATOM 3018 C C . ALA A 1 380 ? -2.755 10.873 16.398 1.00 95.69 380 ALA A C 1
ATOM 3020 O O . ALA A 1 380 ? -2.936 10.643 17.593 1.00 95.69 380 ALA A O 1
ATOM 3021 N N . ARG A 1 381 ? -3.279 11.946 15.793 1.00 95.62 381 ARG A N 1
ATOM 3022 C CA . ARG A 1 381 ? -4.089 12.975 16.467 1.00 95.62 381 ARG A CA 1
ATOM 3023 C C . ARG A 1 381 ? -5.583 12.675 16.466 1.00 95.62 381 ARG A C 1
ATOM 3025 O O . ARG A 1 381 ? -6.339 13.438 17.053 1.00 95.62 381 ARG A O 1
ATOM 3032 N N . HIS A 1 382 ? -6.009 11.589 15.829 1.00 97.06 382 HIS A N 1
ATOM 3033 C CA . HIS A 1 382 ? -7.408 11.198 15.844 1.00 97.06 382 HIS A CA 1
ATOM 3034 C C . HIS A 1 382 ? -7.868 10.914 17.291 1.00 97.06 382 HIS A C 1
ATOM 3036 O O . HIS A 1 382 ? -7.189 10.147 17.988 1.00 97.06 382 HIS A O 1
ATOM 3042 N N . PRO A 1 383 ? -9.016 11.451 17.756 1.00 96.62 383 PRO A N 1
ATOM 3043 C CA . PRO A 1 383 ? -9.454 11.320 19.147 1.00 96.62 383 PRO A CA 1
ATOM 3044 C C . PRO A 1 383 ? -9.461 9.886 19.689 1.00 96.62 383 PRO A C 1
ATOM 3046 O O . PRO A 1 383 ? -8.939 9.617 20.773 1.00 96.62 383 PRO A O 1
ATOM 3049 N N . LEU A 1 384 ? -9.978 8.936 18.901 1.00 96.62 384 LEU A N 1
ATOM 3050 C CA . LEU A 1 384 ? -10.018 7.521 19.286 1.00 96.62 384 LEU A CA 1
ATOM 3051 C C . LEU A 1 384 ? -8.619 6.896 19.396 1.00 96.62 384 LEU A C 1
ATOM 3053 O O . LEU A 1 384 ? -8.386 6.078 20.283 1.00 96.62 384 LEU A O 1
ATOM 3057 N N . ALA A 1 385 ? -7.671 7.301 18.544 1.00 95.62 385 ALA A N 1
ATOM 3058 C CA . ALA A 1 385 ? -6.294 6.827 18.641 1.00 95.62 385 ALA A CA 1
ATOM 3059 C C . ALA A 1 385 ? -5.632 7.389 19.907 1.00 95.62 385 ALA A C 1
ATOM 3061 O O . ALA A 1 385 ? -5.078 6.629 20.700 1.00 95.62 385 ALA A O 1
ATOM 3062 N N . MET A 1 386 ? -5.756 8.699 20.150 1.00 96.06 386 MET A N 1
ATOM 3063 C CA . MET A 1 386 ? -5.194 9.362 21.333 1.00 96.06 386 MET A CA 1
ATOM 3064 C C . MET A 1 386 ? -5.692 8.746 22.646 1.00 96.06 386 MET A C 1
ATOM 3066 O O . MET A 1 386 ? -4.893 8.486 23.548 1.00 96.06 386 MET A O 1
ATOM 3070 N N . LEU A 1 387 ? -6.997 8.478 22.754 1.00 94.44 387 LEU A N 1
ATOM 3071 C CA . LEU A 1 387 ? -7.575 7.783 23.906 1.00 94.44 387 LEU A CA 1
ATOM 3072 C C . LEU A 1 387 ? -7.072 6.341 24.004 1.00 94.44 387 LEU A C 1
ATOM 3074 O O . LEU A 1 387 ? -6.661 5.908 25.080 1.00 94.44 387 LEU A O 1
ATOM 3078 N N . GLY A 1 388 ? -7.015 5.628 22.877 1.00 89.19 388 GLY A N 1
ATOM 3079 C CA . GLY A 1 388 ? -6.499 4.263 22.795 1.00 89.19 388 GLY A CA 1
ATOM 3080 C C . GLY A 1 388 ? -5.037 4.106 23.234 1.00 89.19 388 GLY A C 1
ATOM 3081 O O . GLY A 1 388 ? -4.615 2.982 23.491 1.00 89.19 388 GLY A 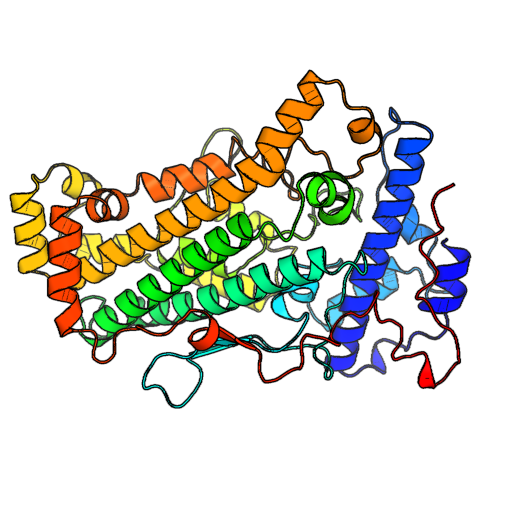O 1
ATOM 3082 N N . HIS A 1 389 ? -4.265 5.192 23.362 1.00 89.81 389 HIS A N 1
ATOM 3083 C CA . HIS A 1 389 ? -2.893 5.185 23.890 1.00 89.81 389 HIS A CA 1
ATOM 3084 C C . HIS A 1 389 ? -2.773 5.431 25.399 1.00 89.81 389 HIS A C 1
ATOM 3086 O O . HIS A 1 389 ? -1.686 5.241 25.949 1.00 89.81 389 HIS A O 1
ATOM 3092 N N . ARG A 1 390 ? -3.843 5.837 26.093 1.00 92.06 390 ARG A N 1
ATOM 3093 C CA . ARG A 1 390 ? -3.790 6.066 27.546 1.00 92.06 390 ARG A CA 1
ATOM 3094 C C . ARG A 1 390 ? -3.757 4.723 28.274 1.00 92.06 390 ARG A C 1
ATOM 3096 O O . ARG A 1 390 ? -4.655 3.905 28.096 1.00 92.06 390 ARG A O 1
ATOM 3103 N N . LEU A 1 391 ? -2.736 4.489 29.101 1.00 90.06 391 LEU A N 1
ATOM 3104 C CA . LEU A 1 391 ? -2.494 3.182 29.727 1.00 90.06 391 LEU A CA 1
ATOM 3105 C C . LEU A 1 391 ? -3.721 2.607 30.473 1.00 90.06 391 LEU A C 1
ATOM 3107 O O . LEU A 1 391 ? -4.025 1.435 30.242 1.00 90.06 391 LEU A O 1
ATOM 3111 N N . PRO A 1 392 ? -4.473 3.383 31.278 1.00 91.88 392 PRO A N 1
ATOM 3112 C CA . PRO A 1 392 ? -5.662 2.859 31.959 1.00 91.88 392 PRO A CA 1
ATOM 3113 C C . PRO A 1 392 ? -6.766 2.426 30.984 1.00 91.88 392 PRO A C 1
ATOM 3115 O O . PRO A 1 392 ? -7.383 1.377 31.165 1.00 91.88 392 PRO A O 1
ATOM 3118 N N . ILE A 1 393 ? -6.952 3.171 29.888 1.00 92.25 393 ILE A N 1
ATOM 3119 C CA . ILE A 1 393 ? -7.892 2.818 28.814 1.00 92.25 393 ILE A CA 1
ATOM 3120 C C . ILE A 1 393 ? -7.448 1.530 28.119 1.00 92.25 393 ILE A C 1
ATOM 3122 O O . ILE A 1 393 ? -8.274 0.655 27.873 1.00 92.25 393 ILE A O 1
ATOM 3126 N N . VAL A 1 394 ? -6.151 1.376 27.839 1.00 89.19 394 VAL A N 1
ATOM 3127 C CA . VAL A 1 394 ? -5.601 0.152 27.236 1.00 89.19 394 VAL A CA 1
ATOM 3128 C C . VAL A 1 394 ? -5.882 -1.065 28.108 1.00 89.19 394 VAL A C 1
ATOM 3130 O O . VAL A 1 394 ? -6.367 -2.073 27.604 1.00 89.19 394 VAL A O 1
ATOM 3133 N N . GLN A 1 395 ? -5.605 -0.971 29.409 1.00 89.69 395 GLN A N 1
ATOM 3134 C CA . GLN A 1 395 ? -5.829 -2.065 30.355 1.00 89.69 395 GLN A CA 1
ATOM 3135 C C . GLN A 1 395 ? -7.311 -2.453 30.431 1.00 89.69 395 GLN A C 1
ATOM 3137 O O . GLN A 1 395 ? -7.644 -3.642 30.408 1.00 89.69 395 GLN A O 1
ATOM 3142 N N . LEU A 1 396 ? -8.202 -1.458 30.455 1.00 91.94 396 LEU A N 1
ATOM 3143 C CA . LEU A 1 396 ? -9.644 -1.679 30.431 1.00 91.94 396 LEU A CA 1
ATOM 3144 C C . LEU A 1 396 ? -10.094 -2.346 29.125 1.00 91.94 396 LEU A C 1
ATOM 3146 O O . LEU A 1 396 ? -10.817 -3.339 29.170 1.00 91.94 396 LEU A O 1
ATOM 3150 N N . CYS A 1 397 ? -9.643 -1.842 27.973 1.00 91.56 397 CYS A N 1
ATOM 3151 C CA . CYS A 1 397 ? -9.982 -2.410 26.668 1.00 91.56 397 CYS A CA 1
ATOM 3152 C C . CYS A 1 397 ? -9.534 -3.871 26.570 1.00 91.56 397 CYS A C 1
ATOM 3154 O O . CYS A 1 397 ? -10.338 -4.722 26.206 1.00 91.56 397 CYS A O 1
ATOM 3156 N N . SER A 1 398 ? -8.294 -4.182 26.961 1.00 87.44 398 SER A N 1
ATOM 3157 C CA . SER A 1 398 ? -7.791 -5.561 26.974 1.00 87.44 398 SER A CA 1
ATOM 3158 C C . SER A 1 398 ? -8.653 -6.478 27.844 1.00 87.44 398 SER A C 1
ATOM 3160 O O . SER A 1 398 ? -9.003 -7.572 27.415 1.00 87.44 398 SER A O 1
ATOM 3162 N N . THR A 1 399 ? -9.042 -6.019 29.037 1.00 89.44 399 THR A N 1
ATOM 3163 C CA . THR A 1 399 ? -9.890 -6.794 29.959 1.00 89.44 399 THR A CA 1
ATOM 3164 C C . THR A 1 399 ? -11.279 -7.057 29.373 1.00 89.44 399 THR A C 1
ATOM 3166 O O . THR A 1 399 ? -11.792 -8.169 29.463 1.00 89.44 399 THR A O 1
ATOM 3169 N N . LEU A 1 400 ? -11.902 -6.049 28.757 1.00 89.69 400 LEU A N 1
ATOM 3170 C CA . LEU A 1 400 ? -13.241 -6.191 28.180 1.00 89.69 400 LEU A CA 1
ATOM 3171 C C . LEU A 1 400 ? -13.233 -7.087 26.941 1.00 89.69 400 LEU A C 1
ATOM 3173 O O . LEU A 1 400 ? -14.093 -7.954 26.807 1.00 89.69 400 LEU A O 1
ATOM 3177 N N . LEU A 1 401 ? -12.256 -6.909 26.049 1.00 88.19 401 LEU A N 1
ATOM 3178 C CA . LEU A 1 401 ? -12.204 -7.634 24.779 1.00 88.19 401 LEU A CA 1
ATOM 3179 C C . LEU A 1 401 ? -11.888 -9.124 24.950 1.00 88.19 401 LEU A C 1
ATOM 3181 O O . LEU A 1 401 ? -12.335 -9.919 24.128 1.00 88.19 401 LEU A O 1
ATOM 3185 N N . GLN A 1 402 ? -11.238 -9.536 26.046 1.00 83.94 402 GLN A N 1
ATOM 3186 C CA . GLN A 1 402 ? -11.053 -10.958 26.383 1.00 83.94 402 GLN A CA 1
ATOM 3187 C C . GLN A 1 402 ? -12.368 -11.756 26.414 1.00 83.94 402 GLN A C 1
ATOM 3189 O O . GLN A 1 402 ? -12.358 -12.954 26.165 1.00 83.94 402 GLN A O 1
ATOM 3194 N N . GLN A 1 403 ? -13.505 -11.108 26.681 1.00 82.19 403 GLN A N 1
ATOM 3195 C CA . GLN A 1 403 ? -14.819 -11.763 26.726 1.00 82.19 403 GLN A CA 1
ATOM 3196 C C . GLN A 1 403 ? -15.435 -11.993 25.337 1.00 82.19 403 GLN A C 1
ATOM 3198 O O . GLN A 1 403 ? -16.359 -12.790 25.194 1.00 82.19 403 GLN A O 1
ATOM 3203 N N . TYR A 1 404 ? -14.947 -11.279 24.321 1.00 75.75 404 TYR A N 1
ATOM 3204 C CA . TYR A 1 404 ? -15.462 -11.319 22.948 1.00 75.75 404 TYR A CA 1
ATOM 3205 C C . TYR A 1 404 ? -14.565 -12.151 22.034 1.00 75.75 404 TYR A C 1
ATOM 3207 O O . TYR A 1 404 ? -15.013 -12.677 21.018 1.00 75.75 404 TYR A O 1
ATOM 3215 N N . VAL A 1 405 ? -13.300 -12.307 22.410 1.00 67.25 405 VAL A N 1
ATOM 3216 C CA . VAL A 1 405 ? -12.318 -13.075 21.662 1.00 67.25 405 VAL A CA 1
ATOM 3217 C C . VAL A 1 405 ? -12.420 -14.544 22.073 1.00 67.25 405 VAL A C 1
ATOM 3219 O O . VAL A 1 405 ? -11.866 -14.964 23.082 1.00 67.25 405 VAL A O 1
ATOM 3222 N N . SER A 1 406 ? -13.146 -15.343 21.287 1.00 55.06 406 SER A N 1
ATOM 3223 C CA . SER A 1 406 ? -13.279 -16.787 21.536 1.00 55.06 406 SER A CA 1
ATOM 3224 C C . SER A 1 406 ? -11.934 -17.508 21.411 1.00 55.06 406 SER A C 1
ATOM 3226 O O . SER A 1 406 ? -11.679 -18.465 22.141 1.00 55.06 406 SER A O 1
ATOM 3228 N N . HIS A 1 407 ? -11.074 -17.033 20.502 1.00 55.75 407 HIS A N 1
ATOM 3229 C CA . HIS A 1 407 ? -9.728 -17.541 20.245 1.00 55.75 407 HIS A CA 1
ATOM 3230 C C . HIS A 1 407 ? -8.777 -16.353 20.062 1.00 55.75 407 HIS A C 1
ATOM 3232 O O . HIS A 1 407 ? -8.789 -15.735 18.993 1.00 55.75 407 HIS A O 1
ATOM 3238 N N . PRO A 1 408 ? -8.000 -15.965 21.087 1.00 52.66 408 PRO A N 1
ATOM 3239 C CA . PRO A 1 408 ? -7.011 -14.914 20.914 1.00 52.66 408 PRO A CA 1
ATOM 3240 C C . PRO A 1 408 ? -6.009 -15.334 19.845 1.00 52.66 408 PRO A C 1
ATOM 3242 O O . PRO A 1 408 ? -5.614 -16.497 19.765 1.00 52.66 408 PRO A O 1
ATOM 3245 N N . ILE A 1 409 ? -5.623 -14.385 18.989 1.00 50.59 409 ILE A N 1
ATOM 3246 C CA . ILE A 1 409 ? -4.512 -14.583 18.058 1.00 50.59 409 ILE A CA 1
ATOM 3247 C C . ILE A 1 409 ? -3.232 -14.565 18.902 1.00 50.59 409 ILE A C 1
ATOM 3249 O O . ILE A 1 409 ? -2.569 -13.543 19.037 1.00 50.59 409 ILE A O 1
ATOM 3253 N N . GLU A 1 410 ? -2.943 -15.696 19.542 1.00 45.53 410 GLU A N 1
ATOM 3254 C CA . GLU A 1 410 ? -1.693 -15.977 20.267 1.00 45.53 410 GLU A CA 1
ATOM 3255 C C . GLU A 1 410 ? -0.624 -16.579 19.342 1.00 45.53 410 GLU A C 1
ATOM 3257 O O . GLU A 1 410 ? 0.498 -16.847 19.763 1.00 45.53 410 GLU A O 1
ATOM 3262 N N . MET A 1 411 ? -0.984 -16.788 18.074 1.00 50.69 411 MET A N 1
ATOM 3263 C CA . MET A 1 411 ? -0.122 -17.324 17.033 1.00 50.69 411 MET A CA 1
ATOM 3264 C C . MET A 1 411 ? 1.038 -16.383 16.718 1.00 50.69 411 MET A C 1
ATOM 3266 O O . MET A 1 411 ? 0.894 -15.158 16.656 1.00 50.69 411 MET A O 1
ATOM 3270 N N . SER A 1 412 ? 2.190 -16.988 16.454 1.00 51.50 412 SER A N 1
ATOM 3271 C CA . SER A 1 412 ? 3.320 -16.294 15.858 1.00 51.50 412 SER A CA 1
ATOM 3272 C C . SER A 1 412 ? 2.943 -15.754 14.474 1.00 51.50 412 SER A C 1
ATOM 3274 O O . SER A 1 412 ? 2.048 -16.256 13.790 1.00 51.50 412 SER A O 1
ATOM 3276 N N . PHE A 1 413 ? 3.645 -14.714 14.032 1.00 56.66 413 PHE A N 1
ATOM 3277 C CA . PHE A 1 413 ? 3.405 -14.103 12.725 1.00 56.66 413 PHE A CA 1
ATOM 3278 C C . PHE A 1 413 ? 3.451 -15.117 11.565 1.00 56.66 413 PHE A C 1
ATOM 3280 O O . PHE A 1 413 ? 2.662 -15.020 10.625 1.00 56.66 413 PHE A O 1
ATOM 3287 N N . GLU A 1 414 ? 4.362 -16.090 11.639 1.00 56.84 414 GLU A N 1
ATOM 3288 C CA . GLU A 1 414 ? 4.538 -17.131 10.620 1.00 56.84 414 GLU A CA 1
ATOM 3289 C C . GLU A 1 414 ? 3.320 -18.050 10.506 1.00 56.84 414 GLU A C 1
ATOM 3291 O O . GLU A 1 414 ? 3.052 -18.567 9.428 1.00 56.84 414 GLU A O 1
ATOM 3296 N N . GLU A 1 415 ? 2.544 -18.193 11.579 1.00 56.16 415 GLU A N 1
ATOM 3297 C CA . GLU A 1 415 ? 1.304 -18.965 11.594 1.00 56.16 415 GLU A CA 1
ATOM 3298 C C . GLU A 1 415 ? 0.107 -18.121 11.112 1.00 56.16 415 GLU A C 1
ATOM 3300 O O . GLU A 1 415 ? -0.813 -18.656 10.496 1.00 56.16 415 GLU A O 1
ATOM 3305 N N . LEU A 1 416 ? 0.118 -16.801 11.353 1.00 59.16 416 LEU A N 1
ATOM 3306 C CA . LEU A 1 416 ? -0.947 -15.873 10.940 1.00 59.16 416 LEU A CA 1
ATOM 3307 C C . LEU A 1 416 ? -0.957 -15.632 9.425 1.00 59.16 416 LEU A C 1
ATOM 3309 O O . LEU A 1 416 ? -2.026 -15.528 8.819 1.00 59.16 416 LEU A O 1
ATOM 3313 N N . VAL A 1 417 ? 0.235 -15.521 8.829 1.00 66.50 417 VAL A N 1
ATOM 3314 C CA . VAL A 1 417 ? 0.422 -15.363 7.383 1.00 66.50 417 VAL A CA 1
ATOM 3315 C C . VAL A 1 417 ? 1.441 -16.365 6.882 1.00 66.50 417 VAL A C 1
ATOM 3317 O O . VAL A 1 417 ? 2.656 -16.171 7.012 1.00 66.50 417 VAL A O 1
ATOM 3320 N N . THR A 1 418 ? 0.935 -17.399 6.226 1.00 67.81 418 THR A N 1
ATOM 3321 C CA . THR A 1 418 ? 1.767 -18.430 5.616 1.00 67.81 418 THR A CA 1
ATOM 3322 C C . THR A 1 418 ? 1.900 -18.173 4.121 1.00 67.81 418 THR A C 1
ATOM 3324 O O . THR A 1 418 ? 0.966 -17.725 3.449 1.00 67.81 418 THR A O 1
ATOM 3327 N N . PHE A 1 419 ? 3.091 -18.445 3.592 1.00 66.88 419 PHE A N 1
ATOM 3328 C CA . PHE A 1 419 ? 3.194 -18.795 2.183 1.00 66.88 419 PHE A CA 1
ATOM 3329 C C . PHE A 1 419 ? 2.743 -20.245 2.048 1.00 66.88 419 PHE A C 1
ATOM 3331 O O . PHE A 1 419 ? 3.145 -21.090 2.853 1.00 66.88 419 PHE A O 1
ATOM 3338 N N . LEU A 1 420 ? 1.905 -20.534 1.054 1.00 59.28 420 LEU A N 1
ATOM 3339 C CA . LEU A 1 420 ? 1.616 -21.925 0.715 1.00 59.28 420 LEU A CA 1
ATOM 3340 C C . LEU A 1 420 ? 2.932 -22.621 0.337 1.00 59.28 420 LEU A C 1
ATOM 3342 O O . LEU A 1 420 ? 3.784 -21.980 -0.282 1.00 59.28 420 LEU A O 1
ATOM 3346 N N . PRO A 1 421 ? 3.135 -23.877 0.778 1.00 44.81 421 PRO A N 1
ATOM 3347 C CA . PRO A 1 421 ? 4.455 -24.462 0.954 1.00 44.81 421 PRO A CA 1
ATOM 3348 C C . PRO A 1 421 ? 5.282 -24.359 -0.321 1.00 44.81 421 PRO A C 1
ATOM 3350 O O . PRO A 1 421 ? 5.025 -25.046 -1.306 1.00 44.81 421 PRO A O 1
ATOM 3353 N N . THR A 1 422 ? 6.295 -23.505 -0.253 1.00 45.16 422 THR A N 1
ATOM 3354 C CA . THR A 1 422 ? 7.373 -23.414 -1.223 1.00 45.16 422 THR A CA 1
ATOM 3355 C C . THR A 1 422 ? 8.684 -23.300 -0.474 1.00 45.16 422 THR A C 1
ATOM 3357 O O . THR A 1 422 ? 8.810 -22.546 0.491 1.00 45.16 422 THR A O 1
ATOM 3360 N N . ASP A 1 423 ? 9.649 -24.121 -0.875 1.00 41.91 423 ASP A N 1
ATOM 3361 C CA . ASP A 1 423 ? 11.001 -24.067 -0.343 1.00 41.91 423 ASP A CA 1
ATOM 3362 C C . ASP A 1 423 ? 11.650 -22.754 -0.806 1.00 41.91 423 ASP A C 1
ATOM 3364 O O . ASP A 1 423 ? 12.100 -22.622 -1.943 1.00 41.91 423 ASP A O 1
ATOM 3368 N N . MET A 1 424 ? 11.645 -21.750 0.073 1.00 43.62 424 MET A N 1
ATOM 3369 C CA . MET A 1 424 ? 12.159 -20.403 -0.207 1.00 43.62 424 MET A CA 1
ATOM 3370 C C . MET A 1 424 ? 13.678 -20.383 -0.464 1.00 43.62 424 MET A C 1
ATOM 3372 O O . MET A 1 424 ? 14.218 -19.344 -0.849 1.00 43.62 424 MET A O 1
ATOM 3376 N N . SER A 1 425 ? 14.386 -21.500 -0.241 1.00 40.84 425 SER A N 1
ATOM 3377 C CA . SER A 1 425 ? 15.830 -21.594 -0.483 1.00 40.84 425 SER A CA 1
ATOM 3378 C C . SER A 1 425 ? 16.202 -21.642 -1.976 1.00 40.84 425 SER A C 1
ATOM 3380 O O . SER A 1 425 ? 17.323 -21.265 -2.315 1.00 40.84 425 SER A O 1
ATOM 3382 N N . ASP A 1 426 ? 15.238 -21.939 -2.862 1.00 40.50 426 ASP A N 1
ATOM 3383 C CA . ASP A 1 426 ? 15.418 -22.029 -4.324 1.00 40.50 426 ASP A CA 1
ATOM 3384 C C . ASP A 1 426 ? 14.659 -20.938 -5.130 1.00 40.50 426 ASP A C 1
ATOM 3386 O O . ASP A 1 426 ? 14.639 -20.952 -6.362 1.00 40.50 426 ASP A O 1
ATOM 3390 N N . THR A 1 427 ? 14.030 -19.949 -4.476 1.00 42.28 427 THR A N 1
ATOM 3391 C CA . THR A 1 427 ? 13.048 -19.037 -5.119 1.00 42.28 427 THR A CA 1
ATOM 3392 C C . THR A 1 427 ? 13.612 -17.771 -5.787 1.00 42.28 427 THR A C 1
ATOM 3394 O O . THR A 1 427 ? 12.857 -16.851 -6.119 1.00 42.28 427 THR A O 1
ATOM 3397 N N . LEU A 1 428 ? 14.926 -17.685 -6.017 1.00 38.97 428 LEU A N 1
ATOM 3398 C CA . LEU A 1 428 ? 15.523 -16.556 -6.741 1.00 38.97 428 LEU A CA 1
ATOM 339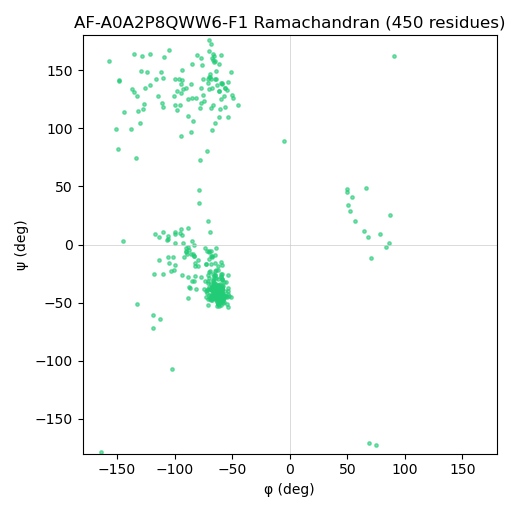9 C C . LEU A 1 428 ? 15.548 -16.825 -8.246 1.00 38.97 428 LEU A C 1
ATOM 3401 O O . LEU A 1 428 ? 16.343 -17.626 -8.732 1.00 38.97 428 LEU A O 1
ATOM 3405 N N . ARG A 1 429 ? 14.735 -16.084 -9.005 1.00 44.72 429 ARG A N 1
ATOM 3406 C CA . ARG A 1 429 ? 14.952 -15.918 -10.443 1.00 44.72 429 ARG A CA 1
ATOM 3407 C C . ARG A 1 429 ? 15.383 -14.478 -10.738 1.00 44.72 429 ARG A C 1
ATOM 3409 O O . ARG A 1 429 ? 14.631 -13.544 -10.453 1.00 44.72 429 ARG A O 1
ATOM 3416 N N . PRO A 1 430 ? 16.556 -14.261 -11.355 1.00 40.28 430 PRO A N 1
ATOM 3417 C CA . PRO A 1 430 ? 16.777 -13.056 -12.144 1.00 40.28 430 PRO A CA 1
ATOM 3418 C C . PRO A 1 430 ? 15.657 -12.982 -13.188 1.00 40.28 430 PRO A C 1
ATOM 3420 O O . PRO A 1 430 ? 15.354 -14.010 -13.792 1.00 40.28 430 PRO A O 1
ATOM 3423 N N . CYS A 1 431 ? 15.023 -11.811 -13.335 1.00 36.34 431 CYS A N 1
ATOM 3424 C CA . CYS A 1 431 ? 13.967 -11.476 -14.300 1.00 36.34 431 CYS A CA 1
ATOM 3425 C C . CYS A 1 431 ? 13.654 -12.607 -15.307 1.00 36.34 431 CYS A C 1
ATOM 3427 O O . CYS A 1 431 ? 14.294 -12.739 -16.352 1.00 36.34 431 CYS A O 1
ATOM 3429 N N . ALA A 1 432 ? 12.723 -13.496 -14.942 1.00 37.31 432 ALA A N 1
ATOM 3430 C CA . ALA A 1 432 ? 12.494 -14.748 -15.651 1.00 37.31 432 ALA A CA 1
ATOM 3431 C C . ALA A 1 432 ? 11.691 -14.541 -16.945 1.00 37.31 432 ALA A C 1
ATOM 3433 O O . ALA A 1 432 ? 10.557 -14.990 -17.067 1.00 37.31 432 ALA A O 1
ATOM 3434 N N . LEU A 1 433 ? 12.323 -13.962 -17.965 1.00 36.19 433 LEU A N 1
ATOM 3435 C CA . LEU A 1 433 ? 11.990 -14.275 -19.363 1.00 36.19 433 LEU A CA 1
ATOM 3436 C C . LEU A 1 433 ? 12.376 -15.736 -19.713 1.00 36.19 433 LEU A C 1
ATOM 3438 O O . LEU A 1 433 ? 11.954 -16.288 -20.726 1.00 36.19 433 LEU A O 1
ATOM 3442 N N . GLY A 1 434 ? 13.112 -16.410 -18.821 1.00 30.59 434 GLY A N 1
ATOM 3443 C CA . GLY A 1 434 ? 13.624 -17.777 -18.945 1.00 30.59 434 GLY A CA 1
ATOM 3444 C C . GLY A 1 434 ? 12.611 -18.928 -18.854 1.00 30.59 434 GLY A C 1
ATOM 3445 O O . GLY A 1 434 ? 13.022 -20.047 -18.575 1.00 30.59 434 GLY A O 1
ATOM 3446 N N . ARG A 1 435 ? 11.305 -18.717 -19.075 1.00 32.75 435 ARG A N 1
ATOM 3447 C CA . ARG A 1 435 ? 10.381 -19.835 -19.398 1.00 32.75 435 ARG A CA 1
ATOM 3448 C C . ARG A 1 435 ? 10.043 -19.939 -20.885 1.00 32.75 435 ARG A C 1
ATOM 3450 O O . ARG A 1 435 ? 9.561 -20.984 -21.308 1.00 32.75 435 ARG A O 1
ATOM 3457 N N . TRP A 1 436 ? 10.398 -18.939 -21.693 1.00 31.20 436 TRP A N 1
ATOM 3458 C CA . TRP A 1 436 ? 10.420 -19.075 -23.155 1.00 31.20 436 TRP A CA 1
ATOM 3459 C C . TRP A 1 436 ? 11.721 -19.728 -23.668 1.00 31.20 436 TRP A C 1
ATOM 3461 O O . TRP A 1 436 ? 11.794 -20.153 -24.819 1.00 31.20 436 TRP A O 1
ATOM 3471 N N . SER A 1 437 ? 12.732 -19.901 -22.808 1.00 31.05 437 SER A N 1
ATOM 3472 C CA . SER A 1 437 ? 14.040 -20.468 -23.171 1.00 31.05 437 SER A CA 1
ATOM 3473 C C . SER A 1 437 ? 14.015 -21.974 -23.469 1.00 31.05 437 SER A C 1
ATOM 3475 O O . SER A 1 437 ? 14.806 -22.430 -24.293 1.00 31.05 437 SER A O 1
ATOM 3477 N N . ASN A 1 438 ? 13.071 -22.744 -22.911 1.00 31.73 438 ASN A N 1
ATOM 3478 C CA . ASN A 1 438 ? 12.976 -24.191 -23.167 1.00 31.73 438 ASN A CA 1
ATOM 3479 C C . ASN A 1 438 ? 12.512 -24.547 -24.593 1.00 31.73 438 ASN A C 1
ATOM 3481 O O . ASN A 1 438 ? 12.526 -25.722 -24.958 1.00 31.73 438 ASN A O 1
ATOM 3485 N N . ARG A 1 439 ? 12.138 -23.559 -25.421 1.00 32.50 439 ARG A N 1
ATOM 3486 C CA . ARG A 1 439 ? 11.902 -23.756 -26.861 1.00 32.50 439 ARG A CA 1
ATOM 3487 C C . ARG A 1 439 ? 13.011 -23.215 -27.770 1.00 32.50 439 ARG A C 1
ATOM 3489 O O . ARG A 1 439 ? 13.016 -23.602 -28.933 1.00 32.50 439 ARG A O 1
ATOM 3496 N N . ILE A 1 440 ? 13.922 -22.351 -27.296 1.00 31.30 440 ILE A N 1
ATOM 3497 C CA . ILE A 1 440 ? 14.817 -21.595 -28.205 1.00 31.30 440 ILE A CA 1
ATOM 3498 C C . ILE A 1 440 ? 16.251 -21.322 -27.694 1.00 31.30 440 ILE A C 1
ATOM 3500 O O . ILE A 1 440 ? 17.033 -20.708 -28.408 1.00 31.30 440 ILE A O 1
ATOM 3504 N N . GLY A 1 441 ? 16.659 -21.813 -26.518 1.00 27.23 441 GLY A N 1
ATOM 3505 C CA . GLY A 1 441 ? 18.087 -21.939 -26.173 1.00 27.23 441 GLY A CA 1
ATOM 3506 C C . GLY A 1 441 ? 18.892 -20.637 -26.015 1.00 27.23 441 GLY A C 1
ATOM 3507 O O . GLY A 1 441 ? 19.995 -20.549 -26.551 1.00 27.23 441 GLY A O 1
ATOM 3508 N N . VAL A 1 442 ? 18.397 -19.650 -25.255 1.00 31.56 442 VAL A N 1
ATOM 3509 C CA . VAL A 1 442 ? 19.188 -18.469 -24.842 1.00 31.56 442 VAL A CA 1
ATOM 3510 C C . VAL A 1 442 ? 18.939 -18.129 -23.366 1.00 31.56 442 VAL A C 1
ATOM 3512 O O . VAL A 1 442 ? 17.795 -18.107 -22.911 1.00 31.56 442 VAL A O 1
ATOM 3515 N N . ASP A 1 443 ? 20.027 -17.874 -22.633 1.00 29.31 443 ASP A N 1
ATOM 3516 C CA . ASP A 1 443 ? 20.076 -17.504 -21.214 1.00 29.31 443 ASP A CA 1
ATOM 3517 C C . ASP A 1 443 ? 20.276 -15.980 -21.068 1.00 29.31 443 ASP A C 1
ATOM 3519 O O . ASP A 1 443 ? 21.176 -15.407 -21.684 1.00 29.31 443 ASP A O 1
ATOM 3523 N N . LEU A 1 444 ? 19.417 -15.307 -20.293 1.00 35.66 444 LEU A N 1
ATOM 3524 C CA . LEU A 1 444 ? 19.400 -13.842 -20.114 1.00 35.66 444 LEU A CA 1
ATOM 3525 C C . LEU A 1 444 ? 19.952 -13.389 -18.748 1.00 35.66 444 LEU A C 1
ATOM 3527 O O . LEU A 1 444 ? 19.922 -12.196 -18.443 1.00 35.66 444 LEU A O 1
ATOM 3531 N N . VAL A 1 445 ? 20.509 -14.301 -17.939 1.00 30.75 445 VAL A N 1
ATOM 3532 C CA . VAL A 1 445 ? 21.096 -13.992 -16.615 1.00 30.75 445 VAL A CA 1
ATOM 3533 C C . VAL A 1 445 ? 22.384 -13.140 -16.703 1.00 30.75 445 VAL A C 1
ATOM 3535 O O . VAL A 1 445 ? 22.883 -12.647 -15.697 1.00 30.75 445 VAL A O 1
ATOM 3538 N N . SER A 1 446 ? 22.895 -12.860 -17.902 1.00 31.38 446 SER A N 1
ATOM 3539 C CA . SER A 1 446 ? 24.182 -12.184 -18.131 1.00 31.38 446 SER A CA 1
ATOM 3540 C C . SER A 1 446 ? 24.101 -10.750 -18.687 1.00 31.38 446 SER A C 1
ATOM 3542 O O . SER A 1 446 ? 25.127 -10.188 -19.064 1.00 31.38 446 SER A O 1
ATOM 3544 N N . LEU A 1 447 ? 22.923 -10.108 -18.734 1.00 34.28 447 LEU A N 1
ATOM 3545 C CA . LEU A 1 447 ? 22.778 -8.758 -19.321 1.00 34.28 447 LEU A CA 1
ATOM 3546 C C . LEU A 1 447 ? 22.860 -7.576 -18.351 1.00 34.28 447 LEU A C 1
ATOM 3548 O O . LEU A 1 447 ? 22.592 -6.443 -18.755 1.00 34.28 447 LEU A O 1
ATOM 3552 N N . VAL A 1 448 ? 23.310 -7.792 -17.117 1.00 30.08 448 VAL A N 1
ATOM 3553 C CA . VAL A 1 448 ? 23.959 -6.713 -16.365 1.00 30.08 448 VAL A CA 1
ATOM 3554 C C . VAL A 1 448 ? 25.416 -6.719 -16.824 1.00 30.08 448 VAL A C 1
ATOM 3556 O O . VAL A 1 448 ? 26.136 -7.643 -16.453 1.00 30.08 448 VAL A O 1
ATOM 3559 N N . PRO A 1 449 ? 25.884 -5.755 -17.643 1.00 27.62 449 PRO A N 1
ATOM 3560 C CA . PRO A 1 449 ? 27.315 -5.626 -17.829 1.00 27.62 449 PRO A CA 1
ATOM 3561 C C . PRO A 1 449 ? 27.892 -5.353 -16.445 1.00 27.62 449 PRO A C 1
ATOM 3563 O O . PRO A 1 449 ? 27.449 -4.414 -15.772 1.00 27.62 449 PRO A O 1
ATOM 3566 N N . GLU A 1 450 ? 28.853 -6.170 -16.019 1.00 24.81 450 GLU A N 1
ATOM 3567 C CA . GLU A 1 450 ? 29.792 -5.747 -14.991 1.00 24.81 450 GLU A CA 1
ATOM 3568 C C . GLU A 1 450 ? 30.239 -4.332 -15.360 1.00 24.81 450 GLU A C 1
ATOM 3570 O O . GLU A 1 450 ? 30.686 -4.063 -16.479 1.00 24.81 450 GLU A O 1
ATOM 3575 N N . ALA A 1 451 ? 29.968 -3.401 -14.450 1.00 24.70 451 ALA A N 1
ATOM 3576 C CA . ALA A 1 451 ? 30.388 -2.030 -14.600 1.00 24.70 451 ALA A CA 1
ATOM 3577 C C . ALA A 1 451 ? 31.918 -2.019 -14.647 1.00 24.70 451 ALA A C 1
ATOM 3579 O O . ALA A 1 451 ? 32.557 -2.268 -13.628 1.00 24.70 451 ALA A O 1
ATOM 3580 N N . ASN A 1 452 ? 32.467 -1.723 -15.822 1.00 27.30 452 ASN A N 1
ATOM 3581 C CA . ASN A 1 452 ? 33.727 -1.000 -15.924 1.00 27.30 452 ASN A CA 1
ATOM 3582 C C . ASN A 1 452 ? 33.406 0.479 -16.115 1.00 27.30 452 ASN A C 1
ATOM 3584 O O . ASN A 1 452 ? 32.572 0.787 -17.002 1.00 27.30 452 ASN A O 1
#

Mean predicted aligned error: 7.33 Å

Radius of gyration: 23.54 Å; Cα contacts (8 Å, |Δi|>4): 638; chains: 1; bounding box: 61×49×71 Å